Protein 7YTE (pdb70)

Organism: Homo sapiens (NCBI:txid9606)

GO terms:
  GO:0031901 early endosome membrane (C, IDA)
  GO:0032588 trans-Golgi network membrane (C, IDA)
  GO:0005765 lysosomal membrane (C, IDA)
  GO:0005886 plasma membrane (C, IDA)
  GO:0001790 polymeric immunoglobulin binding (F, IDA)
  GO:0002172 high-affinity IgM receptor activity (F, IDA)
  GO:0160006 Fc receptor-mediated immune complex endocytosis (P, IDA)
  GO:0005576 extracellular region (C, EXP)
  GO:0005886 plasma membrane (C, EXP)
  GO:0005515 protein binding (F, IPI)
  GO:0043066 negative regulation of apoptotic process (P, TAS)
  GO:0006968 cellular defense response (P, TAS)
  GO:0005794 Golgi apparatus (C, IDA)

Sequence (436 aa):
GVALHRPDVYLLPPAREQLNLRESATITCLVTGFSPADVFVQWMQRGQPLSPEKYVTSAPMPEPQAPGRYFAHSILTVSEEEWNTGETYTCVVAHEALPNRVTERTVDKSTGGVALHRPDVYLLPPAREQLNLRESATITCLVTGFSPADVFVQWMQRGQPLSPEKYVTSAPMPEPQAPGRYFAHSILTVSEEEWNTGETYTCVVAHEALPNRVTERTVDKSTGRILPEVKVEGELGGSVTIKCPLPEMHVRIYLCREMAGSGTCGTVVSTTNFIKAEYKGRVTLKQYPRKNLFLVEVTQLTESDSGVYACGAGMNTDRGKTQKVTLNVHSLPEVKVEGELGGSVTIKCPLPEMHVRIYLCREMAGSGTCGTVVSTTNFIKAEYKGRVTLKQYPRKNLFLVEVTQLTESDSGVYACGAGMNTDRGKTQKVTLNVHS

Structure (mmCIF, N/CA/C/O backbone):
data_7YTE
#
_entry.id   7YTE
#
_cell.length_a   85.718
_cell.length_b   85.718
_cell.length_c   60.676
_cell.angle_alpha   90.000
_cell.angle_beta   90.000
_cell.angle_gamma   120.000
#
_symmetry.space_group_name_H-M   'P 3'
#
loop_
_entity.id
_entity.type
_entity.pdbx_description
1 polymer 'Ig mu chain C region secreted form'
2 polymer 'Fa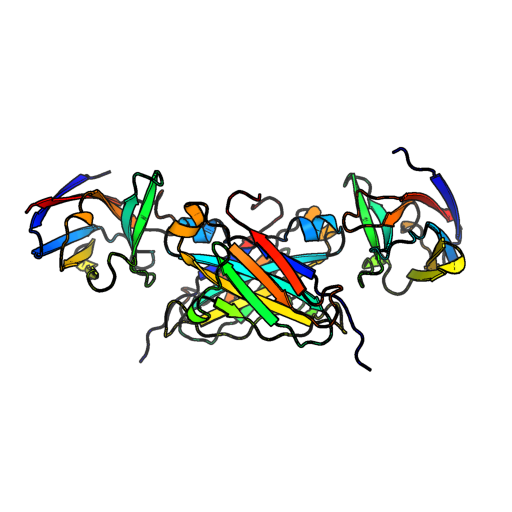s apoptotic inhibitory molecule 3'
#
loop_
_atom_site.group_PDB
_atom_site.id
_atom_site.type_symbol
_atom_site.label_atom_id
_atom_site.label_alt_id
_atom_site.label_comp_id
_atom_site.label_asym_id
_atom_site.label_entity_id
_atom_site.label_seq_id
_atom_site.pdbx_PDB_ins_code
_atom_site.Cartn_x
_atom_site.Cartn_y
_atom_site.Cartn_z
_atom_site.occupancy
_atom_site.B_iso_or_equiv
_atom_site.auth_seq_id
_atom_site.auth_comp_id
_atom_site.auth_asym_id
_atom_site.auth_atom_id
_atom_site.pdbx_PDB_model_num
ATOM 1 N N . GLY A 1 1 ? 41.479 -20.704 -2.080 1.00 52.84 446 GLY A N 1
ATOM 2 C CA . GLY A 1 1 ? 40.052 -20.523 -1.889 1.00 62.08 446 GLY A CA 1
ATOM 3 C C . GLY A 1 1 ? 39.450 -21.507 -0.907 1.00 66.09 446 GLY A C 1
ATOM 4 O O . GLY A 1 1 ? 39.855 -22.668 -0.844 1.00 62.27 446 GLY A O 1
ATOM 5 N N . VAL A 1 2 ? 38.481 -21.038 -0.132 1.00 71.52 447 VAL A N 1
ATOM 6 C CA . VAL A 1 2 ? 37.810 -21.887 0.843 1.00 63.72 447 VAL A CA 1
ATOM 7 C C . VAL A 1 2 ? 36.839 -22.807 0.115 1.00 59.32 447 VAL A C 1
ATOM 8 O O . VAL A 1 2 ? 36.015 -22.351 -0.687 1.00 60.18 447 VAL A O 1
ATOM 12 N N . ALA A 1 3 ? 36.940 -24.106 0.386 1.00 50.63 448 ALA A N 1
ATOM 13 C CA . ALA A 1 3 ? 36.070 -25.074 -0.264 1.00 45.23 448 ALA A CA 1
ATOM 14 C C . ALA A 1 3 ? 34.636 -24.914 0.227 1.00 46.58 448 ALA A C 1
ATOM 15 O O . ALA A 1 3 ? 34.388 -24.546 1.379 1.00 45.11 448 ALA A O 1
ATOM 17 N N . LEU A 1 4 ? 33.685 -25.197 -0.659 1.00 40.95 449 LEU A N 1
ATOM 18 C CA . LEU A 1 4 ? 32.267 -25.148 -0.324 1.00 36.81 449 LEU A CA 1
ATOM 19 C C . LEU A 1 4 ? 31.774 -26.549 0.018 1.00 42.70 449 LEU A C 1
ATOM 20 O O . LEU A 1 4 ? 31.834 -27.454 -0.822 1.00 46.54 449 LEU A O 1
ATOM 25 N N . HIS A 1 5 ? 31.294 -26.725 1.247 1.00 39.20 450 HIS A N 1
ATOM 26 C CA . HIS A 1 5 ? 30.775 -28.002 1.717 1.00 39.33 450 HIS A CA 1
ATOM 27 C C . HIS A 1 5 ? 29.397 -27.784 2.318 1.00 40.21 450 HIS A C 1
ATOM 28 O O . HIS A 1 5 ? 29.198 -26.847 3.098 1.00 36.90 450 HIS A O 1
ATOM 35 N N . ARG A 1 6 ? 28.452 -28.643 1.954 1.00 39.32 451 ARG A N 1
ATOM 36 C CA . ARG A 1 6 ? 27.075 -28.436 2.372 1.00 29.69 451 ARG A CA 1
ATOM 37 C C . ARG A 1 6 ? 26.914 -28.761 3.856 1.00 32.41 451 ARG A C 1
ATOM 38 O O . ARG A 1 6 ? 27.550 -29.690 4.364 1.00 34.99 451 ARG A O 1
ATOM 46 N N . PRO A 1 7 ? 26.082 -28.014 4.575 1.00 29.98 452 PRO A N 1
ATOM 47 C CA . PRO A 1 7 ? 25.765 -28.383 5.955 1.00 28.08 452 PRO A CA 1
ATOM 48 C C . PRO A 1 7 ? 24.796 -29.550 6.014 1.00 29.61 452 PRO A C 1
ATOM 49 O O . PRO A 1 7 ? 23.918 -29.710 5.163 1.00 31.68 452 PRO A O 1
ATOM 53 N N . ASP A 1 8 ? 24.968 -30.372 7.044 1.00 28.69 453 ASP A N 1
ATOM 54 C CA . ASP A 1 8 ? 23.994 -31.395 7.392 1.00 31.57 453 ASP A CA 1
ATOM 55 C C . ASP A 1 8 ? 23.218 -30.922 8.612 1.00 33.21 453 ASP A C 1
ATOM 56 O O . ASP A 1 8 ? 23.815 -30.568 9.634 1.00 33.56 453 ASP A O 1
ATOM 61 N N . VAL A 1 9 ? 21.894 -30.914 8.501 1.00 30.92 454 VAL A N 1
ATOM 62 C CA . VAL A 1 9 ? 21.025 -30.361 9.531 1.00 32.17 454 VAL A CA 1
ATOM 63 C C . VAL A 1 9 ? 20.243 -31.501 10.161 1.00 38.46 454 VAL A C 1
ATOM 64 O O . VAL A 1 9 ? 19.438 -32.160 9.491 1.00 43.80 454 VAL A O 1
ATOM 68 N N . TYR A 1 10 ? 20.478 -31.728 11.447 1.00 38.67 455 TYR A N 1
ATOM 69 C CA . TYR A 1 10 ? 19.725 -32.688 12.234 1.00 29.31 455 TYR A CA 1
ATOM 70 C C . TYR A 1 10 ? 18.994 -31.929 13.330 1.00 31.49 455 TYR A C 1
ATOM 71 O O . TYR A 1 10 ? 19.524 -30.962 13.885 1.00 36.72 455 TYR A O 1
ATOM 80 N N . LEU A 1 11 ? 17.778 -32.366 13.641 1.00 35.60 456 LEU A N 1
ATOM 81 C CA . LEU A 1 11 ? 16.899 -31.632 14.542 1.00 33.37 456 LEU A CA 1
ATOM 82 C C . LEU A 1 11 ? 16.440 -32.583 15.634 1.00 33.82 456 LEU A C 1
ATOM 83 O O . LEU A 1 11 ? 15.830 -33.618 15.345 1.00 33.73 456 LEU A O 1
ATOM 88 N N . LEU A 1 12 ? 16.734 -32.230 16.882 1.00 31.94 457 LEU A N 1
ATOM 89 C CA . LEU A 1 12 ? 16.533 -33.112 18.013 1.00 33.54 457 LEU A CA 1
ATOM 90 C C . LEU A 1 12 ? 15.466 -32.563 18.951 1.00 34.16 457 LEU A C 1
ATOM 91 O O . LEU A 1 12 ? 15.524 -31.383 19.327 1.00 33.95 457 LEU A O 1
ATOM 96 N N . PRO A 1 13 ? 14.491 -33.373 19.352 1.00 32.58 458 PRO A N 1
ATOM 97 C CA . PRO A 1 13 ? 13.456 -32.902 20.271 1.00 34.40 458 PRO A CA 1
ATOM 98 C C . PRO A 1 13 ? 14.005 -32.803 21.682 1.00 37.56 458 PRO A C 1
ATOM 99 O O . PRO A 1 13 ? 15.100 -33.313 21.961 1.00 38.38 458 PRO A O 1
ATOM 103 N N . PRO A 1 14 ? 13.291 -32.146 22.598 1.00 33.63 459 PRO A N 1
ATOM 104 C CA . PRO A 1 14 ? 13.779 -32.062 23.979 1.00 36.21 459 PRO A CA 1
ATOM 105 C C . PRO A 1 14 ? 13.915 -33.438 24.609 1.00 35.45 459 PRO A C 1
ATOM 106 O O . PRO A 1 14 ? 13.195 -34.379 24.270 1.00 33.87 459 PRO A O 1
ATOM 110 N N . ALA A 1 15 ? 14.861 -33.544 25.537 1.00 35.57 460 ALA A N 1
ATOM 111 C CA . ALA A 1 15 ? 15.083 -34.804 26.224 1.00 36.68 460 ALA A CA 1
ATOM 112 C C . ALA A 1 15 ? 13.895 -35.129 27.119 1.00 38.66 460 ALA A C 1
ATOM 113 O O . ALA A 1 15 ? 13.245 -34.241 27.678 1.00 43.64 460 ALA A O 1
ATOM 115 N N . ARG A 1 16 ? 13.610 -36.427 27.239 1.00 44.46 461 ARG A N 1
ATOM 116 C CA . ARG A 1 16 ? 12.467 -36.876 28.027 1.00 45.59 461 ARG A CA 1
ATOM 117 C C . ARG A 1 16 ? 12.594 -36.457 29.484 1.00 44.96 461 ARG A C 1
ATOM 118 O O . ARG A 1 16 ? 11.585 -36.160 30.135 1.00 54.24 461 ARG A O 1
ATOM 126 N N . GLU A 1 17 ? 13.818 -36.438 30.013 1.00 43.67 462 GLU A N 1
ATOM 127 C CA . GLU A 1 17 ? 14.030 -36.026 31.395 1.00 42.56 462 GLU A CA 1
ATOM 128 C C . GLU A 1 17 ? 13.729 -34.544 31.593 1.00 42.90 462 GLU A C 1
ATOM 129 O O . GLU A 1 17 ? 13.349 -34.134 32.696 1.00 44.36 462 GLU A O 1
ATOM 135 N N . GLN A 1 18 ? 13.889 -33.728 30.547 1.00 41.38 463 GLN A N 1
ATOM 136 C CA . GLN A 1 18 ? 13.521 -32.318 30.653 1.00 35.54 463 GLN A CA 1
ATOM 137 C C . GLN A 1 18 ? 12.008 -32.139 30.628 1.00 36.80 463 GLN A C 1
ATOM 138 O O . GLN A 1 18 ? 11.463 -31.306 31.362 1.00 39.82 463 GLN A O 1
ATOM 144 N N . LEU A 1 19 ? 11.313 -32.914 29.792 1.00 39.42 464 LEU A N 1
ATOM 145 C CA . LEU A 1 19 ? 9.861 -32.817 29.708 1.00 41.33 464 LEU A CA 1
ATOM 146 C C . LEU A 1 19 ? 9.179 -33.301 30.979 1.00 45.41 464 LEU A C 1
ATOM 147 O O . LEU A 1 19 ? 8.048 -32.888 31.257 1.00 48.15 464 LEU A O 1
ATOM 152 N N . ASN A 1 20 ? 9.837 -34.174 31.746 1.00 45.32 465 ASN A N 1
ATOM 153 C CA . ASN A 1 20 ? 9.271 -34.638 33.008 1.00 42.10 465 ASN A CA 1
ATOM 154 C C . ASN A 1 20 ? 9.063 -33.494 33.993 1.00 43.49 465 ASN A C 1
ATOM 155 O O . ASN A 1 20 ? 8.211 -33.591 34.884 1.00 48.97 465 ASN A O 1
ATOM 160 N N . LEU A 1 21 ? 9.828 -32.407 33.855 1.00 38.15 466 LEU A N 1
ATOM 161 C CA . LEU A 1 21 ? 9.650 -31.257 34.734 1.00 39.63 466 LEU A CA 1
ATOM 162 C C . LEU A 1 21 ? 8.358 -30.502 34.462 1.00 42.71 466 LEU A C 1
ATOM 163 O O . LEU A 1 21 ? 7.884 -29.781 35.346 1.00 45.46 466 LEU A O 1
ATOM 168 N N . ARG A 1 22 ? 7.775 -30.663 33.272 1.00 44.33 467 ARG A N 1
ATOM 169 C CA . ARG A 1 22 ? 6.573 -29.930 32.875 1.00 43.13 467 ARG A CA 1
ATOM 170 C C . ARG A 1 22 ? 6.754 -28.427 33.087 1.00 45.61 467 ARG A C 1
ATOM 171 O O . ARG A 1 22 ? 5.854 -27.726 33.554 1.00 45.08 467 ARG A O 1
ATOM 179 N N . GLU A 1 23 ? 7.941 -27.926 32.720 1.00 47.47 468 GLU A N 1
ATOM 180 C CA . GLU A 1 23 ? 8.264 -26.513 32.838 1.00 43.90 468 GLU A CA 1
ATOM 181 C C . GLU A 1 23 ? 8.418 -25.970 31.434 1.00 47.31 468 GLU A C 1
ATOM 182 O O . GLU A 1 23 ? 7.409 -25.622 30.791 1.00 52.47 468 GLU A O 1
ATOM 188 N N . SER A 1 24 ? 9.634 -25.848 30.905 1.00 46.29 469 SER A N 1
ATOM 189 C CA . SER A 1 24 ? 9.879 -25.389 29.548 1.00 43.66 469 SER A CA 1
ATOM 190 C C . SER A 1 24 ? 10.598 -26.484 28.771 1.00 43.28 469 SER A C 1
ATOM 191 O O . SER A 1 24 ? 11.228 -27.373 29.351 1.00 46.41 469 SER A O 1
ATOM 194 N N . ALA A 1 25 ? 10.508 -26.409 27.447 1.00 44.55 470 ALA A N 1
ATOM 195 C CA . ALA A 1 25 ? 11.068 -27.422 26.564 1.00 43.14 470 ALA A CA 1
ATOM 196 C C . ALA A 1 25 ? 12.092 -26.792 25.632 1.00 42.96 470 ALA A C 1
ATOM 197 O O . ALA A 1 25 ? 11.891 -25.681 25.130 1.00 48.27 470 ALA A O 1
ATOM 199 N N . THR A 1 26 ? 13.188 -27.514 25.404 1.00 40.35 471 THR A N 1
ATOM 200 C CA . THR A 1 26 ? 14.316 -27.043 24.610 1.00 41.51 471 THR A CA 1
ATOM 201 C C . THR A 1 26 ? 14.428 -27.866 23.332 1.00 39.21 471 THR A C 1
ATOM 202 O O . THR A 1 26 ? 14.621 -29.083 23.391 1.00 42.36 471 THR A O 1
ATOM 206 N N . ILE A 1 27 ? 14.337 -27.198 22.184 1.00 37.76 472 ILE A N 1
ATOM 207 C CA . ILE A 1 27 ? 14.496 -27.832 20.878 1.00 37.60 472 ILE A CA 1
ATOM 208 C C . ILE A 1 27 ? 15.831 -27.385 20.297 1.00 42.16 472 ILE A C 1
ATOM 209 O O . ILE A 1 27 ? 16.088 -26.181 20.170 1.00 43.14 472 ILE A O 1
ATOM 214 N N . THR A 1 28 ? 16.675 -28.349 19.943 1.00 39.58 473 THR A N 1
ATOM 215 C CA . THR A 1 28 ? 18.026 -28.084 19.465 1.00 39.55 473 THR A CA 1
ATOM 216 C C . THR A 1 28 ? 18.124 -28.396 17.978 1.00 36.89 473 THR A C 1
ATOM 217 O O . THR A 1 28 ? 17.736 -29.484 17.540 1.00 40.58 473 THR A O 1
ATOM 221 N N . CYS A 1 29 ? 18.645 -27.441 17.211 1.00 26.67 474 CYS A N 1
ATOM 222 C CA . CYS A 1 29 ? 18.910 -27.610 15.787 1.00 28.75 474 CYS A CA 1
ATOM 223 C C . CYS A 1 29 ? 20.418 -27.696 15.594 1.00 30.58 474 CYS A C 1
ATOM 224 O O . CYS A 1 29 ? 21.145 -26.763 15.951 1.00 34.94 474 CYS A O 1
ATOM 227 N N . LEU A 1 30 ? 20.884 -28.808 15.031 1.00 26.90 475 LEU A N 1
ATOM 228 C CA . LEU A 1 30 ? 22.308 -29.100 14.914 1.00 27.88 475 LEU A CA 1
ATOM 229 C C . LEU A 1 30 ? 22.744 -29.011 13.456 1.00 34.12 475 LEU A C 1
ATOM 230 O O . LEU A 1 30 ? 22.261 -29.775 12.612 1.00 36.58 475 LEU A O 1
ATOM 235 N N . VAL A 1 31 ? 23.652 -28.081 13.167 1.00 33.77 476 VAL A N 1
ATOM 236 C CA . VAL A 1 31 ? 24.197 -27.865 11.830 1.00 31.95 476 VAL A CA 1
ATOM 237 C C . VAL A 1 31 ? 25.671 -28.251 11.853 1.00 33.30 476 VAL A C 1
ATOM 238 O O . VAL A 1 31 ? 26.466 -27.627 12.566 1.00 33.62 476 VAL A O 1
ATOM 242 N N . THR A 1 32 ? 26.040 -29.275 11.080 1.00 29.39 477 THR A N 1
ATOM 243 C CA . THR A 1 32 ? 27.394 -29.816 11.101 1.00 31.20 477 THR A CA 1
ATOM 244 C C . THR A 1 32 ? 27.954 -29.954 9.691 1.00 34.55 477 THR A C 1
ATOM 245 O O . THR A 1 32 ? 27.210 -30.081 8.715 1.00 37.62 477 THR A O 1
ATOM 249 N N . GLY A 1 33 ? 29.285 -29.926 9.602 1.00 37.47 478 GLY A N 1
ATOM 250 C CA . GLY A 1 33 ? 29.984 -30.306 8.390 1.00 32.65 478 GLY A CA 1
ATOM 251 C C . GLY A 1 33 ? 29.971 -29.291 7.272 1.00 35.37 478 GLY A C 1
ATOM 252 O O . GLY A 1 33 ? 30.184 -29.664 6.114 1.00 41.41 478 GLY A O 1
ATOM 253 N N . PHE A 1 34 ? 29.734 -28.020 7.576 1.00 32.33 479 PHE A N 1
ATOM 254 C CA . PHE A 1 34 ? 29.657 -26.977 6.564 1.00 32.78 479 PHE A CA 1
ATOM 255 C C . PHE A 1 34 ? 30.911 -26.112 6.529 1.00 33.90 479 PHE A C 1
ATOM 256 O O . PHE A 1 34 ? 31.578 -25.900 7.544 1.00 39.02 479 PHE A O 1
ATOM 264 N N . SER A 1 35 ? 31.228 -25.628 5.327 1.00 35.93 480 SER A N 1
ATOM 265 C CA . SER A 1 35 ? 32.326 -24.722 5.043 1.00 36.95 480 SER A CA 1
ATOM 266 C C . SER A 1 35 ? 31.830 -23.834 3.912 1.00 36.83 480 SER A C 1
ATOM 267 O O . SER A 1 35 ? 31.254 -24.355 2.947 1.00 38.75 480 SER A O 1
ATOM 270 N N . PRO A 1 36 ? 32.029 -22.508 3.982 1.00 29.60 481 PRO A N 1
ATOM 271 C CA . PRO A 1 36 ? 32.660 -21.672 5.015 1.00 31.02 481 PRO A CA 1
ATOM 272 C C . PRO A 1 36 ? 31.900 -21.624 6.342 1.00 36.44 481 PRO A C 1
ATOM 273 O O . PRO A 1 36 ? 30.764 -22.089 6.434 1.00 37.05 481 PRO A O 1
ATOM 277 N N . ALA A 1 37 ? 32.544 -21.056 7.365 1.00 33.33 482 ALA A N 1
ATOM 278 C CA . ALA A 1 37 ? 31.976 -21.029 8.708 1.00 32.52 482 ALA A CA 1
ATOM 279 C C . ALA A 1 37 ? 30.725 -20.165 8.801 1.00 32.66 482 ALA A C 1
ATOM 280 O O . ALA A 1 37 ? 29.951 -20.317 9.752 1.00 38.66 482 ALA A O 1
ATOM 282 N N . ASP A 1 38 ? 30.516 -19.262 7.846 1.00 32.08 483 ASP A N 1
ATOM 283 C CA . ASP A 1 38 ? 29.358 -18.375 7.859 1.00 30.19 483 ASP A CA 1
ATOM 284 C C . ASP A 1 38 ? 28.075 -19.178 7.659 1.00 29.10 483 ASP A C 1
ATOM 285 O O . ASP A 1 38 ? 27.924 -19.878 6.652 1.00 30.45 483 ASP A O 1
ATOM 290 N N . VAL A 1 39 ? 27.149 -19.079 8.615 1.00 27.38 484 VAL A N 1
ATOM 291 C CA . VAL A 1 39 ? 25.890 -19.812 8.550 1.00 29.28 484 VAL A CA 1
ATOM 292 C C . VAL A 1 39 ? 24.790 -18.969 9.185 1.00 27.02 484 VAL A C 1
ATOM 293 O O . VAL A 1 39 ? 25.025 -18.226 10.143 1.00 30.61 484 VAL A O 1
ATOM 297 N N . PHE A 1 40 ? 23.584 -19.075 8.625 1.00 26.27 485 PHE A N 1
ATOM 298 C CA . PHE A 1 40 ? 22.397 -18.392 9.126 1.00 32.30 485 PHE A CA 1
ATOM 299 C C . PHE A 1 40 ? 21.353 -19.413 9.556 1.00 34.77 485 PHE A C 1
ATOM 300 O O . PHE A 1 40 ? 21.002 -20.310 8.781 1.00 37.73 485 PHE A O 1
ATOM 308 N N . VAL A 1 41 ? 20.863 -19.279 10.787 1.00 32.09 486 VAL A N 1
ATOM 309 C CA . VAL A 1 41 ? 19.831 -20.155 11.332 1.00 28.99 486 VAL A CA 1
ATOM 310 C C . VAL A 1 41 ? 18.667 -19.305 11.827 1.00 33.70 486 VAL A C 1
ATOM 311 O O . VAL A 1 41 ? 18.875 -18.332 12.561 1.00 39.64 486 VAL A O 1
ATOM 315 N N . GLN A 1 42 ? 17.449 -19.668 11.424 1.00 36.12 487 GLN A N 1
ATOM 316 C CA . GLN A 1 42 ? 16.242 -18.992 11.880 1.00 37.92 487 GLN A CA 1
ATOM 317 C C . GLN A 1 42 ? 15.185 -20.037 12.217 1.00 40.77 487 GLN A C 1
ATOM 318 O O . GLN A 1 42 ? 15.140 -21.111 11.611 1.00 38.40 487 GLN A O 1
ATOM 324 N N . TRP A 1 43 ? 14.331 -19.710 13.186 1.00 37.70 488 TRP A N 1
ATOM 325 C CA . TRP A 1 43 ? 13.266 -20.595 13.641 1.00 31.74 488 TRP A CA 1
ATOM 326 C C . TRP A 1 43 ? 11.913 -20.039 13.219 1.00 47.26 488 TRP A C 1
ATOM 327 O O . TRP A 1 43 ? 11.706 -18.822 13.209 1.00 51.93 488 TRP A O 1
ATOM 338 N N . MET A 1 44 ? 10.995 -20.938 12.870 1.00 52.77 489 MET A N 1
ATOM 339 C CA . MET A 1 44 ? 9.650 -20.555 12.469 1.00 55.98 489 MET A CA 1
ATOM 340 C C . MET A 1 44 ? 8.638 -21.510 13.084 1.00 54.58 489 MET A C 1
ATOM 341 O O . MET A 1 44 ? 8.903 -22.708 13.219 1.00 54.45 489 MET A O 1
ATOM 346 N N . GLN A 1 45 ? 7.479 -20.971 13.458 1.00 60.00 490 GLN A N 1
ATOM 347 C CA . GLN A 1 45 ? 6.386 -21.753 14.021 1.00 70.26 490 GLN A CA 1
ATOM 348 C C . GLN A 1 45 ? 5.093 -21.349 13.331 1.00 69.00 490 GLN A C 1
ATOM 349 O O . GLN A 1 45 ? 4.820 -20.154 13.172 1.00 64.40 490 GLN A O 1
ATOM 355 N N . ARG A 1 46 ? 4.301 -22.346 12.928 1.00 71.34 491 ARG A N 1
ATOM 356 C CA . ARG A 1 46 ? 3.047 -22.119 12.205 1.00 74.63 491 ARG A CA 1
ATOM 357 C C . ARG A 1 46 ? 3.278 -21.267 10.959 1.00 80.10 491 ARG A C 1
ATOM 358 O O . ARG A 1 46 ? 2.457 -20.424 10.592 1.00 78.30 491 ARG A O 1
ATOM 366 N N . GLY A 1 47 ? 4.413 -21.493 10.301 1.00 77.30 492 GLY A N 1
ATOM 367 C CA . GLY A 1 47 ? 4.756 -20.717 9.127 1.00 70.70 492 GLY A CA 1
ATOM 368 C C . GLY A 1 47 ? 5.108 -19.274 9.402 1.00 69.82 492 GLY A C 1
ATOM 369 O O . GLY A 1 47 ? 5.118 -18.463 8.473 1.00 65.59 492 GLY A O 1
ATOM 370 N N . GLN A 1 48 ? 5.396 -18.926 10.657 1.00 71.66 493 GLN A N 1
ATOM 371 C CA . GLN A 1 48 ? 5.725 -17.559 11.025 1.00 71.84 493 GLN A CA 1
ATOM 372 C C . GLN A 1 48 ? 7.027 -17.522 11.811 1.00 67.06 493 GLN A C 1
ATOM 373 O O . GLN A 1 48 ? 7.288 -18.411 12.631 1.00 72.43 493 GLN A O 1
ATOM 379 N N . PRO A 1 49 ? 7.860 -16.506 11.589 1.00 53.83 494 PRO A N 1
ATOM 380 C CA . PRO A 1 49 ? 9.130 -16.424 12.318 1.00 52.54 494 PRO A CA 1
ATOM 381 C C . PRO A 1 49 ? 8.915 -16.165 13.800 1.00 56.73 494 PRO A C 1
ATOM 382 O O . PRO A 1 49 ? 7.992 -15.451 14.200 1.00 63.68 494 PRO A O 1
ATOM 386 N N . LEU A 1 50 ? 9.778 -16.761 14.613 1.00 57.70 495 LEU A N 1
ATOM 387 C CA . LEU A 1 50 ? 9.752 -16.559 16.051 1.00 57.64 495 LEU A CA 1
ATOM 388 C C . LEU A 1 50 ? 10.641 -15.383 16.426 1.00 61.30 495 LEU A C 1
ATOM 389 O O . LEU A 1 50 ? 11.598 -15.053 15.720 1.00 61.20 495 LEU A O 1
ATOM 394 N N . SER A 1 51 ? 10.307 -14.742 17.538 1.00 67.57 496 SER A N 1
ATOM 395 C CA . SER A 1 51 ? 11.138 -13.659 18.036 1.00 74.24 496 SER A CA 1
ATOM 396 C C . SER A 1 51 ? 12.517 -14.207 18.388 1.00 74.58 496 SER A C 1
ATOM 397 O O . SER A 1 51 ? 12.614 -15.250 19.049 1.00 69.00 496 SER A O 1
ATOM 400 N N . PRO A 1 52 ? 13.601 -13.550 17.965 1.00 69.88 497 PRO A N 1
ATOM 401 C CA . PRO A 1 52 ? 14.946 -14.042 18.314 1.00 60.36 497 PRO A CA 1
ATOM 402 C C . PRO A 1 52 ? 15.216 -14.069 19.809 1.00 63.40 497 PRO A C 1
ATOM 403 O O . PRO A 1 52 ? 16.221 -14.657 20.226 1.00 69.47 497 PRO A O 1
ATOM 407 N N . GLU A 1 53 ? 14.357 -13.445 20.619 1.00 70.58 498 GLU A N 1
ATOM 408 C CA . GLU A 1 53 ? 14.461 -13.557 22.070 1.00 70.95 498 GLU A CA 1
ATOM 409 C C . GLU A 1 53 ? 14.362 -15.005 22.534 1.00 62.18 498 GLU A C 1
ATOM 410 O O . GLU A 1 53 ? 14.936 -15.364 23.569 1.00 65.98 498 GLU A O 1
ATOM 416 N N . LYS A 1 54 ? 13.643 -15.845 21.792 1.00 55.86 499 LYS A N 1
ATOM 417 C CA . LYS A 1 54 ? 13.304 -17.187 22.245 1.00 61.12 499 LYS A CA 1
ATOM 418 C C . LYS A 1 54 ? 14.369 -18.229 21.928 1.00 56.78 499 LYS A C 1
ATOM 419 O O . LYS A 1 54 ? 14.293 -19.342 22.460 1.00 57.68 499 LYS A O 1
ATOM 425 N N . TYR A 1 55 ? 15.356 -17.911 21.093 1.00 48.90 500 TYR A N 1
ATOM 426 C CA . TYR A 1 55 ? 16.360 -18.897 20.722 1.00 40.31 500 TYR A CA 1
ATOM 427 C C . TYR A 1 55 ? 17.736 -18.248 20.675 1.00 37.60 500 TYR A C 1
ATOM 428 O O . TYR A 1 55 ? 17.873 -17.032 20.523 1.00 43.21 500 TYR A O 1
ATOM 437 N N . VAL A 1 56 ? 18.757 -19.090 20.818 1.00 34.55 501 VAL A N 1
ATOM 438 C CA . VAL A 1 56 ? 20.153 -18.677 20.780 1.00 36.84 501 VAL A CA 1
ATOM 439 C C . VAL A 1 56 ? 20.880 -19.542 19.762 1.00 38.00 501 VAL A C 1
ATOM 440 O O . VAL A 1 56 ? 20.751 -20.771 19.781 1.00 38.02 501 VAL A O 1
ATOM 444 N N . THR A 1 57 ? 21.643 -18.904 18.881 1.00 34.37 502 THR A N 1
ATOM 445 C CA . THR A 1 57 ? 22.432 -19.597 17.872 1.00 34.12 502 THR A CA 1
ATOM 446 C C . THR A 1 57 ? 23.892 -19.535 18.295 1.00 35.82 502 THR A C 1
ATOM 447 O O . THR A 1 57 ? 24.432 -18.447 18.520 1.00 36.19 502 THR A O 1
ATOM 451 N N . SER A 1 58 ? 24.524 -20.699 18.400 1.00 36.21 503 SER A N 1
ATOM 452 C CA . SER A 1 58 ? 25.904 -20.751 18.847 1.00 36.86 503 SER A CA 1
ATOM 453 C C . SER A 1 58 ? 26.832 -20.228 17.758 1.00 33.65 503 SER A C 1
ATOM 454 O O . SER A 1 58 ? 26.467 -20.121 16.585 1.00 32.37 503 SER A O 1
ATOM 457 N N . ALA A 1 59 ? 28.074 -19.922 18.063 1.00 33.33 504 ALA A N 1
ATOM 458 C CA . ALA A 1 59 ? 28.962 -19.449 17.019 1.00 33.03 504 ALA A CA 1
ATOM 459 C C . ALA A 1 59 ? 29.562 -20.638 16.364 1.00 36.54 504 ALA A C 1
ATOM 460 O O . ALA A 1 59 ? 29.840 -21.590 17.006 1.00 41.79 504 ALA A O 1
ATOM 462 N N . PRO A 1 60 ? 29.806 -20.583 15.072 1.00 36.71 505 PRO A N 1
ATOM 463 C CA . PRO A 1 60 ? 30.337 -21.759 14.423 1.00 34.66 505 PRO A CA 1
ATOM 464 C C . PRO A 1 60 ? 31.702 -22.055 14.880 1.00 40.06 505 PRO A C 1
ATOM 465 O O . PRO A 1 60 ? 32.522 -21.190 14.786 1.00 41.20 505 PRO A O 1
ATOM 469 N N . MET A 1 61 ? 31.943 -23.277 15.326 1.00 46.55 506 MET A N 1
ATOM 470 C CA . MET A 1 61 ? 33.238 -23.704 15.793 1.00 44.19 506 MET A CA 1
ATOM 471 C C . MET A 1 61 ? 33.711 -24.850 14.949 1.00 40.18 506 MET A C 1
ATOM 472 O O . MET A 1 61 ? 32.929 -25.525 14.359 1.00 38.06 506 MET A O 1
ATOM 477 N N . PRO A 1 62 ? 35.013 -25.056 14.876 1.00 41.18 507 PRO A N 1
ATOM 478 C CA . PRO A 1 62 ? 35.601 -26.117 14.091 1.00 35.50 507 PRO A CA 1
ATOM 479 C C . PRO A 1 62 ? 35.328 -27.501 14.574 1.00 34.48 507 PRO A C 1
ATOM 480 O O . PRO A 1 62 ? 35.531 -27.769 15.711 1.00 34.75 507 PRO A O 1
ATOM 484 N N . GLU A 1 63 ? 34.887 -28.363 13.679 1.00 40.30 508 GLU A N 1
ATOM 485 C CA . GLU A 1 63 ? 34.597 -29.749 13.938 1.00 37.57 508 GLU A CA 1
ATOM 486 C C . GLU A 1 63 ? 35.933 -30.359 14.024 1.00 41.97 508 GLU A C 1
ATOM 487 O O . GLU A 1 63 ? 36.652 -30.362 13.078 1.00 47.73 508 GLU A O 1
ATOM 493 N N . PRO A 1 64 ? 36.259 -30.954 15.141 1.00 47.29 509 PRO A N 1
ATOM 494 C CA . PRO A 1 64 ? 37.629 -31.469 15.307 1.00 44.48 509 PRO A CA 1
ATOM 495 C C . PRO A 1 64 ? 37.947 -32.693 14.467 1.00 42.65 509 PRO A C 1
ATOM 496 O O . PRO A 1 64 ? 39.094 -32.841 14.027 1.00 42.95 509 PRO A O 1
ATOM 500 N N . GLN A 1 65 ? 36.979 -33.572 14.223 1.00 44.67 510 GLN A N 1
ATOM 501 C CA . GLN A 1 65 ? 37.222 -34.801 13.479 1.00 45.37 510 GLN A CA 1
ATOM 502 C C . GLN A 1 65 ? 37.074 -34.620 11.975 1.00 42.36 510 GLN A C 1
ATOM 503 O O . GLN A 1 65 ? 37.229 -35.590 11.225 1.00 41.03 510 GLN A O 1
ATOM 509 N N . ALA A 1 66 ? 36.781 -33.401 11.528 1.00 39.30 511 ALA A N 1
ATOM 510 C CA . ALA A 1 66 ? 36.712 -33.063 10.109 1.00 38.62 511 ALA A CA 1
ATOM 511 C C . ALA A 1 66 ? 37.300 -31.660 10.044 1.00 42.79 511 ALA A C 1
ATOM 512 O O . ALA A 1 66 ? 36.601 -30.671 10.320 1.00 49.36 511 ALA A O 1
ATOM 514 N N . PRO A 1 67 ? 38.576 -31.533 9.648 1.00 39.69 512 PRO A N 1
ATOM 515 C CA . PRO A 1 67 ? 39.284 -30.249 9.777 1.00 44.73 512 PRO A CA 1
ATOM 516 C C . PRO A 1 67 ? 38.655 -29.071 9.049 1.00 45.68 512 PRO A C 1
ATOM 517 O O . PRO A 1 67 ? 38.331 -28.060 9.677 1.00 56.21 512 PRO A O 1
ATOM 521 N N . GLY A 1 68 ? 38.488 -29.177 7.736 1.00 31.86 513 GLY A N 1
ATOM 522 C CA . GLY A 1 68 ? 37.972 -28.068 6.955 1.00 41.36 513 GLY A CA 1
ATOM 523 C C . GLY A 1 68 ? 36.515 -27.728 7.186 1.00 41.26 513 GLY A C 1
ATOM 524 O O . GLY A 1 68 ? 35.994 -26.840 6.505 1.00 33.33 513 GLY A O 1
ATOM 525 N N . ARG A 1 69 ? 35.846 -28.387 8.129 1.00 42.42 514 ARG A N 1
ATOM 526 C CA . ARG A 1 69 ? 34.416 -28.217 8.331 1.00 37.50 514 ARG A CA 1
ATOM 527 C C . ARG A 1 69 ? 34.107 -27.728 9.742 1.00 36.55 514 ARG A C 1
ATOM 528 O O . ARG A 1 69 ? 34.894 -27.903 10.675 1.00 39.45 514 ARG A O 1
ATOM 536 N N . TYR A 1 70 ? 32.936 -27.106 9.878 1.00 32.50 515 TYR A N 1
ATOM 537 C CA . TYR A 1 70 ? 32.503 -26.457 11.108 1.00 33.97 515 TYR A CA 1
ATOM 538 C C . TYR A 1 70 ? 31.135 -26.985 11.519 1.00 35.34 515 TYR A C 1
ATOM 539 O O . TYR A 1 70 ? 30.449 -27.667 10.753 1.00 38.42 515 TYR A O 1
ATOM 548 N N . PHE A 1 71 ? 30.740 -26.661 12.749 1.00 35.38 516 PHE A N 1
ATOM 549 C CA . PHE A 1 71 ? 29.411 -26.993 13.241 1.00 32.70 516 PHE A CA 1
ATOM 550 C C . PHE A 1 71 ? 28.883 -25.827 14.066 1.00 37.54 516 PHE A C 1
ATOM 551 O O . PHE A 1 71 ? 29.636 -24.947 14.489 1.00 34.33 516 PHE A O 1
ATOM 559 N N . ALA A 1 72 ? 27.571 -25.833 14.293 1.00 36.54 517 ALA A N 1
ATOM 560 C CA . ALA A 1 72 ? 26.929 -24.786 15.075 1.00 31.64 517 ALA A CA 1
ATOM 561 C C . ALA A 1 72 ? 25.596 -25.293 15.604 1.00 34.25 517 ALA A C 1
ATOM 562 O O . ALA A 1 72 ? 24.953 -26.147 14.988 1.00 32.51 517 ALA A O 1
ATOM 564 N N . HIS A 1 73 ? 25.193 -24.756 16.752 1.00 36.82 518 HIS A N 1
ATOM 565 C CA . HIS A 1 73 ? 23.914 -25.072 17.369 1.00 32.21 518 HIS A CA 1
ATOM 566 C C . HIS A 1 73 ? 22.980 -23.872 17.335 1.00 34.11 518 HIS A C 1
ATOM 567 O O . HIS A 1 73 ? 23.416 -22.719 17.309 1.00 41.47 518 HIS A O 1
ATOM 574 N N . SER A 1 74 ? 21.685 -24.169 17.327 1.00 29.33 519 SER A N 1
ATOM 575 C CA . SER A 1 74 ? 20.646 -23.174 17.552 1.00 32.21 519 SER A CA 1
ATOM 576 C C . SER A 1 74 ? 19.649 -23.805 18.505 1.00 33.97 519 SER A C 1
ATOM 577 O O . SER A 1 74 ? 18.981 -24.780 18.150 1.00 34.30 519 SER A O 1
ATOM 580 N N . ILE A 1 75 ? 19.551 -23.249 19.705 1.00 37.25 520 ILE A N 1
ATOM 581 C CA . ILE A 1 75 ? 18.714 -23.795 20.764 1.00 36.75 520 ILE A CA 1
ATOM 582 C C . ILE A 1 75 ? 17.485 -22.913 20.909 1.00 38.08 520 ILE A C 1
ATOM 583 O O . ILE A 1 75 ? 17.599 -21.724 21.232 1.00 38.06 520 ILE A O 1
ATOM 588 N N . LEU A 1 76 ? 16.311 -23.498 20.689 1.00 38.98 521 LEU A N 1
ATOM 589 C CA . LEU A 1 76 ? 15.035 -22.836 20.920 1.00 43.56 521 LEU A CA 1
ATOM 590 C C . LEU A 1 76 ? 14.376 -23.407 22.167 1.00 44.13 521 LEU A C 1
ATOM 591 O O . LEU A 1 76 ? 14.218 -24.627 22.287 1.00 44.80 521 LEU A O 1
ATOM 596 N N . THR A 1 77 ? 13.991 -22.527 23.087 1.00 41.77 522 THR A N 1
ATOM 597 C CA . THR A 1 77 ? 13.291 -22.916 24.305 1.00 39.40 522 THR A CA 1
ATOM 598 C C . THR A 1 77 ? 11.890 -22.321 24.279 1.00 39.56 522 THR A C 1
ATOM 599 O O . THR A 1 77 ? 11.731 -21.101 24.156 1.00 47.94 522 THR A O 1
ATOM 603 N N . VAL A 1 78 ? 10.902 -23.200 24.289 1.00 35.60 523 VAL A N 1
ATOM 604 C CA . VAL A 1 78 ? 9.526 -22.796 24.278 1.00 41.40 523 VAL A CA 1
ATOM 605 C C . VAL A 1 78 ? 8.999 -23.442 25.545 1.00 52.64 523 VAL A C 1
ATOM 606 O O . VAL A 1 78 ? 9.755 -23.639 26.466 1.00 54.36 523 VAL A O 1
ATOM 610 N N . SER A 1 79 ? 7.726 -23.780 25.619 1.00 52.93 524 SER A N 1
ATOM 611 C CA . SER A 1 79 ? 7.183 -24.334 26.836 1.00 49.39 524 SER A CA 1
ATOM 612 C C . SER A 1 79 ? 6.785 -25.752 26.599 1.00 48.29 524 SER A C 1
ATOM 613 O O . SER A 1 79 ? 6.515 -26.130 25.479 1.00 48.82 524 SER A O 1
ATOM 616 N N . GLU A 1 80 ? 6.734 -26.551 27.651 1.00 49.25 525 GLU A N 1
ATOM 617 C CA . GLU A 1 80 ? 6.385 -27.949 27.523 1.00 49.93 525 GLU A CA 1
ATOM 618 C C . GLU A 1 80 ? 4.990 -28.048 27.021 1.00 53.37 525 GLU A C 1
ATOM 619 O O . GLU A 1 80 ? 4.666 -28.937 26.262 1.00 52.56 525 GLU A O 1
ATOM 625 N N . GLU A 1 81 ? 4.153 -27.121 27.433 1.00 55.22 526 GLU A N 1
ATOM 626 C CA . GLU A 1 81 ? 2.789 -27.121 27.006 1.00 55.31 526 GLU A CA 1
ATOM 627 C C . GLU A 1 81 ? 2.700 -27.081 25.527 1.00 55.73 526 GLU A C 1
ATOM 628 O O . GLU A 1 81 ? 2.089 -27.942 24.930 1.00 50.93 526 GLU A O 1
ATOM 634 N N . GLU A 1 82 ? 3.311 -26.086 24.918 1.00 52.29 527 GLU A N 1
ATOM 635 C CA . GLU A 1 82 ? 3.212 -25.951 23.494 1.00 49.12 527 GLU A CA 1
ATOM 636 C C . GLU A 1 82 ? 3.803 -27.132 22.795 1.00 54.11 527 GLU A C 1
ATOM 637 O O . GLU A 1 82 ? 3.292 -27.568 21.795 1.00 60.56 527 GLU A O 1
ATOM 643 N N . TRP A 1 83 ? 4.893 -27.665 23.312 1.00 52.19 528 TRP A N 1
ATOM 644 C CA . TRP A 1 83 ? 5.531 -28.774 22.667 1.00 49.04 528 TRP A CA 1
ATOM 645 C C . TRP A 1 83 ? 4.556 -29.884 22.647 1.00 53.68 528 TRP A C 1
ATOM 646 O O . TRP A 1 83 ? 4.345 -30.514 21.625 1.00 54.50 528 TRP A O 1
ATOM 657 N N . ASN A 1 84 ? 3.921 -30.117 23.780 1.00 56.18 529 ASN A N 1
ATOM 658 C CA . ASN A 1 84 ? 3.001 -31.223 23.885 1.00 56.40 529 ASN A CA 1
ATOM 659 C C . ASN A 1 84 ? 1.597 -30.951 23.378 1.00 59.92 529 ASN A C 1
ATOM 660 O O . ASN A 1 84 ? 0.752 -31.825 23.441 1.00 65.12 529 ASN A O 1
ATOM 665 N N . THR A 1 85 ? 1.330 -29.761 22.856 1.00 56.29 530 THR A N 1
ATOM 666 C CA . THR A 1 85 ? 0.037 -29.546 22.230 1.00 61.75 530 THR A CA 1
ATOM 667 C C . THR A 1 85 ? 0.137 -30.253 20.904 1.00 60.06 530 THR A C 1
ATOM 668 O O . THR A 1 85 ? -0.754 -30.987 20.509 1.00 63.04 530 THR A O 1
ATOM 672 N N . GLY A 1 86 ? 1.235 -30.044 20.212 1.00 59.97 531 GLY A N 1
ATOM 673 C CA . GLY A 1 86 ? 1.443 -30.713 18.957 1.00 60.24 531 GLY A CA 1
ATOM 674 C C . GLY A 1 86 ? 2.005 -29.702 18.017 1.00 63.79 531 GLY A C 1
ATOM 675 O O . GLY A 1 86 ? 1.980 -29.898 16.810 1.00 64.79 531 GLY A O 1
ATOM 676 N N . GLU A 1 87 ? 2.535 -28.622 18.561 1.00 63.74 532 GLU A N 1
ATOM 677 C CA . GLU A 1 87 ? 3.002 -27.540 17.705 1.00 61.19 532 GLU A CA 1
ATOM 678 C C . GLU A 1 87 ? 4.196 -27.991 16.873 1.00 59.87 532 GLU A C 1
ATOM 679 O O . GLU A 1 87 ? 5.051 -28.749 17.339 1.00 56.82 532 GLU A O 1
ATOM 685 N N . THR A 1 88 ? 4.250 -27.517 15.632 1.00 58.99 533 THR A N 1
ATOM 686 C CA . THR A 1 88 ? 5.290 -27.902 14.688 1.00 51.47 533 THR A CA 1
ATOM 687 C C . THR A 1 88 ? 6.285 -26.756 14.562 1.00 54.88 533 THR A C 1
ATOM 688 O O . THR A 1 88 ? 5.904 -25.632 14.217 1.00 61.48 533 THR A O 1
ATOM 692 N N . TYR A 1 89 ? 7.550 -27.041 14.847 1.00 55.65 534 TYR A N 1
ATOM 693 C CA . TYR A 1 89 ? 8.610 -26.046 14.821 1.00 51.21 534 TYR A CA 1
ATOM 694 C C . TYR A 1 89 ? 9.550 -26.347 13.664 1.00 51.98 534 TYR A C 1
ATOM 695 O O . TYR A 1 89 ? 9.820 -27.513 13.359 1.00 52.94 534 TYR A O 1
ATOM 704 N N . THR A 1 90 ? 10.045 -25.293 13.022 1.00 51.53 535 THR A N 1
ATOM 705 C CA . THR A 1 90 ? 10.862 -25.433 11.826 1.00 49.17 535 THR A CA 1
ATOM 706 C C . THR A 1 90 ? 12.172 -24.688 12.017 1.00 47.80 535 THR A C 1
ATOM 707 O O . THR A 1 90 ? 12.174 -23.508 12.381 1.00 46.85 535 THR A O 1
ATOM 711 N N . CYS A 1 91 ? 13.280 -25.380 11.767 1.00 41.02 536 CYS A N 1
ATOM 712 C CA . CYS A 1 91 ? 14.607 -24.781 11.778 1.00 34.44 536 CYS A CA 1
ATOM 713 C C . CYS A 1 91 ? 15.023 -24.512 10.338 1.00 39.16 536 CYS A C 1
ATOM 714 O O . CYS A 1 91 ? 15.110 -25.442 9.531 1.00 39.33 536 CYS A O 1
ATOM 717 N N . VAL A 1 92 ? 15.279 -23.247 10.021 1.00 37.37 537 VAL A N 1
ATOM 718 C CA . VAL A 1 92 ? 15.670 -22.836 8.678 1.00 35.40 537 VAL A CA 1
ATOM 7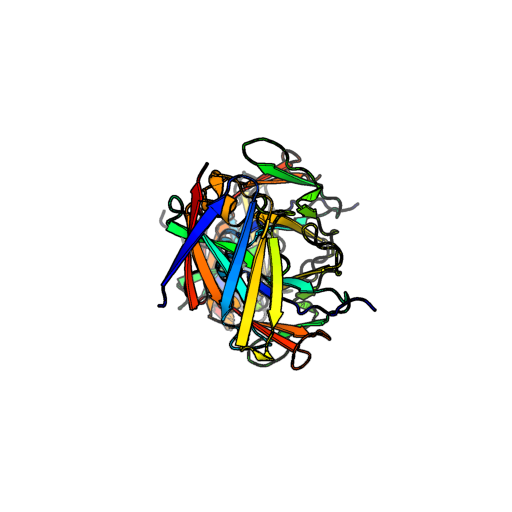19 C C . VAL A 1 92 ? 17.153 -22.504 8.712 1.00 37.31 537 VAL A C 1
ATOM 720 O O . VAL A 1 92 ? 17.584 -21.630 9.474 1.00 36.38 537 VAL A O 1
ATOM 724 N N . VAL A 1 93 ? 17.933 -23.199 7.889 1.00 37.41 538 VAL A N 1
ATOM 725 C CA . VAL A 1 93 ? 19.379 -23.029 7.842 1.00 31.58 538 VAL A CA 1
ATOM 726 C C . VAL A 1 93 ? 19.745 -22.543 6.449 1.00 37.96 538 VAL A C 1
ATOM 727 O O . VAL A 1 93 ? 19.406 -23.188 5.449 1.00 44.75 538 VAL A O 1
ATOM 731 N N . ALA A 1 94 ? 20.436 -21.410 6.386 1.00 36.08 539 ALA A N 1
ATOM 732 C CA . ALA A 1 94 ? 20.895 -20.827 5.134 1.00 32.73 539 ALA A CA 1
ATOM 733 C C . ALA A 1 94 ? 22.413 -20.903 5.084 1.00 35.25 539 ALA A C 1
ATOM 734 O O . ALA A 1 94 ? 23.087 -20.589 6.071 1.00 39.05 539 ALA A O 1
ATOM 736 N N . HIS A 1 95 ? 22.947 -21.316 3.939 1.00 38.78 540 HIS A N 1
ATOM 737 C CA . HIS A 1 95 ? 24.386 -21.465 3.805 1.00 36.37 540 HIS A CA 1
ATOM 738 C C . HIS A 1 95 ? 24.761 -21.333 2.338 1.00 39.12 540 HIS A C 1
ATOM 739 O O . HIS A 1 95 ? 23.974 -21.666 1.447 1.00 40.86 540 HIS A O 1
ATOM 746 N N . GLU A 1 96 ? 25.977 -20.837 2.106 1.00 37.21 541 GLU A N 1
ATOM 747 C CA . GLU A 1 96 ? 26.438 -20.559 0.749 1.00 35.02 541 GLU A CA 1
ATOM 748 C C . GLU A 1 96 ? 26.489 -21.824 -0.100 1.00 36.51 541 GLU A C 1
ATOM 749 O O . GLU A 1 96 ? 26.187 -21.789 -1.299 1.00 36.12 541 GLU A O 1
ATOM 755 N N . ALA A 1 97 ? 26.870 -22.951 0.500 1.00 35.61 542 ALA A N 1
ATOM 756 C CA . ALA A 1 97 ? 27.142 -24.178 -0.240 1.00 32.90 542 ALA A CA 1
ATOM 757 C C . ALA A 1 97 ? 25.899 -25.011 -0.539 1.00 32.08 542 ALA A C 1
ATOM 758 O O . ALA A 1 97 ? 26.024 -26.049 -1.197 1.00 36.92 542 ALA A O 1
ATOM 760 N N . LEU A 1 98 ? 24.713 -24.594 -0.095 1.00 33.52 543 LEU A N 1
ATOM 761 C CA . LEU A 1 98 ? 23.550 -25.429 -0.353 1.00 38.79 543 LEU A CA 1
ATOM 762 C C . LEU A 1 98 ? 23.055 -25.254 -1.788 1.00 40.32 543 LEU A C 1
ATOM 763 O O . LEU A 1 98 ? 23.218 -24.186 -2.383 1.00 38.11 543 LEU A O 1
ATOM 768 N N . PRO A 1 99 ? 22.462 -26.307 -2.366 1.00 41.24 544 PRO A N 1
ATOM 769 C CA . PRO A 1 99 ? 21.994 -26.210 -3.764 1.00 47.01 544 PRO A CA 1
ATOM 770 C C . PRO A 1 99 ? 21.040 -25.054 -4.010 1.00 54.95 544 PRO A C 1
ATOM 771 O O . PRO A 1 99 ? 21.215 -24.303 -4.978 1.00 60.34 544 PRO A O 1
ATOM 775 N N . ASN A 1 100 ? 20.028 -24.893 -3.159 1.00 49.88 545 ASN A N 1
ATOM 776 C CA . ASN A 1 100 ? 19.089 -23.786 -3.265 1.00 46.48 545 ASN A CA 1
ATOM 777 C C . ASN A 1 100 ? 19.415 -22.665 -2.285 1.00 43.73 545 ASN A C 1
ATOM 778 O O . ASN A 1 100 ? 18.548 -21.837 -1.982 1.00 39.35 545 ASN A O 1
ATOM 783 N N . ARG A 1 101 ? 20.646 -22.637 -1.775 1.00 45.10 546 ARG A N 1
ATOM 784 C CA . ARG A 1 101 ? 21.147 -21.663 -0.810 1.00 47.07 546 ARG A CA 1
ATOM 785 C C . ARG A 1 101 ? 20.377 -21.671 0.506 1.00 45.45 546 ARG A C 1
ATOM 786 O O . ARG A 1 101 ? 20.569 -20.772 1.333 1.00 45.05 546 ARG A O 1
ATOM 794 N N . VAL A 1 102 ? 19.518 -22.666 0.730 1.00 43.72 547 VAL A N 1
ATOM 795 C CA . VAL A 1 102 ? 18.718 -22.732 1.947 1.00 39.11 547 VAL A CA 1
ATOM 796 C C . VAL A 1 102 ? 18.147 -24.137 2.068 1.00 39.05 547 VAL A C 1
ATOM 797 O O . VAL A 1 102 ? 17.857 -24.794 1.065 1.00 37.72 547 VAL A O 1
ATOM 801 N N . THR A 1 103 ? 17.998 -24.601 3.307 1.00 39.09 548 THR A N 1
ATOM 802 C CA . THR A 1 103 ? 17.331 -25.861 3.595 1.00 34.01 548 THR A CA 1
ATOM 803 C C . THR A 1 103 ? 16.611 -25.717 4.927 1.00 36.78 548 THR A C 1
ATOM 804 O O . THR A 1 103 ? 16.880 -24.794 5.700 1.00 39.89 548 THR A O 1
ATOM 808 N N . GLU A 1 104 ? 15.678 -26.630 5.184 1.00 36.10 549 GLU A N 1
ATOM 809 C CA . GLU A 1 104 ? 14.882 -26.549 6.399 1.00 37.87 549 GLU A CA 1
ATOM 810 C C . GLU A 1 104 ? 14.570 -27.947 6.910 1.00 39.82 549 GLU A C 1
ATOM 811 O O . GLU A 1 104 ? 14.507 -28.909 6.140 1.00 39.18 549 GLU A O 1
ATOM 817 N N . ARG A 1 105 ? 14.376 -28.042 8.224 1.00 36.18 550 ARG A N 1
ATOM 818 C CA . ARG A 1 105 ? 13.929 -29.261 8.882 1.00 36.06 550 ARG A CA 1
ATOM 819 C C . ARG A 1 105 ? 12.795 -28.918 9.837 1.00 42.32 550 ARG A C 1
ATOM 820 O O . ARG A 1 105 ? 12.666 -27.781 10.299 1.00 45.34 550 ARG A O 1
ATOM 828 N N . THR A 1 106 ? 11.966 -29.919 10.131 1.00 43.43 551 THR A N 1
ATOM 829 C CA . THR A 1 106 ? 10.757 -29.725 10.918 1.00 44.79 551 THR A CA 1
ATOM 830 C C . THR A 1 106 ? 10.642 -30.852 11.931 1.00 46.94 551 THR A C 1
ATOM 831 O O . THR A 1 106 ? 10.894 -32.015 11.605 1.00 49.86 551 THR A O 1
ATOM 835 N N . VAL A 1 107 ? 10.203 -30.528 13.137 1.00 51.47 552 VAL A N 1
ATOM 836 C CA . VAL A 1 107 ? 10.019 -31.524 14.179 1.00 50.08 552 VAL A CA 1
ATOM 837 C C . VAL A 1 107 ? 8.863 -31.191 15.081 1.00 51.74 552 VAL A C 1
ATOM 838 O O . VAL A 1 107 ? 8.422 -30.088 15.145 1.00 51.63 552 VAL A O 1
ATOM 842 N N . ASP A 1 108 ? 8.346 -32.216 15.712 1.00 57.22 553 ASP A N 1
ATOM 843 C CA . ASP A 1 108 ? 7.319 -32.139 16.720 1.00 55.37 553 ASP A CA 1
ATOM 844 C C . ASP A 1 108 ? 7.371 -33.426 17.516 1.00 57.05 553 ASP A C 1
ATOM 845 O O . ASP A 1 108 ? 8.238 -34.260 17.337 1.00 57.51 553 ASP A O 1
ATOM 850 N N . LYS A 1 109 ? 6.394 -33.637 18.369 1.00 57.27 554 LYS A N 1
ATOM 851 C CA . LYS A 1 109 ? 6.385 -34.828 19.208 1.00 59.03 554 LYS A CA 1
ATOM 852 C C . LYS A 1 109 ? 6.116 -36.112 18.489 1.00 63.03 554 LYS A C 1
ATOM 853 O O . LYS A 1 109 ? 6.495 -37.166 18.946 1.00 61.89 554 LYS A O 1
ATOM 859 N N . SER A 1 110 ? 5.455 -36.011 17.356 1.00 64.58 555 SER A N 1
ATOM 860 C CA . SER A 1 110 ? 5.049 -37.143 16.575 1.00 68.51 555 SER A CA 1
ATOM 861 C C . SER A 1 110 ? 6.099 -37.795 15.685 1.00 79.55 555 SER A C 1
ATOM 862 O O . SER A 1 110 ? 5.829 -38.815 15.076 1.00 84.30 555 SER A O 1
ATOM 865 N N . THR A 1 111 ? 7.291 -37.228 15.594 1.00 81.60 556 THR A N 1
ATOM 866 C CA . THR A 1 111 ? 8.326 -37.779 14.727 1.00 83.23 556 THR A CA 1
ATOM 867 C C . THR A 1 111 ? 8.796 -39.182 15.035 1.00 84.21 556 THR A C 1
ATOM 868 O O . THR A 1 111 ? 8.662 -40.068 14.212 1.00 82.96 556 THR A O 1
ATOM 872 N N . GLY A 1 112 ? 9.397 -39.352 16.210 1.00 83.86 557 GLY A N 1
ATOM 873 C CA . GLY A 1 112 ? 9.942 -40.617 16.677 1.00 84.69 557 GLY A CA 1
ATOM 874 C C . GLY A 1 112 ? 9.147 -41.857 16.362 1.00 86.05 557 GLY A C 1
ATOM 875 O O . GLY A 1 112 ? 9.678 -42.806 15.797 1.00 93.26 557 GLY A O 1
ATOM 876 N N . GLY B 1 1 ? 27.744 -11.853 45.656 1.00 55.17 446 GLY B N 1
ATOM 877 C CA . GLY B 1 1 ? 26.502 -11.363 46.188 1.00 56.56 446 GLY B CA 1
ATOM 878 C C . GLY B 1 1 ? 25.385 -12.081 45.513 1.00 76.20 446 GLY B C 1
ATOM 879 O O . GLY B 1 1 ? 24.358 -12.308 46.102 1.00 82.38 446 GLY B O 1
ATOM 880 N N . VAL B 1 2 ? 25.589 -12.443 44.260 1.00 84.52 447 VAL B N 1
ATOM 881 C CA . VAL B 1 2 ? 24.562 -13.134 43.505 1.00 93.71 447 VAL B CA 1
ATOM 882 C C . VAL B 1 2 ? 24.535 -14.585 43.949 1.00 91.08 447 VAL B C 1
ATOM 883 O O . VAL B 1 2 ? 25.534 -15.120 44.409 1.00 88.74 447 VAL B O 1
ATOM 887 N N . ALA B 1 3 ? 23.382 -15.210 43.790 1.00 83.17 448 ALA B N 1
ATOM 888 C CA . ALA B 1 3 ? 23.165 -16.584 44.162 1.00 81.46 448 ALA B CA 1
ATOM 889 C C . ALA B 1 3 ? 23.916 -17.550 43.289 1.00 81.69 448 ALA B C 1
ATOM 890 O O . ALA B 1 3 ? 24.253 -17.241 42.163 1.00 77.59 448 ALA B O 1
ATOM 892 N N . LEU B 1 4 ? 24.170 -18.735 43.828 1.00 76.93 449 LEU B N 1
ATOM 893 C CA . LEU B 1 4 ? 24.843 -19.777 43.097 1.00 71.65 449 LEU B CA 1
ATOM 894 C C . LEU B 1 4 ? 23.757 -20.750 42.747 1.00 73.02 449 LEU B C 1
ATOM 895 O O . LEU B 1 4 ? 23.014 -21.138 43.621 1.00 71.22 449 LEU B O 1
ATOM 900 N N . HIS B 1 5 ? 23.664 -21.147 41.478 1.00 73.41 450 HIS B N 1
ATOM 901 C CA . HIS B 1 5 ? 22.623 -22.064 41.028 1.00 71.75 450 HIS B CA 1
ATOM 902 C C . HIS B 1 5 ? 23.094 -23.310 40.339 1.00 62.78 450 HIS B C 1
ATOM 903 O O . HIS B 1 5 ? 23.860 -23.259 39.418 1.00 54.85 450 HIS B O 1
ATOM 910 N N . ARG B 1 6 ? 22.505 -24.421 40.725 1.00 59.27 451 ARG B N 1
ATOM 911 C CA . ARG B 1 6 ? 23.006 -25.702 40.253 1.00 56.05 451 ARG B CA 1
ATOM 912 C C . ARG B 1 6 ? 22.673 -25.924 38.777 1.00 61.04 451 ARG B C 1
ATOM 913 O O . ARG B 1 6 ? 21.619 -25.500 38.296 1.00 58.95 451 ARG B O 1
ATOM 921 N N . PRO B 1 7 ? 23.562 -26.581 38.038 1.00 57.46 452 PRO B N 1
ATOM 922 C CA . PRO B 1 7 ? 23.248 -26.957 36.658 1.00 47.01 452 PRO B CA 1
ATOM 923 C C . PRO B 1 7 ? 22.308 -28.151 36.581 1.00 53.07 452 PRO B C 1
ATOM 924 O O . PRO B 1 7 ? 22.338 -29.058 37.417 1.00 55.11 452 PRO B O 1
ATOM 928 N N . ASP B 1 8 ? 21.456 -28.131 35.561 1.00 54.88 453 ASP B N 1
ATOM 929 C CA . ASP B 1 8 ? 20.661 -29.286 35.165 1.00 50.34 453 ASP B CA 1
ATOM 930 C C . ASP B 1 8 ? 21.260 -29.859 33.887 1.00 48.66 453 ASP B C 1
ATOM 931 O O . ASP B 1 8 ? 21.477 -29.125 32.917 1.00 48.19 453 ASP B O 1
ATOM 936 N N . VAL B 1 9 ? 21.531 -31.161 33.887 1.00 42.44 454 VAL B N 1
ATOM 937 C CA . VAL B 1 9 ? 22.253 -31.813 32.800 1.00 37.86 454 VAL B CA 1
ATOM 938 C C . VAL B 1 9 ? 21.287 -32.723 32.052 1.00 40.23 454 VAL B C 1
ATOM 939 O O . VAL B 1 9 ? 20.755 -33.683 32.623 1.00 41.67 454 VAL B O 1
ATOM 943 N N . TYR B 1 10 ? 21.060 -32.417 30.775 1.00 40.83 455 TYR B N 1
ATOM 944 C CA . TYR B 1 10 ? 20.247 -33.233 29.884 1.00 35.96 455 TYR B CA 1
ATOM 945 C C . TYR B 1 10 ? 21.116 -33.760 28.752 1.00 40.84 455 TYR B C 1
ATOM 946 O O . TYR B 1 10 ? 22.024 -33.071 28.281 1.00 41.99 455 TYR B O 1
ATOM 955 N N . LEU B 1 11 ? 20.834 -34.988 28.322 1.00 36.35 456 LEU B N 1
ATOM 956 C CA . LEU B 1 11 ? 21.688 -35.718 27.391 1.00 31.36 456 LEU B CA 1
ATOM 957 C C . LEU B 1 11 ? 20.839 -36.224 26.233 1.00 33.86 456 LEU B C 1
ATOM 958 O O . LEU B 1 11 ? 19.849 -36.929 26.453 1.00 34.24 456 LEU B O 1
ATOM 963 N N . LEU B 1 12 ? 21.224 -35.868 25.001 1.00 36.11 457 LEU B N 1
ATOM 964 C CA . LEU B 1 12 ? 20.404 -36.147 23.824 1.00 36.25 457 LEU B CA 1
ATOM 965 C C . LEU B 1 12 ? 21.066 -37.190 22.936 1.00 35.13 457 LEU B C 1
ATOM 966 O O . LEU B 1 12 ? 22.256 -37.065 22.620 1.00 34.94 457 LEU B O 1
ATOM 971 N N . PRO B 1 13 ? 20.334 -38.221 22.518 1.00 31.13 458 PRO B N 1
ATOM 972 C CA . PRO B 1 13 ? 20.925 -39.280 21.686 1.00 29.87 458 PRO B CA 1
ATOM 973 C C . PRO B 1 13 ? 21.099 -38.835 20.245 1.00 35.95 458 PRO B C 1
ATOM 974 O O . PRO B 1 13 ? 20.527 -37.819 19.824 1.00 40.49 458 PRO B O 1
ATOM 978 N N . PRO B 1 14 ? 21.891 -39.568 19.461 1.00 32.63 459 PRO B N 1
ATOM 979 C CA . PRO B 1 14 ? 22.066 -39.220 18.046 1.00 27.71 459 PRO B CA 1
ATOM 980 C C . PRO B 1 14 ? 20.767 -39.304 17.257 1.00 31.04 459 PRO B C 1
ATOM 981 O O . PRO B 1 14 ? 19.873 -40.096 17.563 1.00 36.38 459 PRO B O 1
ATOM 985 N N . ALA B 1 15 ? 20.672 -38.462 16.231 1.00 30.84 460 ALA B N 1
ATOM 986 C CA . ALA B 1 15 ? 19.518 -38.463 15.344 1.00 28.44 460 ALA B CA 1
ATOM 987 C C . ALA B 1 15 ? 19.518 -39.706 14.458 1.00 35.59 460 ALA B C 1
ATOM 988 O O . ALA B 1 15 ? 20.571 -40.228 14.080 1.00 40.26 460 ALA B O 1
ATOM 990 N N . ARG B 1 16 ? 18.312 -40.189 14.139 1.00 43.19 461 ARG B N 1
ATOM 991 C CA . ARG B 1 16 ? 18.185 -41.392 13.318 1.00 35.58 461 ARG B CA 1
ATOM 992 C C . ARG B 1 16 ? 18.772 -41.186 11.927 1.00 39.18 461 ARG B C 1
ATOM 993 O O . ARG B 1 16 ? 19.360 -42.109 11.351 1.00 45.95 461 ARG B O 1
ATOM 1001 N N . GLU B 1 17 ? 18.618 -39.984 11.368 1.00 38.75 462 GLU B N 1
ATOM 1002 C CA . GLU B 1 17 ? 19.156 -39.715 10.040 1.00 38.99 462 GLU B CA 1
ATOM 1003 C C . GLU B 1 17 ? 20.678 -39.739 10.038 1.00 38.14 462 GLU B C 1
ATOM 1004 O O . GLU B 1 17 ? 21.291 -40.041 9.008 1.00 39.43 462 GLU B O 1
ATOM 1010 N N . GLN B 1 18 ? 21.305 -39.427 11.175 1.00 39.15 463 GLN B N 1
ATOM 1011 C CA . GLN B 1 18 ? 22.758 -39.526 11.257 1.00 35.87 463 GLN B CA 1
ATOM 1012 C C . GLN B 1 18 ? 23.206 -40.980 11.334 1.00 38.19 463 GLN B C 1
ATOM 1013 O O . GLN B 1 18 ? 24.192 -41.365 10.695 1.00 36.43 463 GLN B O 1
ATOM 1019 N N . LEU B 1 19 ? 22.499 -41.802 12.117 1.00 38.58 464 LEU B N 1
ATOM 1020 C CA . LEU B 1 19 ? 22.858 -43.214 12.218 1.00 35.58 464 LEU B CA 1
ATOM 1021 C C . LEU B 1 19 ? 22.518 -43.978 10.945 1.00 34.96 464 LEU B C 1
ATOM 1022 O O . LEU B 1 19 ? 23.189 -44.965 10.621 1.00 42.01 464 LEU B O 1
ATOM 1027 N N . ASN B 1 20 ? 21.486 -43.546 10.215 1.00 39.73 465 ASN B N 1
ATOM 1028 C CA . ASN B 1 20 ? 21.184 -44.163 8.929 1.00 40.65 465 ASN B CA 1
ATOM 1029 C C . ASN B 1 20 ? 22.319 -43.963 7.941 1.00 39.77 465 ASN B C 1
ATOM 1030 O O . ASN B 1 20 ? 22.469 -44.759 7.007 1.00 41.48 465 ASN B O 1
ATOM 1035 N N . LEU B 1 21 ? 23.119 -42.913 8.134 1.00 38.79 466 LEU B N 1
ATOM 1036 C CA . LEU B 1 21 ? 24.287 -42.684 7.300 1.00 37.50 466 LEU B CA 1
ATOM 1037 C C . LEU B 1 21 ? 25.367 -43.721 7.567 1.00 36.73 466 LEU B C 1
ATOM 1038 O O . LEU B 1 21 ? 26.264 -43.893 6.734 1.00 37.88 466 LEU B O 1
ATOM 1043 N N . ARG B 1 22 ? 25.285 -44.410 8.708 1.00 34.42 467 ARG B N 1
ATOM 1044 C CA . ARG B 1 22 ? 26.249 -45.434 9.113 1.00 34.67 467 ARG B CA 1
ATOM 1045 C C . ARG B 1 22 ? 27.680 -44.907 9.064 1.00 34.95 467 ARG B C 1
ATOM 1046 O O . ARG B 1 22 ? 28.612 -45.594 8.642 1.00 34.39 467 ARG B O 1
ATOM 1054 N N . GLU B 1 23 ? 27.852 -43.663 9.522 1.00 38.84 468 GLU B N 1
ATOM 1055 C CA . GLU B 1 23 ? 29.159 -43.031 9.572 1.00 35.50 468 GLU B CA 1
ATOM 1056 C C . GLU B 1 23 ? 29.503 -42.760 11.021 1.00 36.56 468 GLU B C 1
ATOM 1057 O O . GLU B 1 23 ? 29.981 -43.659 11.730 1.00 39.98 468 GLU B O 1
ATOM 1063 N N . SER B 1 24 ? 29.289 -41.540 11.511 1.00 40.78 469 SER B N 1
ATOM 1064 C CA . SER B 1 24 ? 29.573 -41.170 12.887 1.00 36.38 469 SER B CA 1
ATOM 1065 C C . SER B 1 24 ? 28.297 -40.727 13.591 1.00 41.31 469 SER B C 1
ATOM 1066 O O . SER B 1 24 ? 27.306 -40.351 12.958 1.00 49.34 469 SER B O 1
ATOM 1069 N N . ALA B 1 25 ? 28.333 -40.782 14.920 1.00 40.93 470 ALA B N 1
ATOM 1070 C CA . ALA B 1 25 ? 27.191 -40.455 15.761 1.00 36.62 470 ALA B CA 1
ATOM 1071 C C . ALA B 1 25 ? 27.555 -39.327 16.717 1.00 37.49 470 ALA B C 1
ATOM 1072 O O . ALA B 1 25 ? 28.661 -39.299 17.266 1.00 44.03 470 ALA B O 1
ATOM 1074 N N . THR B 1 26 ? 26.619 -38.402 16.913 1.00 32.67 471 THR B N 1
ATOM 1075 C CA . THR B 1 26 ? 26.822 -37.221 17.745 1.00 28.84 471 THR B CA 1
ATOM 1076 C C . THR B 1 26 ? 25.919 -37.301 18.970 1.00 30.07 471 THR B C 1
ATOM 1077 O O . THR B 1 26 ? 24.692 -37.366 18.836 1.00 38.78 471 THR B O 1
ATOM 1081 N N . ILE B 1 27 ? 26.526 -37.290 20.155 1.00 25.68 472 ILE B N 1
ATOM 1082 C CA . ILE B 1 27 ? 25.810 -37.267 21.426 1.00 28.43 472 ILE B CA 1
ATOM 1083 C C . ILE B 1 27 ? 25.985 -35.885 22.039 1.00 32.38 472 ILE B C 1
ATOM 1084 O O . ILE B 1 27 ? 27.116 -35.413 22.206 1.00 36.02 472 ILE B O 1
ATOM 1089 N N . THR B 1 28 ? 24.871 -35.241 22.376 1.00 30.08 473 THR B N 1
ATOM 1090 C CA . THR B 1 28 ? 24.868 -33.865 22.855 1.00 29.40 473 THR B CA 1
ATOM 1091 C C . THR B 1 28 ? 24.560 -33.830 24.345 1.00 34.29 473 THR B C 1
ATOM 1092 O O . THR B 1 28 ? 23.573 -34.424 24.793 1.00 37.82 473 THR B O 1
ATOM 1096 N N . CYS B 1 29 ? 25.402 -33.133 25.104 1.00 38.46 474 CYS B N 1
ATOM 1097 C CA . CYS B 1 29 ? 25.186 -32.901 26.526 1.00 36.84 474 CYS B CA 1
ATOM 1098 C C . CYS B 1 29 ? 24.808 -31.441 26.720 1.00 37.73 474 CYS B C 1
ATOM 1099 O O . CYS B 1 29 ? 25.578 -30.544 26.361 1.00 38.66 474 CYS B O 1
ATOM 1102 N N . LEU B 1 30 ? 23.625 -31.209 27.277 1.00 33.76 475 LEU B N 1
ATOM 1103 C CA . LEU B 1 30 ? 23.080 -29.870 27.441 1.00 34.85 475 LEU B CA 1
ATOM 1104 C C . LEU B 1 30 ? 23.079 -29.529 28.924 1.00 40.44 475 LEU B C 1
ATOM 1105 O O . LEU B 1 30 ? 22.423 -30.209 29.721 1.00 46.09 475 LEU B O 1
ATOM 1110 N N . VAL B 1 31 ? 23.818 -28.486 29.289 1.00 36.94 476 VAL B N 1
ATOM 1111 C CA . VAL B 1 31 ? 23.921 -28.020 30.666 1.00 37.41 476 VAL B CA 1
ATOM 1112 C C . VAL B 1 31 ? 23.201 -26.683 30.745 1.00 43.30 476 VAL B C 1
ATOM 1113 O O . VAL B 1 31 ? 23.612 -25.711 30.099 1.00 43.60 476 VAL B O 1
ATOM 1117 N N . THR B 1 32 ? 22.126 -26.634 31.527 1.00 44.44 477 THR B N 1
ATOM 1118 C CA . THR B 1 32 ? 21.257 -25.469 31.586 1.00 46.34 477 THR B CA 1
ATOM 1119 C C . THR B 1 32 ? 21.025 -25.051 33.031 1.00 50.92 477 THR B C 1
ATOM 1120 O O . THR B 1 32 ? 21.146 -25.850 33.962 1.00 51.94 477 THR B O 1
ATOM 1124 N N . GLY B 1 33 ? 20.684 -23.776 33.197 1.00 51.18 478 GLY B N 1
ATOM 1125 C CA . GLY B 1 33 ? 20.172 -23.280 34.457 1.00 57.27 478 GLY B CA 1
ATOM 1126 C C . GLY B 1 33 ? 21.180 -23.003 35.547 1.00 57.38 478 GLY B C 1
ATOM 1127 O O . GLY B 1 33 ? 20.797 -22.951 36.720 1.00 60.97 478 GLY B O 1
ATOM 1128 N N . PHE B 1 34 ? 22.451 -22.812 35.214 1.00 55.85 479 PHE B N 1
ATOM 1129 C CA . PHE B 1 34 ? 23.448 -22.481 36.220 1.00 57.02 479 PHE B CA 1
ATOM 1130 C C . PHE B 1 34 ? 23.743 -20.988 36.150 1.00 63.08 479 PHE B C 1
ATOM 1131 O O . PHE B 1 34 ? 23.705 -20.381 35.077 1.00 62.95 479 PHE B O 1
ATOM 1139 N N . SER B 1 35 ? 24.055 -20.401 37.304 1.00 64.05 480 SER B N 1
ATOM 1140 C CA . SER B 1 35 ? 24.251 -18.956 37.350 1.00 69.62 480 SER B CA 1
ATOM 1141 C C . SER B 1 35 ? 25.729 -18.570 37.361 1.00 74.30 480 SER B C 1
ATOM 1142 O O . SER B 1 35 ? 26.116 -17.663 36.613 1.00 84.17 480 SER B O 1
ATOM 1145 N N . PRO B 1 36 ? 26.588 -19.196 38.170 1.00 67.55 481 PRO B N 1
ATOM 1146 C CA . PRO B 1 36 ? 28.031 -19.001 37.957 1.00 66.24 481 PRO B CA 1
ATOM 1147 C C . PRO B 1 36 ? 28.429 -19.602 36.618 1.00 62.30 481 PRO B C 1
ATOM 1148 O O . PRO B 1 36 ? 28.282 -20.806 36.396 1.00 61.12 481 PRO B O 1
ATOM 1152 N N . ALA B 1 37 ? 28.940 -18.753 35.725 1.00 66.46 482 ALA B N 1
ATOM 1153 C CA . ALA B 1 37 ? 29.218 -19.186 34.362 1.00 63.81 482 ALA B CA 1
ATOM 1154 C C . ALA B 1 37 ? 30.349 -20.202 34.283 1.00 65.09 482 ALA B C 1
ATOM 1155 O O . ALA B 1 37 ? 30.419 -20.950 33.301 1.00 67.64 482 ALA B O 1
ATOM 1157 N N . ASP B 1 38 ? 31.228 -20.253 35.281 1.00 63.40 483 ASP B N 1
ATOM 1158 C CA . ASP B 1 38 ? 32.327 -21.210 35.254 1.00 58.09 483 ASP B CA 1
ATOM 1159 C C . ASP B 1 38 ? 31.787 -22.625 35.409 1.00 56.83 483 ASP B C 1
ATOM 1160 O O . ASP B 1 38 ? 31.165 -22.956 36.425 1.00 60.20 483 ASP B O 1
ATOM 1165 N N . VAL B 1 39 ? 32.024 -23.457 34.401 1.00 53.39 484 VAL B N 1
ATOM 1166 C CA . VAL B 1 39 ? 31.592 -24.848 34.418 1.00 47.79 484 VAL B CA 1
ATOM 1167 C C . VAL B 1 39 ? 32.601 -25.658 33.617 1.00 51.52 484 VAL B C 1
ATOM 1168 O O . VAL B 1 39 ? 33.140 -25.185 32.613 1.00 51.18 484 VAL B O 1
ATOM 1172 N N . PHE B 1 40 ? 32.862 -26.878 34.071 1.00 54.05 485 PHE B N 1
ATOM 1173 C CA . PHE B 1 40 ? 33.737 -27.802 33.367 1.00 51.06 485 PHE B CA 1
ATOM 1174 C C . PHE B 1 40 ? 32.915 -29.013 32.963 1.00 53.40 485 PHE B C 1
ATOM 1175 O O . PHE B 1 40 ? 32.259 -29.632 33.807 1.00 57.46 485 PHE B O 1
ATOM 1183 N N . VAL B 1 41 ? 32.953 -29.349 31.677 1.00 46.59 486 VAL B N 1
ATOM 1184 C CA . VAL B 1 41 ? 32.230 -30.494 31.142 1.00 42.45 486 VAL B CA 1
ATOM 1185 C C . VAL B 1 41 ? 33.240 -31.414 30.478 1.00 45.91 486 VAL B C 1
ATOM 1186 O O . VAL B 1 41 ? 34.013 -30.982 29.615 1.00 49.89 486 VAL B O 1
ATOM 1190 N N . GLN B 1 42 ? 33.226 -32.681 30.883 1.00 43.94 487 GLN B N 1
ATOM 1191 C CA . GLN B 1 42 ? 34.104 -33.702 30.338 1.00 41.89 487 GLN B CA 1
ATOM 1192 C C . GLN B 1 42 ? 33.304 -34.981 30.145 1.00 41.41 487 GLN B C 1
ATOM 1193 O O . GLN B 1 42 ? 32.316 -35.224 30.843 1.00 42.50 487 GLN B 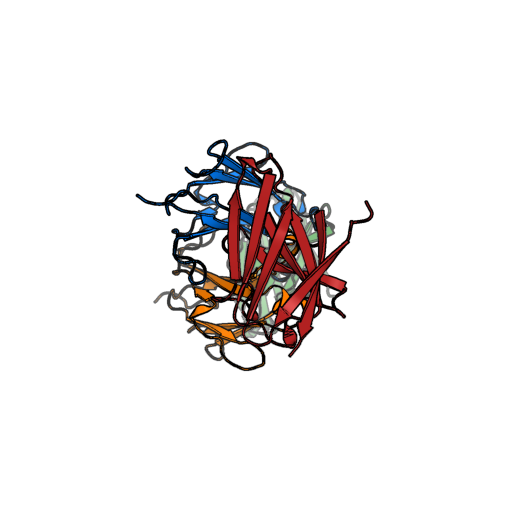O 1
ATOM 1199 N N . TRP B 1 43 ? 33.738 -35.796 29.190 1.00 41.65 488 TRP B N 1
ATOM 1200 C CA . TRP B 1 43 ? 33.054 -37.032 28.845 1.00 40.02 488 TRP B CA 1
ATOM 1201 C C . TRP B 1 43 ? 33.863 -38.235 29.305 1.00 46.04 488 TRP B C 1
ATOM 1202 O O . TRP B 1 43 ? 35.097 -38.213 29.280 1.00 48.64 488 TRP B O 1
ATOM 1213 N N . MET B 1 44 ? 33.159 -39.284 29.727 1.00 48.48 489 MET B N 1
ATOM 1214 C CA . MET B 1 44 ? 33.796 -40.524 30.141 1.00 54.09 489 MET B CA 1
ATOM 1215 C C . MET B 1 44 ? 33.024 -41.702 29.569 1.00 57.72 489 MET B C 1
ATOM 1216 O O . MET B 1 44 ? 31.790 -41.692 29.535 1.00 55.33 489 MET B O 1
ATOM 1221 N N . GLN B 1 45 ? 33.762 -42.717 29.126 1.00 60.70 490 GLN B N 1
ATOM 1222 C CA . GLN B 1 45 ? 33.189 -43.941 28.589 1.00 60.64 490 GLN B CA 1
ATOM 1223 C C . GLN B 1 45 ? 33.955 -45.125 29.158 1.00 62.32 490 GLN B C 1
ATOM 1224 O O . GLN B 1 45 ? 35.185 -45.083 29.254 1.00 66.07 490 GLN B O 1
ATOM 1230 N N . ARG B 1 46 ? 33.221 -46.173 29.542 1.00 70.36 491 ARG B N 1
ATOM 1231 C CA . ARG B 1 46 ? 33.807 -47.367 30.155 1.00 77.99 491 ARG B CA 1
ATOM 1232 C C . ARG B 1 46 ? 34.585 -47.019 31.422 1.00 72.07 491 ARG B C 1
ATOM 1233 O O . ARG B 1 46 ? 35.626 -47.611 31.716 1.00 73.01 491 ARG B O 1
ATOM 1241 N N . GLY B 1 47 ? 34.076 -46.049 32.178 1.00 61.50 492 GLY B N 1
ATOM 1242 C CA . GLY B 1 47 ? 34.732 -45.627 33.399 1.00 57.87 492 GLY B CA 1
ATOM 1243 C C . GLY B 1 47 ? 36.051 -44.920 33.199 1.00 59.51 492 GLY B C 1
ATOM 1244 O O . GLY B 1 47 ? 36.817 -44.775 34.154 1.00 55.64 492 GLY B O 1
ATOM 1245 N N . GLN B 1 48 ? 36.338 -44.467 31.980 1.00 63.35 493 GLN B N 1
ATOM 1246 C CA . GLN B 1 48 ? 37.589 -43.805 31.658 1.00 64.51 493 GLN B CA 1
ATOM 1247 C C . GLN B 1 48 ? 37.308 -42.481 30.961 1.00 59.84 493 GLN B C 1
ATOM 1248 O O . GLN B 1 48 ? 36.375 -42.391 30.156 1.00 60.47 493 GLN B O 1
ATOM 1254 N N . PRO B 1 49 ? 38.091 -41.442 31.243 1.00 56.53 494 PRO B N 1
ATOM 1255 C CA . PRO B 1 49 ? 37.874 -40.162 30.565 1.00 59.56 494 PRO B CA 1
ATOM 1256 C C . PRO B 1 49 ? 38.205 -40.269 29.086 1.00 63.70 494 PRO B C 1
ATOM 1257 O O . PRO B 1 49 ? 39.129 -40.980 28.680 1.00 68.08 494 PRO B O 1
ATOM 1261 N N . LEU B 1 50 ? 37.436 -39.549 28.275 1.00 56.28 495 LEU B N 1
ATOM 1262 C CA . LEU B 1 50 ? 37.637 -39.552 26.835 1.00 50.23 495 LEU B CA 1
ATOM 1263 C C . LEU B 1 50 ? 38.620 -38.469 26.410 1.00 53.17 495 LEU B C 1
ATOM 1264 O O . LEU B 1 50 ? 38.767 -37.436 27.068 1.00 52.45 495 LEU B O 1
ATOM 1269 N N . SER B 1 51 ? 39.296 -38.728 25.296 1.00 52.88 496 SER B N 1
ATOM 1270 C CA . SER B 1 51 ? 40.227 -37.764 24.730 1.00 53.20 496 SER B CA 1
ATOM 1271 C C . SER B 1 51 ? 39.488 -36.497 24.307 1.00 58.19 496 SER B C 1
ATOM 1272 O O . SER B 1 51 ? 38.420 -36.587 23.686 1.00 59.25 496 SER B O 1
ATOM 1275 N N . PRO B 1 52 ? 40.008 -35.308 24.627 1.00 59.05 497 PRO B N 1
ATOM 1276 C CA . PRO B 1 52 ? 39.345 -34.069 24.186 1.00 57.51 497 PRO B CA 1
ATOM 1277 C C . PRO B 1 52 ? 39.260 -33.929 22.674 1.00 55.94 497 PRO B C 1
ATOM 1278 O O . PRO B 1 52 ? 38.544 -33.042 22.193 1.00 54.01 497 PRO B O 1
ATOM 1282 N N . GLU B 1 53 ? 39.973 -34.768 21.918 1.00 62.69 498 GLU B N 1
ATOM 1283 C CA . GLU B 1 53 ? 39.809 -34.800 20.469 1.00 65.12 498 GLU B CA 1
ATOM 1284 C C . GLU B 1 53 ? 38.371 -35.106 20.073 1.00 64.23 498 GLU B C 1
ATOM 1285 O O . GLU B 1 53 ? 37.888 -34.611 19.047 1.00 64.22 498 GLU B O 1
ATOM 1291 N N . LYS B 1 54 ? 37.670 -35.902 20.878 1.00 57.05 499 LYS B N 1
ATOM 1292 C CA . LYS B 1 54 ? 36.377 -36.449 20.495 1.00 54.67 499 LYS B CA 1
ATOM 1293 C C . LYS B 1 54 ? 35.199 -35.553 20.853 1.00 46.56 499 LYS B C 1
ATOM 1294 O O . LYS B 1 54 ? 34.085 -35.821 20.391 1.00 47.34 499 LYS B O 1
ATOM 1300 N N . TYR B 1 55 ? 35.398 -34.506 21.653 1.00 44.98 500 TYR B N 1
ATOM 1301 C CA . TYR B 1 55 ? 34.273 -33.677 22.059 1.00 42.83 500 TYR B CA 1
ATOM 1302 C C . TYR B 1 55 ? 34.656 -32.203 22.066 1.00 35.79 500 TYR B C 1
ATOM 1303 O O . TYR B 1 55 ? 35.826 -31.838 22.200 1.00 40.09 500 TYR B O 1
ATOM 1312 N N . VAL B 1 56 ? 33.632 -31.361 21.912 1.00 28.90 501 VAL B N 1
ATOM 1313 C CA . VAL B 1 56 ? 33.754 -29.907 21.947 1.00 34.69 501 VAL B CA 1
ATOM 1314 C C . VAL B 1 56 ? 32.718 -29.371 22.926 1.00 37.87 501 VAL B C 1
ATOM 1315 O O . VAL B 1 56 ? 31.538 -29.730 22.842 1.00 37.82 501 VAL B O 1
ATOM 1319 N N . THR B 1 57 ? 33.152 -28.509 23.840 1.00 35.61 502 THR B N 1
ATOM 1320 C CA . THR B 1 57 ? 32.277 -27.898 24.833 1.00 33.69 502 THR B CA 1
ATOM 1321 C C . THR B 1 57 ? 32.058 -26.429 24.496 1.00 37.13 502 THR B C 1
ATOM 1322 O O . THR B 1 57 ? 33.023 -25.678 24.321 1.00 38.80 502 THR B O 1
ATOM 1326 N N . SER B 1 58 ? 30.794 -26.026 24.406 1.00 41.55 503 SER B N 1
ATOM 1327 C CA . SER B 1 58 ? 30.463 -24.660 24.028 1.00 41.80 503 SER B CA 1
ATOM 1328 C C . SER B 1 58 ? 30.766 -23.679 25.159 1.00 44.71 503 SER B C 1
ATOM 1329 O O . SER B 1 58 ? 30.909 -24.053 26.327 1.00 45.72 503 SER B O 1
ATOM 1332 N N . ALA B 1 59 ? 30.858 -22.399 24.789 1.00 50.93 504 ALA B N 1
ATOM 1333 C CA . ALA B 1 59 ? 31.046 -21.314 25.746 1.00 46.80 504 ALA B CA 1
ATOM 1334 C C . ALA B 1 59 ? 29.740 -21.024 26.489 1.00 52.66 504 ALA B C 1
ATOM 1335 O O . ALA B 1 59 ? 28.658 -21.128 25.905 1.00 56.45 504 ALA B O 1
ATOM 1337 N N . PRO B 1 60 ? 29.812 -20.663 27.772 1.00 49.91 505 PRO B N 1
ATOM 1338 C CA . PRO B 1 60 ? 28.593 -20.317 28.523 1.00 53.43 505 PRO B CA 1
ATOM 1339 C C . PRO B 1 60 ? 27.947 -19.050 27.980 1.00 59.61 505 PRO B C 1
ATOM 1340 O O . PRO B 1 60 ? 28.527 -17.964 28.048 1.00 64.24 505 PRO B O 1
ATOM 1344 N N . MET B 1 61 ? 26.737 -19.197 27.435 1.00 63.50 506 MET B N 1
ATOM 1345 C CA . MET B 1 61 ? 25.937 -18.113 26.888 1.00 62.13 506 MET B CA 1
ATOM 1346 C C . MET B 1 61 ? 24.739 -17.822 27.786 1.00 62.14 506 MET B C 1
ATOM 1347 O O . MET B 1 61 ? 24.228 -18.724 28.458 1.00 51.11 506 MET B O 1
ATOM 1352 N N . PRO B 1 62 ? 24.273 -16.574 27.831 1.00 63.33 507 PRO B N 1
ATOM 1353 C CA . PRO B 1 62 ? 23.123 -16.252 28.684 1.00 59.59 507 PRO B CA 1
ATOM 1354 C C . PRO B 1 62 ? 21.879 -17.009 28.242 1.00 55.08 507 PRO B C 1
ATOM 1355 O O . PRO B 1 62 ? 21.564 -17.090 27.053 1.00 57.79 507 PRO B O 1
ATOM 1359 N N . GLU B 1 63 ? 21.172 -17.561 29.221 1.00 51.15 508 GLU B N 1
ATOM 1360 C CA . GLU B 1 63 ? 19.975 -18.346 28.951 1.00 54.74 508 GLU B CA 1
ATOM 1361 C C . GLU B 1 63 ? 18.796 -17.420 28.681 1.00 52.16 508 GLU B C 1
ATOM 1362 O O . GLU B 1 63 ? 18.485 -16.569 29.524 1.00 55.06 508 GLU B O 1
ATOM 1368 N N . PRO B 1 64 ? 18.125 -17.541 27.532 1.00 58.03 509 PRO B N 1
ATOM 1369 C CA . PRO B 1 64 ? 17.143 -16.516 27.147 1.00 63.46 509 PRO B CA 1
ATOM 1370 C C . PRO B 1 64 ? 15.939 -16.446 28.070 1.00 60.25 509 PRO B C 1
ATOM 1371 O O . PRO B 1 64 ? 15.357 -15.364 28.220 1.00 55.33 509 PRO B O 1
ATOM 1375 N N . GLN B 1 65 ? 15.543 -17.557 28.689 1.00 63.21 510 GLN B N 1
A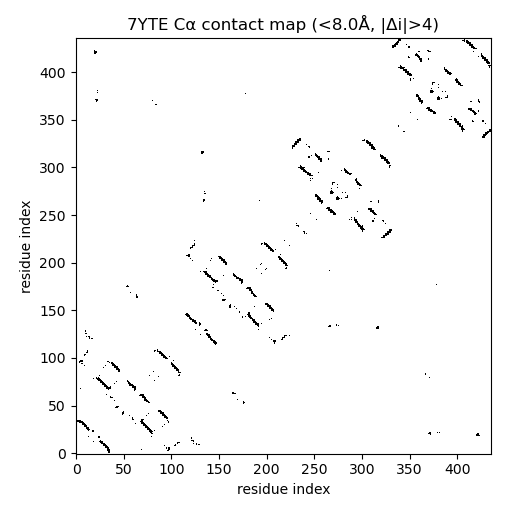TOM 1376 C CA . GLN B 1 65 ? 14.355 -17.577 29.528 1.00 65.32 510 GLN B CA 1
ATOM 1377 C C . GLN B 1 65 ? 14.617 -17.180 30.976 1.00 57.89 510 GLN B C 1
ATOM 1378 O O . GLN B 1 65 ? 13.655 -17.056 31.743 1.00 61.29 510 GLN B O 1
ATOM 1384 N N . ALA B 1 66 ? 15.874 -16.970 31.376 1.00 48.58 511 ALA B N 1
ATOM 1385 C CA . ALA B 1 66 ? 16.186 -16.575 32.750 1.00 53.56 511 ALA B CA 1
ATOM 1386 C C . ALA B 1 66 ? 17.450 -15.727 32.813 1.00 53.30 511 ALA B C 1
ATOM 1387 O O . ALA B 1 66 ? 18.568 -16.257 32.719 1.00 58.16 511 ALA B O 1
ATOM 1389 N N . PRO B 1 67 ? 17.273 -14.400 33.008 1.00 56.78 512 PRO B N 1
ATOM 1390 C CA . PRO B 1 67 ? 18.536 -13.699 33.148 1.00 64.13 512 PRO B CA 1
ATOM 1391 C C . PRO B 1 67 ? 19.229 -14.089 34.425 1.00 62.92 512 PRO B C 1
ATOM 1392 O O . PRO B 1 67 ? 18.593 -14.392 35.423 1.00 59.31 512 PRO B O 1
ATOM 1396 N N . GLY B 1 68 ? 20.547 -14.089 34.389 1.00 60.78 513 GLY B N 1
ATOM 1397 C CA . GLY B 1 68 ? 21.300 -14.438 35.558 1.00 60.67 513 GLY B CA 1
ATOM 1398 C C . GLY B 1 68 ? 21.513 -15.908 35.549 1.00 64.51 513 GLY B C 1
ATOM 1399 O O . GLY B 1 68 ? 21.725 -16.504 36.584 1.00 66.97 513 GLY B O 1
ATOM 1400 N N . ARG B 1 69 ? 21.447 -16.495 34.373 1.00 60.63 514 ARG B N 1
ATOM 1401 C CA . ARG B 1 69 ? 21.616 -17.913 34.259 1.00 59.46 514 ARG B CA 1
ATOM 1402 C C . ARG B 1 69 ? 22.230 -18.190 32.939 1.00 56.46 514 ARG B C 1
ATOM 1403 O O . ARG B 1 69 ? 22.026 -17.438 32.003 1.00 57.07 514 ARG B O 1
ATOM 1411 N N . TYR B 1 70 ? 22.987 -19.268 32.849 1.00 57.10 515 TYR B N 1
ATOM 1412 C CA . TYR B 1 70 ? 23.701 -19.571 31.634 1.00 57.67 515 TYR B CA 1
ATOM 1413 C C . TYR B 1 70 ? 23.476 -20.977 31.171 1.00 58.02 515 TYR B C 1
ATOM 1414 O O . TYR B 1 70 ? 22.892 -21.774 31.886 1.00 58.25 515 TYR B O 1
ATOM 1423 N N . PHE B 1 71 ? 23.932 -21.279 29.962 1.00 58.99 516 PHE B N 1
ATOM 1424 C CA . PHE B 1 71 ? 23.822 -22.621 29.425 1.00 47.17 516 PHE B CA 1
ATOM 1425 C C . PHE B 1 71 ? 25.001 -22.944 28.572 1.00 45.51 516 PHE B C 1
ATOM 1426 O O . PHE B 1 71 ? 25.684 -22.055 28.106 1.00 51.03 516 PHE B O 1
ATOM 1434 N N . ALA B 1 72 ? 25.235 -24.222 28.357 1.00 44.27 517 ALA B N 1
ATOM 1435 C CA . ALA B 1 72 ? 26.303 -24.641 27.461 1.00 43.02 517 ALA B CA 1
ATOM 1436 C C . ALA B 1 72 ? 25.999 -26.046 26.963 1.00 43.45 517 ALA B C 1
ATOM 1437 O O . ALA B 1 72 ? 25.408 -26.857 27.681 1.00 42.50 517 ALA B O 1
ATOM 1439 N N . HIS B 1 73 ? 26.417 -26.324 25.732 1.00 44.57 518 HIS B N 1
ATOM 1440 C CA . HIS B 1 73 ? 26.278 -27.644 25.137 1.00 39.54 518 HIS B CA 1
ATOM 1441 C C . HIS B 1 73 ? 27.651 -28.264 24.916 1.00 39.32 518 HIS B C 1
ATOM 1442 O O . HIS B 1 73 ? 28.650 -27.561 24.737 1.00 40.32 518 HIS B O 1
ATOM 1449 N N . SER B 1 74 ? 27.692 -29.594 24.933 1.00 36.13 519 SER B N 1
ATOM 1450 C CA . SER B 1 74 ? 28.916 -30.339 24.663 1.00 34.16 519 SER B CA 1
ATOM 1451 C C . SER B 1 74 ? 28.604 -31.502 23.735 1.00 35.73 519 SER B C 1
ATOM 1452 O O . SER B 1 74 ? 27.782 -32.361 24.070 1.00 42.67 519 SER B O 1
ATOM 1455 N N . ILE B 1 75 ? 29.259 -31.529 22.577 1.00 35.42 520 ILE B N 1
ATOM 1456 C CA . ILE B 1 75 ? 29.035 -32.551 21.560 1.00 33.40 520 ILE B CA 1
ATOM 1457 C C . ILE B 1 75 ? 30.153 -33.577 21.638 1.00 33.09 520 ILE B C 1
ATOM 1458 O O . ILE B 1 75 ? 31.333 -33.231 21.523 1.00 35.46 520 ILE B O 1
ATOM 1463 N N . LEU B 1 76 ? 29.782 -34.835 21.840 1.00 34.69 521 LEU B N 1
ATOM 1464 C CA . LEU B 1 76 ? 30.697 -35.956 21.706 1.00 37.80 521 LEU B CA 1
ATOM 1465 C C . LEU B 1 76 ? 30.367 -36.666 20.402 1.00 34.91 521 LEU B C 1
ATOM 1466 O O . LEU B 1 76 ? 29.212 -37.040 20.172 1.00 37.49 521 LEU B O 1
ATOM 1471 N N . THR B 1 77 ? 31.372 -36.848 19.552 1.00 31.43 522 THR B N 1
ATOM 1472 C CA . THR B 1 77 ? 31.204 -37.534 18.277 1.00 31.67 522 THR B CA 1
ATOM 1473 C C . THR B 1 77 ? 32.003 -38.827 18.307 1.00 37.77 522 THR B C 1
ATOM 1474 O O . THR B 1 77 ? 33.221 -38.805 18.515 1.00 40.06 522 THR B O 1
ATOM 1478 N N . VAL B 1 78 ? 31.315 -39.949 18.099 1.00 35.52 523 VAL B N 1
ATOM 1479 C CA . VAL B 1 78 ? 31.941 -41.259 18.037 1.00 33.88 523 VAL B CA 1
ATOM 1480 C C . VAL B 1 78 ? 31.499 -41.943 16.750 1.00 36.51 523 VAL B C 1
ATOM 1481 O O . VAL B 1 78 ? 30.624 -41.463 16.029 1.00 37.53 523 VAL B O 1
ATOM 1485 N N . SER B 1 79 ? 32.126 -43.081 16.472 1.00 38.92 524 SER B N 1
ATOM 1486 C CA . SER B 1 79 ? 31.710 -43.913 15.355 1.00 35.00 524 SER B CA 1
ATOM 1487 C C . SER B 1 79 ? 30.324 -44.486 15.621 1.00 40.10 524 SER B C 1
ATOM 1488 O O . SER B 1 79 ? 29.921 -44.689 16.770 1.00 43.86 524 SER B O 1
ATOM 1491 N N . GLU B 1 80 ? 29.576 -44.722 14.541 1.00 39.76 525 GLU B N 1
ATOM 1492 C CA . GLU B 1 80 ? 28.290 -45.388 14.700 1.00 38.00 525 GLU B CA 1
ATOM 1493 C C . GLU B 1 80 ? 28.457 -46.775 15.306 1.00 45.90 525 GLU B C 1
ATOM 1494 O O . GLU B 1 80 ? 27.601 -47.224 16.079 1.00 49.31 525 GLU B O 1
ATOM 1500 N N . GLU B 1 81 ? 29.563 -47.454 14.988 1.00 41.35 526 GLU B N 1
ATOM 1501 C CA . GLU B 1 81 ? 29.767 -48.813 15.481 1.00 45.27 526 GLU B CA 1
ATOM 1502 C C . GLU B 1 81 ? 29.786 -48.851 17.003 1.00 49.59 526 GLU B C 1
ATOM 1503 O O . GLU B 1 81 ? 29.080 -49.656 17.619 1.00 55.94 526 GLU B O 1
ATOM 1509 N N . GLU B 1 82 ? 30.581 -47.978 17.628 1.00 41.10 527 GLU B N 1
ATOM 1510 C CA . GLU B 1 82 ? 30.613 -47.915 19.086 1.00 44.01 527 GLU B CA 1
ATOM 1511 C C . GLU B 1 82 ? 29.215 -47.704 19.655 1.00 48.20 527 GLU B C 1
ATOM 1512 O O . GLU B 1 82 ? 28.818 -48.359 20.626 1.00 56.30 527 GLU B O 1
ATOM 1518 N N . TRP B 1 83 ? 28.457 -46.779 19.060 1.00 40.43 528 TRP B N 1
ATOM 1519 C CA . TRP B 1 83 ? 27.104 -46.508 19.535 1.00 41.29 528 TRP B CA 1
ATOM 1520 C C . TRP B 1 83 ? 26.211 -47.735 19.397 1.00 47.15 528 TRP B C 1
ATOM 1521 O O . TRP B 1 83 ? 25.454 -48.066 20.316 1.00 52.74 528 TRP B O 1
ATOM 1532 N N . ASN B 1 84 ? 26.287 -48.425 18.256 1.00 49.18 529 ASN B N 1
ATOM 1533 C CA . ASN B 1 84 ? 25.407 -49.561 18.010 1.00 50.33 529 ASN B CA 1
ATOM 1534 C C . ASN B 1 84 ? 25.904 -50.865 18.626 1.00 56.04 529 ASN B C 1
ATOM 1535 O O . ASN B 1 84 ? 25.150 -51.844 18.639 1.00 57.35 529 ASN B O 1
ATOM 1540 N N . THR B 1 85 ? 27.136 -50.912 19.135 1.00 56.19 530 THR B N 1
ATOM 1541 C CA . THR B 1 85 ? 27.550 -52.045 19.953 1.00 51.66 530 THR B CA 1
ATOM 1542 C C . THR B 1 85 ? 26.959 -51.994 21.354 1.00 55.86 530 THR B C 1
ATOM 1543 O O . THR B 1 85 ? 27.039 -52.989 22.083 1.00 66.77 530 THR B O 1
ATOM 1547 N N . GLY B 1 86 ? 26.369 -50.868 21.741 1.00 56.58 531 GLY B N 1
ATOM 1548 C CA . GLY B 1 86 ? 25.805 -50.710 23.060 1.00 55.62 531 GLY B CA 1
ATOM 1549 C C . GLY B 1 86 ? 26.687 -49.996 24.056 1.00 59.33 531 GLY B C 1
ATOM 1550 O O . GLY B 1 86 ? 26.407 -50.065 25.259 1.00 54.53 531 GLY B O 1
ATOM 1551 N N . GLU B 1 87 ? 27.743 -49.321 23.601 1.00 59.70 532 GLU B N 1
ATOM 1552 C CA . GLU B 1 87 ? 28.627 -48.608 24.514 1.00 52.65 532 GLU B CA 1
ATOM 1553 C C . GLU B 1 87 ? 27.856 -47.546 25.287 1.00 49.49 532 GLU B C 1
ATOM 1554 O O . GLU B 1 87 ? 26.961 -46.887 24.751 1.00 45.46 532 GLU B O 1
ATOM 1560 N N . THR B 1 88 ? 28.217 -47.382 26.555 1.00 52.52 533 THR B N 1
ATOM 1561 C CA . THR B 1 88 ? 27.540 -46.478 27.475 1.00 49.20 533 THR B CA 1
ATOM 1562 C C . THR B 1 88 ? 28.411 -45.247 27.698 1.00 50.46 533 THR B C 1
ATOM 1563 O O . THR B 1 88 ? 29.560 -45.368 28.133 1.00 49.94 533 THR B O 1
ATOM 1567 N N . TYR B 1 89 ? 27.864 -44.068 27.407 1.00 54.89 534 TYR B N 1
ATOM 1568 C CA . TYR B 1 89 ? 28.593 -42.809 27.503 1.00 48.94 534 TYR B CA 1
ATOM 1569 C C . TYR B 1 89 ? 28.039 -41.938 28.624 1.00 48.68 534 TYR B C 1
ATOM 1570 O O . TYR B 1 89 ? 26.828 -41.911 28.865 1.00 47.06 534 TYR B O 1
ATOM 1579 N N . THR B 1 90 ? 28.937 -41.225 29.306 1.00 43.85 535 THR B N 1
ATOM 1580 C CA . THR B 1 90 ? 28.599 -40.423 30.477 1.00 45.91 535 THR B CA 1
ATOM 1581 C C . THR B 1 90 ? 29.116 -39.001 30.308 1.00 49.48 535 THR B C 1
ATOM 1582 O O . THR B 1 90 ? 30.279 -38.799 29.946 1.00 53.39 535 THR B O 1
ATOM 1586 N N . CYS B 1 91 ? 28.249 -38.022 30.563 1.00 43.03 536 CYS B N 1
ATOM 1587 C CA . CYS B 1 91 ? 28.624 -36.613 30.563 1.00 34.61 536 CYS B CA 1
ATOM 1588 C C . CYS B 1 91 ? 28.840 -36.159 32.003 1.00 36.47 536 CYS B C 1
ATOM 1589 O O . CYS B 1 91 ? 27.926 -36.247 32.830 1.00 44.97 536 CYS B O 1
ATOM 1592 N N . VAL B 1 92 ? 30.046 -35.676 32.297 1.00 39.04 537 VAL B N 1
ATOM 1593 C CA . VAL B 1 92 ? 30.437 -35.245 33.636 1.00 44.14 537 VAL B CA 1
ATOM 1594 C C . VAL B 1 92 ? 30.507 -33.722 33.656 1.00 43.96 537 VAL B C 1
ATOM 1595 O O . VAL B 1 92 ? 31.256 -33.117 32.878 1.00 47.71 537 VAL B O 1
ATOM 1599 N N . VAL B 1 93 ? 29.733 -33.107 34.549 1.00 41.98 538 VAL B N 1
ATOM 1600 C CA . VAL B 1 93 ? 29.636 -31.655 34.677 1.00 45.31 538 VAL B CA 1
ATOM 1601 C C . VAL B 1 93 ? 30.092 -31.253 36.074 1.00 54.10 538 VAL B C 1
ATOM 1602 O O . VAL B 1 93 ? 29.582 -31.774 37.072 1.00 54.80 538 VAL B O 1
ATOM 1606 N N . ALA B 1 94 ? 31.046 -30.327 36.144 1.00 55.97 539 ALA B N 1
ATOM 1607 C CA . ALA B 1 94 ? 31.558 -29.810 37.407 1.00 55.54 539 ALA B CA 1
ATOM 1608 C C . ALA B 1 94 ? 31.147 -28.352 37.570 1.00 61.45 539 ALA B C 1
ATOM 1609 O O . ALA B 1 94 ? 31.284 -27.557 36.635 1.00 55.89 539 ALA B O 1
ATOM 1611 N N . HIS B 1 95 ? 30.646 -28.006 38.755 1.00 62.26 540 HIS B N 1
ATOM 1612 C CA . HIS B 1 95 ? 30.179 -26.652 39.025 1.00 56.98 540 HIS B CA 1
ATOM 1613 C C . HIS B 1 95 ? 30.192 -26.401 40.526 1.00 62.59 540 HIS B C 1
ATOM 1614 O O . HIS B 1 95 ? 30.076 -27.334 41.324 1.00 65.43 540 HIS B O 1
ATOM 1621 N N . GLU B 1 96 ? 30.349 -25.125 40.895 1.00 64.30 541 GLU B N 1
ATOM 1622 C CA . GLU B 1 96 ? 30.457 -24.757 42.304 1.00 64.61 541 GLU B CA 1
ATOM 1623 C C . GLU B 1 96 ? 29.207 -25.138 43.088 1.00 64.28 541 GLU B C 1
ATOM 1624 O O . GLU B 1 96 ? 29.296 -25.562 44.246 1.00 66.30 541 GLU B O 1
ATOM 1630 N N . ALA B 1 97 ? 28.032 -24.999 42.476 1.00 61.71 542 ALA B N 1
ATOM 1631 C CA . ALA B 1 97 ? 26.774 -25.133 43.200 1.00 62.11 542 ALA B CA 1
ATOM 1632 C C . ALA B 1 97 ? 26.329 -26.577 43.377 1.00 61.90 542 ALA B C 1
ATOM 1633 O O . ALA B 1 97 ? 25.291 -26.813 44.005 1.00 63.10 542 ALA B O 1
ATOM 1635 N N . LEU B 1 98 ? 27.073 -27.539 42.850 1.00 63.06 543 LEU B N 1
ATOM 1636 C CA . LEU B 1 98 ? 26.685 -28.931 42.983 1.00 67.04 543 LEU B CA 1
ATOM 1637 C C . LEU B 1 98 ? 27.080 -29.459 44.362 1.00 69.86 543 LEU B C 1
ATOM 1638 O O . LEU B 1 98 ? 28.044 -28.977 44.963 1.00 66.27 543 LEU B O 1
ATOM 1643 N N . PRO B 1 99 ? 26.330 -30.432 44.894 1.00 76.55 544 PRO B N 1
ATOM 1644 C CA . PRO B 1 99 ? 26.644 -30.942 46.243 1.00 77.71 544 PRO B CA 1
ATOM 1645 C C . PRO B 1 99 ? 28.078 -31.422 46.398 1.00 78.63 544 PRO B C 1
ATOM 1646 O O . PRO B 1 99 ? 28.759 -31.042 47.359 1.00 83.56 544 PRO B O 1
ATOM 1650 N N . ASN B 1 100 ? 28.555 -32.255 45.475 1.00 71.92 545 ASN B N 1
ATOM 1651 C CA . ASN B 1 100 ? 29.934 -32.721 45.466 1.00 67.66 545 ASN B CA 1
ATOM 1652 C C . ASN B 1 100 ? 30.781 -31.992 44.432 1.00 68.54 545 ASN B C 1
ATOM 1653 O O . ASN B 1 100 ? 31.825 -32.511 44.020 1.00 69.08 545 ASN B O 1
ATOM 1658 N N . ARG B 1 101 ? 30.346 -30.809 43.999 1.00 74.90 546 ARG B N 1
ATOM 1659 C CA . ARG B 1 101 ? 30.983 -30.016 42.951 1.00 74.70 546 ARG B CA 1
ATOM 1660 C C . ARG B 1 101 ? 30.987 -30.720 41.599 1.00 70.99 546 ARG B C 1
ATOM 1661 O O . ARG B 1 101 ? 31.709 -30.293 40.689 1.00 68.78 546 ARG B O 1
ATOM 1669 N N . VAL B 1 102 ? 30.197 -31.781 41.434 1.00 71.70 547 VAL B N 1
ATOM 1670 C CA . VAL B 1 102 ? 30.189 -32.543 40.190 1.00 62.85 547 VAL B CA 1
ATOM 1671 C C . VAL B 1 102 ? 28.913 -33.373 40.137 1.00 59.05 547 VAL B C 1
ATOM 1672 O O . VAL B 1 102 ? 28.384 -33.793 41.170 1.00 62.40 547 VAL B O 1
ATOM 1676 N N . THR B 1 103 ? 28.404 -33.584 38.923 1.00 55.71 548 THR B N 1
ATOM 1677 C CA . THR B 1 103 ? 27.254 -34.446 38.684 1.00 51.09 548 THR B CA 1
ATOM 1678 C C . THR B 1 103 ? 27.441 -35.120 37.332 1.00 49.37 548 THR B C 1
ATOM 1679 O O . THR B 1 103 ? 28.277 -34.710 36.523 1.00 50.67 548 THR B O 1
ATOM 1683 N N . GLU B 1 104 ? 26.652 -36.167 37.086 1.00 47.42 549 GLU B N 1
ATOM 1684 C CA . GLU B 1 104 ? 26.807 -36.958 35.873 1.00 45.20 549 GLU B CA 1
ATOM 1685 C C . GLU B 1 104 ? 25.453 -37.385 35.326 1.00 43.84 549 GLU B C 1
ATOM 1686 O O . GLU B 1 104 ? 24.485 -37.561 36.071 1.00 45.10 549 GLU B O 1
ATOM 1692 N N . ARG B 1 105 ? 25.405 -37.548 34.004 1.00 42.30 550 ARG B N 1
ATOM 1693 C CA . ARG B 1 105 ? 24.280 -38.142 33.296 1.00 44.14 550 ARG B CA 1
ATOM 1694 C C . ARG B 1 105 ? 24.831 -39.144 32.292 1.00 50.71 550 ARG B C 1
ATOM 1695 O O . ARG B 1 105 ? 25.974 -39.025 31.841 1.00 51.67 550 ARG B O 1
ATOM 1703 N N . THR B 1 106 ? 24.011 -40.131 31.940 1.00 49.79 551 THR B N 1
ATOM 1704 C CA . THR B 1 106 ? 24.473 -41.255 31.139 1.00 45.27 551 THR B CA 1
ATOM 1705 C C . THR B 1 106 ? 23.435 -41.648 30.096 1.00 47.82 551 THR B C 1
ATOM 1706 O O . THR B 1 106 ? 22.235 -41.676 30.383 1.00 53.56 551 THR B O 1
ATOM 1710 N N . VAL B 1 107 ? 23.905 -41.957 28.883 1.00 48.62 552 VAL B N 1
ATOM 1711 C CA . VAL B 1 107 ? 23.050 -42.455 27.813 1.00 52.82 552 VAL B CA 1
ATOM 1712 C C . VAL B 1 107 ? 23.729 -43.641 27.148 1.00 51.89 552 VAL B C 1
ATOM 1713 O O . VAL B 1 107 ? 24.958 -43.762 27.138 1.00 46.71 552 VAL B O 1
ATOM 1717 N N . ASP B 1 108 ? 22.907 -44.521 26.587 1.00 49.15 553 ASP B N 1
ATOM 1718 C CA . ASP B 1 108 ? 23.348 -45.592 25.708 1.00 46.11 553 ASP B CA 1
ATOM 1719 C C . ASP B 1 108 ? 22.286 -45.766 24.633 1.00 54.61 553 ASP B C 1
ATOM 1720 O O . ASP B 1 108 ? 21.313 -45.008 24.570 1.00 53.30 553 ASP B O 1
ATOM 1725 N N . LYS B 1 109 ? 22.477 -46.763 23.768 1.00 51.37 554 LYS B N 1
ATOM 1726 C CA . LYS B 1 109 ? 21.481 -47.024 22.735 1.00 49.89 554 LYS B CA 1
ATOM 1727 C C . LYS B 1 109 ? 20.132 -47.394 23.342 1.00 53.85 554 LYS B C 1
ATOM 1728 O O . LYS B 1 109 ? 19.084 -47.087 22.761 1.00 49.51 554 LYS B O 1
ATOM 1734 N N . SER B 1 110 ? 20.134 -48.034 24.513 1.00 55.87 555 SER B N 1
ATOM 1735 C CA . SER B 1 110 ? 18.894 -48.505 25.117 1.00 57.95 555 SER B CA 1
ATOM 1736 C C . SER B 1 110 ? 18.177 -47.442 25.939 1.00 59.79 555 SER B C 1
ATOM 1737 O O . SER B 1 110 ? 17.034 -47.674 26.349 1.00 62.91 555 SER B O 1
ATOM 1740 N N . THR B 1 111 ? 18.811 -46.294 26.195 1.00 60.16 556 THR B N 1
ATOM 1741 C CA . THR B 1 111 ? 18.210 -45.301 27.082 1.00 61.87 556 THR B CA 1
ATOM 1742 C C . THR B 1 111 ? 16.925 -44.741 26.484 1.00 69.81 556 THR B C 1
ATOM 1743 O O . THR B 1 111 ? 15.866 -44.764 27.121 1.00 73.81 556 THR B O 1
ATOM 1747 N N . GLY B 1 112 ? 17.000 -44.234 25.257 1.00 67.24 557 GLY B N 1
ATOM 1748 C CA . GLY B 1 112 ? 15.849 -43.632 24.614 1.00 68.52 557 GLY B CA 1
ATOM 1749 C C . GLY B 1 112 ? 15.044 -44.635 23.814 1.00 70.98 557 GLY B C 1
ATOM 1750 O O . GLY B 1 112 ? 13.886 -44.907 24.133 1.00 73.57 557 GLY B O 1
ATOM 1751 N N . ARG C 2 1 ? 14.943 -55.863 -5.368 1.00 47.86 18 ARG D N 1
ATOM 1752 C CA . ARG C 2 1 ? 16.317 -55.459 -5.640 1.00 49.20 18 ARG D CA 1
ATOM 1753 C C . ARG C 2 1 ? 17.314 -56.448 -5.044 1.00 57.45 18 ARG D C 1
ATOM 1754 O O . ARG C 2 1 ? 17.710 -56.322 -3.886 1.00 59.69 18 ARG D O 1
ATOM 1762 N N . ILE C 2 2 ? 17.711 -57.439 -5.836 1.00 54.28 19 ILE D N 1
ATOM 1763 C CA . ILE C 2 2 ? 18.760 -58.377 -5.457 1.00 49.23 19 ILE D CA 1
ATOM 1764 C C . ILE C 2 2 ? 20.051 -57.918 -6.119 1.00 45.05 19 ILE D C 1
ATOM 1765 O O . ILE C 2 2 ? 20.105 -57.743 -7.342 1.00 41.79 19 ILE D O 1
ATOM 1770 N N . LEU C 2 3 ? 21.088 -57.728 -5.316 1.00 44.43 20 LEU D N 1
ATOM 1771 C CA . LEU C 2 3 ? 22.269 -57.022 -5.786 1.00 42.05 20 LEU D CA 1
ATOM 1772 C C . LEU C 2 3 ? 23.233 -57.970 -6.499 1.00 43.45 20 LEU D C 1
ATOM 1773 O O . LEU C 2 3 ? 23.465 -59.089 -6.034 1.00 46.78 20 LEU D O 1
ATOM 1778 N N . PRO C 2 4 ? 23.794 -57.547 -7.631 1.00 41.77 21 PRO D N 1
ATOM 1779 C CA . PRO C 2 4 ? 24.857 -58.324 -8.276 1.00 35.72 21 PRO D CA 1
ATOM 1780 C C . PRO C 2 4 ? 26.085 -58.391 -7.381 1.00 35.56 21 PRO D C 1
ATOM 1781 O O . PRO C 2 4 ? 26.288 -57.558 -6.493 1.00 36.06 21 PRO D O 1
ATOM 1785 N N . GLU C 2 5 ? 26.922 -59.394 -7.631 1.00 38.65 22 GLU D N 1
ATOM 1786 C CA . GLU C 2 5 ? 28.100 -59.640 -6.812 1.00 37.73 22 GLU D CA 1
ATOM 1787 C C . GLU C 2 5 ? 29.341 -59.793 -7.680 1.00 36.13 22 GLU D C 1
ATOM 1788 O O . GLU C 2 5 ? 29.288 -60.385 -8.763 1.00 43.04 22 GLU D O 1
ATOM 1794 N N . VAL C 2 6 ? 30.455 -59.240 -7.197 1.00 33.59 23 VAL D N 1
ATOM 1795 C CA . VAL C 2 6 ? 31.766 -59.410 -7.809 1.00 36.38 23 VAL D CA 1
ATOM 1796 C C . VAL C 2 6 ? 32.734 -59.881 -6.732 1.00 43.41 23 VAL D C 1
ATOM 1797 O O . VAL C 2 6 ? 32.462 -59.786 -5.533 1.00 41.47 23 VAL D O 1
ATOM 1801 N N . LYS C 2 7 ? 33.878 -60.397 -7.175 1.00 47.08 24 LYS D N 1
ATOM 1802 C CA . LYS C 2 7 ? 34.886 -60.939 -6.275 1.00 42.84 24 LYS D CA 1
ATOM 1803 C C . LYS C 2 7 ? 36.247 -60.367 -6.641 1.00 50.71 24 LYS D C 1
ATOM 1804 O O . LYS C 2 7 ? 36.611 -60.331 -7.821 1.00 54.74 24 LYS D O 1
ATOM 1810 N N . VAL C 2 8 ? 36.992 -59.922 -5.630 1.00 46.75 25 VAL D N 1
ATOM 1811 C CA . VAL C 2 8 ? 38.307 -59.321 -5.814 1.00 45.50 25 VAL D CA 1
ATOM 1812 C C . VAL C 2 8 ? 39.309 -60.059 -4.936 1.00 46.97 25 VAL D C 1
ATOM 1813 O O . VAL C 2 8 ? 38.947 -60.656 -3.917 1.00 47.82 25 VAL D O 1
ATOM 1817 N N . GLU C 2 9 ? 40.580 -60.016 -5.336 1.00 43.49 26 GLU D N 1
ATOM 1818 C CA . GLU C 2 9 ? 41.649 -60.638 -4.561 1.00 51.83 26 GLU D CA 1
ATOM 1819 C C . GLU C 2 9 ? 42.855 -59.721 -4.438 1.00 51.00 26 GLU D C 1
ATOM 1820 O O . GLU C 2 9 ? 43.320 -59.158 -5.434 1.00 48.70 26 GLU D O 1
ATOM 1826 N N . GLY C 2 10 ? 43.351 -59.573 -3.205 1.00 52.58 27 GLY D N 1
ATOM 1827 C CA . GLY C 2 10 ? 44.548 -58.807 -2.946 1.00 49.41 27 GLY D CA 1
ATOM 1828 C C . GLY C 2 10 ? 45.549 -59.632 -2.153 1.00 47.28 27 GLY D C 1
ATOM 1829 O O . GLY C 2 10 ? 45.221 -60.688 -1.607 1.00 50.43 27 GLY D O 1
ATOM 1830 N N . GLU C 2 11 ? 46.781 -59.133 -2.107 1.00 42.78 28 GLU D N 1
ATOM 1831 C CA . GLU C 2 11 ? 47.870 -59.788 -1.395 1.00 47.38 28 GLU D CA 1
ATOM 1832 C C . GLU C 2 11 ? 48.107 -59.118 -0.046 1.00 48.01 28 GLU D C 1
ATOM 1833 O O . GLU C 2 11 ? 47.835 -57.927 0.131 1.00 45.03 28 GLU D O 1
ATOM 1839 N N . LEU C 2 12 ? 48.604 -59.901 0.914 1.00 47.02 29 LEU D N 1
ATOM 1840 C CA . LEU C 2 12 ? 48.964 -59.340 2.212 1.00 48.00 29 LEU D CA 1
ATOM 1841 C C . LEU C 2 12 ? 50.031 -58.270 2.037 1.00 49.26 29 LEU D C 1
ATOM 1842 O O . LEU C 2 12 ? 51.063 -58.499 1.398 1.00 52.49 29 LEU D O 1
ATOM 1847 N N . GLY C 2 13 ? 49.775 -57.094 2.605 1.00 45.54 30 GLY D N 1
ATOM 1848 C CA . GLY C 2 13 ? 50.622 -55.945 2.387 1.00 44.60 30 GLY D CA 1
ATOM 1849 C C . GLY C 2 13 ? 50.449 -55.296 1.035 1.00 44.16 30 GLY D C 1
ATOM 1850 O O . GLY C 2 13 ? 51.036 -54.233 0.797 1.00 37.26 30 GLY D O 1
ATOM 1851 N N . GLY C 2 14 ? 49.668 -55.896 0.145 1.00 40.97 31 GLY D N 1
ATOM 1852 C CA . GLY C 2 14 ? 49.402 -55.351 -1.171 1.00 43.17 31 GLY D CA 1
ATOM 1853 C C . GLY C 2 14 ? 48.195 -54.440 -1.185 1.00 47.07 31 GLY D C 1
ATOM 1854 O O . GLY C 2 14 ? 47.817 -53.851 -0.167 1.00 39.31 31 GLY D O 1
ATOM 1855 N N . SER C 2 15 ? 47.574 -54.330 -2.357 1.00 47.45 32 SER D N 1
ATOM 1856 C CA . SER C 2 15 ? 46.442 -53.437 -2.546 1.00 33.98 32 SER D CA 1
ATOM 1857 C C . SER C 2 15 ? 45.419 -54.079 -3.472 1.00 37.15 32 SER D C 1
ATOM 1858 O O . SER C 2 15 ? 45.719 -55.021 -4.210 1.00 47.00 32 SER D O 1
ATOM 1861 N N . VAL C 2 16 ? 44.195 -53.554 -3.419 1.00 31.94 33 VAL D N 1
ATOM 1862 C CA . VAL C 2 16 ? 43.119 -53.971 -4.309 1.00 30.30 33 VAL D CA 1
ATOM 1863 C C . VAL C 2 16 ? 42.329 -52.730 -4.710 1.00 30.24 33 VAL D C 1
ATOM 1864 O O . VAL C 2 16 ? 42.255 -51.750 -3.962 1.00 34.29 33 VAL D O 1
ATOM 1868 N N . THR C 2 17 ? 41.746 -52.773 -5.906 1.00 30.73 34 THR D N 1
ATOM 1869 C CA . THR C 2 17 ? 40.976 -51.664 -6.457 1.00 29.76 34 THR D CA 1
ATOM 1870 C C . THR C 2 17 ? 39.572 -52.159 -6.772 1.00 30.03 34 THR D C 1
ATOM 1871 O O . THR C 2 17 ? 39.402 -53.112 -7.540 1.00 37.42 34 THR D O 1
ATOM 1875 N N . ILE C 2 18 ? 38.572 -51.509 -6.180 1.00 24.67 35 ILE D N 1
ATOM 1876 C CA . ILE C 2 18 ? 37.172 -51.900 -6.305 1.00 23.06 35 ILE D CA 1
ATOM 1877 C C . ILE C 2 18 ? 36.454 -50.907 -7.208 1.00 27.57 35 ILE D C 1
ATOM 1878 O O . ILE C 2 18 ? 36.476 -49.696 -6.957 1.00 31.22 35 ILE D O 1
ATOM 1883 N N . LYS C 2 19 ? 35.821 -51.426 -8.256 1.00 27.57 36 LYS D N 1
ATOM 1884 C CA . LYS C 2 19 ? 35.065 -50.631 -9.210 1.00 28.63 36 LYS D CA 1
ATOM 1885 C C . LYS C 2 19 ? 33.604 -50.579 -8.785 1.00 34.29 36 LYS D C 1
ATOM 1886 O O . LYS C 2 19 ? 33.026 -51.593 -8.384 1.00 41.04 36 LYS D O 1
ATOM 1892 N N . CYS C 2 20 ? 33.006 -49.395 -8.876 1.00 31.79 37 CYS D N 1
ATOM 1893 C CA . CYS C 2 20 ? 31.654 -49.195 -8.378 1.00 32.82 37 CYS D CA 1
ATOM 1894 C C . CYS C 2 20 ? 30.855 -48.319 -9.330 1.00 41.26 37 CYS D C 1
ATOM 1895 O O . CYS C 2 20 ? 31.421 -47.453 -10.007 1.00 38.55 37 CYS D O 1
ATOM 1898 N N . PRO C 2 21 ? 29.539 -48.520 -9.399 1.00 42.44 38 PRO D N 1
ATOM 1899 C CA . PRO C 2 21 ? 28.710 -47.668 -10.259 1.00 38.78 38 PRO D CA 1
ATOM 1900 C C . PRO C 2 21 ? 28.656 -46.248 -9.719 1.00 42.29 38 PRO D C 1
ATOM 1901 O O . PRO C 2 21 ? 28.590 -46.028 -8.508 1.00 39.25 38 PRO D O 1
ATOM 1905 N N . LEU C 2 22 ? 28.668 -45.284 -10.633 1.00 45.15 39 LEU D N 1
ATOM 1906 C CA . LEU C 2 22 ? 28.650 -43.869 -10.276 1.00 44.61 39 LEU D CA 1
ATOM 1907 C C . LEU C 2 22 ? 27.352 -43.244 -10.761 1.00 49.03 39 LEU D C 1
ATOM 1908 O O . LEU C 2 22 ? 27.217 -42.951 -11.959 1.00 55.92 39 LEU D O 1
ATOM 1913 N N . PRO C 2 23 ? 26.369 -43.029 -9.887 1.00 50.70 40 PRO D N 1
ATOM 1914 C CA . PRO C 2 23 ? 25.085 -42.482 -10.343 1.00 58.42 40 PRO D CA 1
ATOM 1915 C C . PRO C 2 23 ? 25.249 -41.078 -10.904 1.00 61.14 40 PRO D C 1
ATOM 1916 O O . PRO C 2 23 ? 25.927 -40.235 -10.317 1.00 68.15 40 PRO D O 1
ATOM 1920 N N . GLU C 2 24 ? 24.625 -40.840 -12.061 1.00 67.55 41 GLU D N 1
ATOM 1921 C CA . GLU C 2 24 ? 24.758 -39.550 -12.726 1.00 75.98 41 GLU D CA 1
ATOM 1922 C C . GLU C 2 24 ? 24.236 -38.415 -11.860 1.00 72.53 41 GLU D C 1
ATOM 1923 O O . GLU C 2 24 ? 24.638 -37.262 -12.053 1.00 67.24 41 GLU D O 1
ATOM 1929 N N . MET C 2 25 ? 23.347 -38.710 -10.920 1.00 71.72 42 MET D N 1
ATOM 1930 C CA . MET C 2 25 ? 22.838 -37.686 -10.027 1.00 70.23 42 MET D CA 1
ATOM 1931 C C . MET C 2 25 ? 23.894 -37.439 -8.958 1.00 77.48 42 MET D C 1
ATOM 1932 O O . MET C 2 25 ? 24.487 -38.389 -8.439 1.00 89.07 42 MET D O 1
ATOM 1937 N N . HIS C 2 26 ? 24.138 -36.174 -8.634 1.00 69.88 43 HIS D N 1
ATOM 1938 C CA . HIS C 2 26 ? 25.144 -35.845 -7.628 1.00 68.09 43 HIS D CA 1
ATOM 1939 C C . HIS C 2 26 ? 24.619 -36.298 -6.274 1.00 74.86 43 HIS D C 1
ATOM 1940 O O . HIS C 2 26 ? 23.847 -35.595 -5.616 1.00 75.09 43 HIS D O 1
ATOM 1947 N N . VAL C 2 27 ? 25.041 -37.492 -5.861 1.00 68.66 44 VAL D N 1
ATOM 1948 C CA . VAL C 2 27 ? 24.586 -38.110 -4.628 1.00 63.42 44 VAL D CA 1
ATOM 1949 C C . VAL C 2 27 ? 25.795 -38.384 -3.750 1.00 66.14 44 VAL D C 1
ATOM 1950 O O . VAL C 2 27 ? 26.943 -38.186 -4.148 1.00 69.14 44 VAL D O 1
ATOM 1954 N N . ARG C 2 28 ? 25.516 -38.839 -2.534 1.00 57.78 45 ARG D N 1
ATOM 1955 C CA . ARG C 2 28 ? 26.568 -39.295 -1.641 1.00 47.61 45 ARG D CA 1
ATOM 1956 C C . ARG C 2 28 ? 27.024 -40.676 -2.087 1.00 45.90 45 ARG D C 1
ATOM 1957 O O . ARG C 2 28 ? 26.202 -41.564 -2.330 1.00 47.62 45 ARG D O 1
ATOM 1965 N N . ILE C 2 29 ? 28.334 -40.850 -2.192 1.00 45.66 46 ILE D N 1
ATOM 1966 C CA . ILE C 2 29 ? 28.944 -42.044 -2.756 1.00 37.80 46 ILE D CA 1
ATOM 1967 C C . ILE C 2 29 ? 29.799 -42.717 -1.693 1.00 35.37 46 ILE D C 1
ATOM 1968 O O . ILE C 2 29 ? 30.620 -42.058 -1.045 1.00 42.58 46 ILE D O 1
ATOM 1973 N N . TYR C 2 30 ? 29.609 -44.026 -1.516 1.00 36.14 47 TYR D N 1
ATOM 1974 C CA . TYR C 2 30 ? 30.275 -44.724 -0.427 1.00 37.30 47 TYR D CA 1
ATOM 1975 C C . TYR C 2 30 ? 30.568 -46.168 -0.809 1.00 32.00 47 TYR D C 1
ATOM 1976 O O . TYR C 2 30 ? 29.949 -46.740 -1.711 1.00 31.40 47 TYR D O 1
ATOM 1985 N N . LEU C 2 31 ? 31.533 -46.743 -0.096 1.00 29.10 48 LEU D N 1
ATOM 1986 C CA . LEU C 2 31 ? 31.748 -48.179 -0.022 1.00 30.44 48 LEU D CA 1
ATOM 1987 C C . LEU C 2 31 ? 31.637 -48.580 1.441 1.00 35.85 48 LEU D C 1
ATOM 1988 O O . LEU C 2 31 ? 32.174 -47.895 2.317 1.00 41.23 48 LEU D O 1
ATOM 1993 N N . CYS C 2 32 ? 30.917 -49.663 1.713 1.00 31.56 49 CYS D N 1
ATOM 1994 C CA . CYS C 2 32 ? 30.705 -50.106 3.082 1.00 33.83 49 CYS D CA 1
ATOM 1995 C C . CYS C 2 32 ? 31.077 -51.576 3.220 1.00 39.36 49 CYS D C 1
ATOM 1996 O O . CYS C 2 32 ? 31.128 -52.322 2.240 1.00 43.24 49 CYS D O 1
ATOM 1999 N N . ARG C 2 33 ? 31.337 -51.980 4.462 1.00 35.72 50 ARG D N 1
ATOM 2000 C CA . ARG C 2 33 ? 31.681 -53.354 4.801 1.00 37.12 50 ARG D CA 1
ATOM 2001 C C . ARG C 2 33 ? 30.600 -53.923 5.707 1.00 48.57 50 ARG D C 1
ATOM 2002 O O . ARG C 2 33 ? 30.281 -53.332 6.744 1.00 53.55 50 ARG D O 1
ATOM 2010 N N . GLU C 2 34 ? 30.042 -55.064 5.315 1.00 51.31 51 GLU D N 1
ATOM 2011 C CA . GLU C 2 34 ? 28.979 -55.709 6.081 1.00 46.74 51 GLU D CA 1
ATOM 2012 C C . GLU C 2 34 ? 29.603 -56.398 7.288 1.00 53.75 51 GLU D C 1
ATOM 2013 O O . GLU C 2 34 ? 30.200 -57.470 7.170 1.00 54.40 51 GLU D O 1
ATOM 2019 N N . MET C 2 35 ? 29.463 -55.780 8.458 1.00 66.86 52 MET D N 1
ATOM 2020 C CA . MET C 2 35 ? 29.989 -56.340 9.697 1.00 69.46 52 MET D CA 1
ATOM 2021 C C . MET C 2 35 ? 29.060 -57.450 10.174 1.00 72.58 52 MET D C 1
ATOM 2022 O O . MET C 2 35 ? 27.935 -57.181 10.608 1.00 69.94 52 MET D O 1
ATOM 2027 N N . ALA C 2 36 ? 29.522 -58.696 10.079 1.00 78.71 53 ALA D N 1
ATOM 2028 C CA . ALA C 2 36 ? 28.701 -59.834 10.468 1.00 85.59 53 ALA D CA 1
ATOM 2029 C C . ALA C 2 36 ? 28.337 -59.746 11.945 1.00 88.80 53 ALA D C 1
ATOM 2030 O O . ALA C 2 36 ? 29.088 -59.209 12.764 1.00 80.36 53 ALA D O 1
ATOM 2032 N N . GLY C 2 37 ? 27.170 -60.280 12.283 1.00 87.53 54 GLY D N 1
ATOM 2033 C CA . GLY C 2 37 ? 26.648 -60.216 13.636 1.00 89.51 54 GLY D CA 1
ATOM 2034 C C . GLY C 2 37 ? 25.821 -58.969 13.865 1.00 91.07 54 GLY D C 1
ATOM 2035 O O . GLY C 2 37 ? 24.784 -59.021 14.529 1.00 96.49 54 GLY D O 1
ATOM 2036 N N . SER C 2 38 ? 26.268 -57.837 13.318 1.00 91.50 55 SER D N 1
ATOM 2037 C CA . SER C 2 38 ? 25.493 -56.608 13.400 1.00 91.71 55 SER D CA 1
ATOM 2038 C C . SER C 2 38 ? 24.397 -56.548 12.346 1.00 89.84 55 SER D C 1
ATOM 2039 O O . SER C 2 38 ? 23.428 -55.801 12.520 1.00 89.72 55 SER D O 1
ATOM 2042 N N . GLY C 2 39 ? 24.532 -57.309 11.262 1.00 85.71 56 GLY D N 1
ATOM 2043 C CA . GLY C 2 39 ? 23.526 -57.326 10.221 1.00 74.65 56 GLY D CA 1
ATOM 2044 C C . GLY C 2 39 ? 23.418 -56.060 9.406 1.00 74.21 56 GLY D C 1
ATOM 2045 O O . GLY C 2 39 ? 22.380 -55.828 8.781 1.00 74.25 56 GLY D O 1
ATOM 2046 N N . THR C 2 40 ? 24.459 -55.231 9.383 1.00 70.76 57 THR D N 1
ATOM 2047 C CA . THR C 2 40 ? 24.399 -53.953 8.689 1.00 64.82 57 THR D CA 1
ATOM 2048 C C . THR C 2 40 ? 25.729 -53.685 7.997 1.00 56.66 57 THR D C 1
ATOM 2049 O O . THR C 2 40 ? 26.745 -54.329 8.273 1.00 54.23 57 THR D O 1
ATOM 2053 N N . CYS C 2 41 ? 25.710 -52.715 7.086 1.00 56.16 58 CYS D N 1
ATOM 2054 C CA . CYS C 2 41 ? 26.871 -52.347 6.284 1.00 47.97 58 CYS D CA 1
ATOM 2055 C C . CYS C 2 41 ? 27.420 -51.021 6.800 1.00 43.84 58 CYS D C 1
ATOM 2056 O O . CYS C 2 41 ? 26.789 -49.973 6.624 1.00 47.91 58 CYS D O 1
ATOM 2059 N N . GLY C 2 42 ? 28.588 -51.066 7.438 1.00 40.33 59 GLY D N 1
ATOM 2060 C CA . GLY C 2 42 ? 29.205 -49.864 7.976 1.00 39.55 59 GLY D CA 1
ATOM 2061 C C . GLY C 2 42 ? 30.130 -49.207 6.963 1.00 35.51 59 GLY D C 1
ATOM 2062 O O . GLY C 2 42 ? 30.888 -49.878 6.267 1.00 42.93 59 GLY D O 1
ATOM 2063 N N . THR C 2 43 ? 30.061 -47.877 6.905 1.00 31.61 60 THR D N 1
ATOM 2064 C CA . THR C 2 43 ? 30.812 -47.113 5.916 1.00 31.03 60 THR D CA 1
ATOM 2065 C C . THR C 2 43 ? 32.310 -47.222 6.180 1.00 35.25 60 THR D C 1
ATOM 2066 O O . THR C 2 43 ? 32.762 -47.063 7.318 1.00 43.42 60 THR D O 1
ATOM 2070 N N . VAL C 2 44 ? 33.081 -47.491 5.125 1.00 33.34 61 VAL D N 1
ATOM 2071 C CA . VAL C 2 44 ? 34.537 -47.519 5.227 1.00 38.72 61 VAL D CA 1
ATOM 2072 C C . VAL C 2 44 ? 35.110 -46.238 4.628 1.00 34.50 61 VAL D C 1
ATOM 2073 O O . VAL C 2 44 ? 36.125 -45.719 5.106 1.00 38.54 61 VAL D O 1
ATOM 2077 N N . VAL C 2 45 ? 34.464 -45.717 3.585 1.00 30.39 62 VAL D N 1
ATOM 2078 C CA . VAL C 2 45 ? 34.874 -44.463 2.961 1.00 33.07 62 VAL D CA 1
ATOM 2079 C C . VAL C 2 45 ? 33.654 -43.871 2.272 1.00 36.05 62 VAL D C 1
ATOM 2080 O O . VAL C 2 45 ? 32.750 -44.597 1.850 1.00 36.97 62 VAL D O 1
ATOM 2084 N N . SER C 2 46 ? 33.623 -42.545 2.167 1.00 36.67 63 SER D N 1
ATOM 2085 C CA . SER C 2 46 ? 32.480 -41.861 1.580 1.00 33.83 63 SER D CA 1
ATOM 2086 C C . SER C 2 46 ? 32.929 -40.509 1.050 1.00 33.77 63 SER D C 1
ATOM 2087 O O . SER C 2 46 ? 33.995 -40.001 1.409 1.00 37.05 63 SER D O 1
ATOM 2090 N N . THR C 2 47 ? 32.096 -39.935 0.188 1.00 32.72 64 THR D N 1
ATOM 2091 C CA . THR C 2 47 ? 32.292 -38.571 -0.281 1.00 35.98 64 THR D CA 1
ATOM 2092 C C . THR C 2 47 ? 31.779 -37.539 0.713 1.00 47.63 64 THR D C 1
ATOM 2093 O O . THR C 2 47 ? 31.761 -36.345 0.395 1.00 42.52 64 THR D O 1
ATOM 2097 N N . THR C 2 48 ? 31.364 -37.981 1.901 1.00 51.61 65 THR D N 1
ATOM 2098 C CA . THR C 2 48 ? 30.932 -37.084 2.966 1.00 44.84 65 THR D CA 1
ATOM 2099 C C . THR C 2 48 ? 32.002 -37.067 4.057 1.00 45.26 65 THR D C 1
ATOM 2100 O O . THR C 2 48 ? 31.699 -37.168 5.250 1.00 51.58 65 THR D O 1
ATOM 2104 N N . ASN C 2 49 ? 33.260 -36.954 3.635 1.00 43.07 66 ASN D N 1
ATOM 2105 C CA . ASN C 2 49 ? 34.426 -36.865 4.517 1.00 46.25 66 ASN D CA 1
ATOM 2106 C C . ASN C 2 49 ? 34.337 -37.809 5.716 1.00 48.45 66 ASN D C 1
ATOM 2107 O O . ASN C 2 49 ? 34.474 -37.405 6.873 1.00 59.10 66 ASN D O 1
ATOM 2112 N N . PHE C 2 50 ? 34.103 -39.091 5.438 1.00 42.16 67 PHE D N 1
ATOM 2113 C CA . PHE C 2 50 ? 34.147 -40.115 6.477 1.00 34.64 67 PHE D CA 1
ATOM 2114 C C . PHE C 2 50 ? 34.982 -41.293 6.005 1.00 34.21 67 PHE D C 1
ATOM 2115 O O . PHE C 2 50 ? 34.714 -41.861 4.941 1.00 39.17 67 PHE D O 1
ATOM 2123 N N . ILE C 2 51 ? 35.989 -41.653 6.793 1.00 32.16 68 ILE D N 1
ATOM 2124 C CA . ILE C 2 51 ? 36.754 -42.878 6.607 1.00 26.59 68 ILE D CA 1
ATOM 2125 C C . ILE C 2 51 ? 36.693 -43.680 7.899 1.00 31.18 68 ILE D C 1
ATOM 2126 O O . ILE C 2 51 ? 36.971 -43.145 8.978 1.00 36.34 68 ILE D O 1
ATOM 2131 N N . LYS C 2 52 ? 36.305 -44.951 7.791 1.00 31.99 69 LYS D N 1
ATOM 2132 C CA . LYS C 2 52 ? 36.320 -45.831 8.952 1.00 31.53 69 LYS D CA 1
ATOM 2133 C C . LYS C 2 52 ? 37.727 -45.882 9.536 1.00 37.11 69 LYS D C 1
ATOM 2134 O O . LYS C 2 52 ? 38.720 -45.873 8.804 1.00 36.96 69 LYS D O 1
ATOM 2140 N N . ALA C 2 53 ? 37.802 -45.925 10.870 1.00 40.28 70 ALA D N 1
ATOM 2141 C CA . ALA C 2 53 ? 39.080 -45.759 11.560 1.00 33.53 70 ALA D CA 1
ATOM 2142 C C . ALA C 2 53 ? 40.097 -46.815 11.145 1.00 36.09 70 ALA D C 1
ATOM 2143 O O . ALA C 2 53 ? 41.282 -46.506 10.964 1.00 40.02 70 ALA D O 1
ATOM 2145 N N . GLU C 2 54 ? 39.659 -48.067 10.995 1.00 34.49 71 GLU D N 1
ATOM 2146 C CA . GLU C 2 54 ? 40.580 -49.124 10.593 1.00 34.64 71 GLU D CA 1
ATOM 2147 C C . GLU C 2 54 ? 41.142 -48.910 9.194 1.00 35.69 71 GLU D C 1
ATOM 2148 O O . GLU C 2 54 ? 42.190 -49.477 8.868 1.00 35.98 71 GLU D O 1
ATOM 2154 N N . TYR C 2 55 ? 40.476 -48.112 8.364 1.00 30.85 72 TYR D N 1
ATOM 2155 C CA . TYR C 2 55 ? 40.920 -47.882 6.999 1.00 30.20 72 TYR D CA 1
ATOM 2156 C C . TYR C 2 55 ? 41.475 -46.485 6.771 1.00 26.28 72 TYR D C 1
ATOM 2157 O O . TYR C 2 55 ? 41.774 -46.136 5.625 1.00 26.98 72 TYR D O 1
ATOM 2166 N N . LYS C 2 56 ? 41.611 -45.678 7.819 1.00 28.13 73 LYS D N 1
ATOM 2167 C CA . LYS C 2 56 ? 42.098 -44.315 7.651 1.00 29.19 73 LYS D CA 1
ATOM 2168 C C . LYS C 2 56 ? 43.550 -44.323 7.185 1.00 29.38 73 LYS D C 1
ATOM 2169 O O . LYS C 2 56 ? 44.407 -44.967 7.797 1.00 34.25 73 LYS D O 1
ATOM 2175 N N . GLY C 2 57 ? 43.824 -43.596 6.103 1.00 30.76 74 GLY D N 1
ATOM 2176 C CA . GLY C 2 57 ? 45.149 -43.505 5.525 1.00 32.15 74 GLY D CA 1
ATOM 2177 C C . GLY C 2 57 ? 45.524 -44.607 4.557 1.00 33.99 74 GLY D C 1
ATOM 2178 O O . GLY C 2 57 ? 46.626 -44.560 3.994 1.00 37.53 74 GLY D O 1
ATOM 2179 N N . ARG C 2 58 ? 44.653 -45.598 4.340 1.00 28.28 75 ARG D N 1
ATOM 2180 C CA . ARG C 2 58 ? 44.944 -46.693 3.420 1.00 23.49 75 ARG D CA 1
ATOM 2181 C C . ARG C 2 58 ? 43.848 -46.902 2.379 1.00 29.01 75 ARG D C 1
ATOM 2182 O O . ARG C 2 58 ? 43.875 -47.912 1.665 1.00 33.74 75 ARG D O 1
ATOM 2190 N N . VAL C 2 59 ? 42.890 -45.983 2.269 1.00 31.34 76 VAL D N 1
ATOM 2191 C CA . VAL C 2 59 ? 41.760 -46.115 1.357 1.00 25.14 76 VAL D CA 1
ATOM 2192 C C . VAL C 2 59 ? 41.608 -44.813 0.579 1.00 30.73 76 VAL D C 1
ATOM 2193 O O . VAL C 2 59 ? 41.805 -43.722 1.127 1.00 25.98 76 VAL D O 1
ATOM 2197 N N . THR C 2 60 ? 41.300 -44.930 -0.713 1.00 35.89 77 THR D N 1
ATOM 2198 C CA . THR C 2 60 ? 41.166 -43.774 -1.591 1.00 31.56 77 THR D CA 1
ATOM 2199 C C . THR C 2 60 ? 39.934 -43.935 -2.469 1.00 35.23 77 THR D C 1
ATOM 2200 O O . THR C 2 60 ? 39.718 -45.005 -3.044 1.00 42.56 77 THR D O 1
ATOM 2204 N N . LEU C 2 61 ? 39.131 -42.876 -2.567 1.00 31.15 78 LEU D N 1
ATOM 2205 C CA . LEU C 2 61 ? 37.934 -42.860 -3.401 1.00 31.42 78 LEU D CA 1
ATOM 2206 C C . LEU C 2 61 ? 38.125 -41.807 -4.484 1.00 35.89 78 LEU D C 1
ATOM 2207 O O . LEU C 2 61 ? 38.257 -40.616 -4.180 1.00 41.02 78 LEU D O 1
ATOM 2212 N N . LYS C 2 62 ? 38.136 -42.248 -5.741 1.00 38.68 79 LYS D N 1
ATOM 2213 C CA . LYS C 2 62 ? 38.349 -41.385 -6.895 1.00 38.09 79 LYS D CA 1
ATOM 2214 C C . LYS C 2 62 ? 37.212 -41.556 -7.889 1.00 31.68 79 LYS D C 1
ATOM 2215 O O . LYS C 2 62 ? 36.726 -42.670 -8.100 1.00 35.64 79 LYS D O 1
ATOM 2221 N N . GLN C 2 63 ? 36.801 -40.451 -8.508 1.00 28.89 80 GLN D N 1
ATOM 2222 C CA . GLN C 2 63 ? 35.648 -40.424 -9.395 1.00 33.92 80 GLN D CA 1
ATOM 2223 C C . GLN C 2 63 ? 36.067 -40.196 -10.842 1.00 36.89 80 GLN D C 1
ATOM 2224 O O . GLN C 2 63 ? 37.027 -39.474 -11.129 1.00 41.15 80 GLN D O 1
ATOM 2230 N N . TYR C 2 64 ? 35.324 -40.827 -11.751 1.00 34.37 81 TYR D N 1
ATOM 2231 C CA . TYR C 2 64 ? 35.526 -40.681 -13.193 1.00 33.17 81 TYR D CA 1
ATOM 2232 C C . TYR C 2 64 ? 34.147 -40.585 -13.830 1.00 42.38 81 TYR D C 1
ATOM 2233 O O . TYR C 2 64 ? 33.614 -41.570 -14.356 1.00 44.89 81 TYR D O 1
ATOM 2242 N N . PRO C 2 65 ? 33.531 -39.398 -13.793 1.00 46.55 82 PRO D N 1
ATOM 2243 C CA . PRO C 2 65 ? 32.128 -39.283 -14.234 1.00 49.22 82 PRO D CA 1
ATOM 2244 C C . PRO C 2 65 ? 31.902 -39.611 -15.696 1.00 56.45 82 PRO D C 1
ATOM 2245 O O . PRO C 2 65 ? 30.808 -40.067 -16.054 1.00 55.23 82 PRO D O 1
ATOM 2249 N N . ARG C 2 66 ? 32.896 -39.394 -16.555 1.00 57.10 83 ARG D N 1
ATOM 2250 C CA . ARG C 2 66 ? 32.741 -39.744 -17.960 1.00 51.92 83 ARG D CA 1
ATOM 2251 C C . ARG C 2 66 ? 32.632 -41.247 -18.173 1.00 48.36 83 ARG D C 1
ATOM 2252 O O . ARG C 2 66 ? 32.164 -41.679 -19.232 1.00 54.24 83 ARG D O 1
ATOM 2260 N N . LYS C 2 67 ? 33.051 -42.050 -17.197 1.00 47.07 84 LYS D N 1
ATOM 2261 C CA . LYS C 2 67 ? 32.938 -43.499 -17.275 1.00 47.50 84 LYS D CA 1
ATOM 2262 C C . LYS C 2 67 ? 31.846 -44.052 -16.369 1.00 44.99 84 LYS D C 1
ATOM 2263 O O . LYS C 2 67 ? 31.697 -45.276 -16.278 1.00 45.01 84 LYS D O 1
ATOM 2269 N N . ASN C 2 68 ? 31.074 -43.184 -15.706 1.00 45.57 85 ASN D N 1
ATOM 2270 C CA . ASN C 2 68 ? 30.027 -43.612 -14.777 1.00 45.75 85 ASN D CA 1
ATOM 2271 C C . ASN C 2 68 ? 30.592 -44.584 -13.746 1.00 47.19 85 ASN D C 1
ATOM 2272 O O . ASN C 2 68 ? 29.974 -45.594 -13.401 1.00 50.55 85 ASN D O 1
ATOM 2277 N N . LEU C 2 69 ? 31.782 -44.268 -13.241 1.00 42.74 86 LEU D N 1
ATOM 2278 C CA . LEU C 2 69 ? 32.507 -45.173 -12.364 1.00 40.39 86 LEU D CA 1
ATOM 2279 C C . LEU C 2 69 ? 33.296 -44.376 -11.337 1.00 44.62 86 LEU D C 1
ATOM 2280 O O . LEU C 2 69 ? 33.836 -43.311 -11.649 1.00 47.83 86 LEU D O 1
ATOM 2285 N N . PHE C 2 70 ? 33.350 -44.893 -10.109 1.00 42.55 87 PHE D N 1
ATOM 2286 C CA . PHE C 2 70 ? 34.301 -44.429 -9.112 1.00 35.27 87 PHE D CA 1
ATOM 2287 C C . PHE C 2 70 ? 35.057 -45.626 -8.554 1.00 35.69 87 PHE D C 1
ATOM 2288 O O . PHE C 2 70 ? 34.541 -46.747 -8.522 1.00 34.99 87 PHE D O 1
ATOM 2296 N N . LEU C 2 71 ? 36.287 -45.378 -8.114 1.00 37.62 88 LEU D N 1
ATOM 2297 C CA . LEU C 2 71 ? 37.213 -46.431 -7.719 1.00 32.69 88 LEU D CA 1
ATOM 2298 C C . LEU C 2 71 ? 37.579 -46.265 -6.254 1.00 33.43 88 LEU D C 1
ATOM 2299 O O . LEU C 2 71 ? 37.884 -45.154 -5.808 1.00 36.57 88 LEU D O 1
ATOM 2304 N N . VAL C 2 72 ? 37.545 -47.366 -5.510 1.00 29.83 89 VAL D N 1
ATOM 2305 C CA . VAL C 2 72 ? 37.961 -47.387 -4.114 1.00 30.45 89 VAL D CA 1
ATOM 2306 C C . VAL C 2 72 ? 39.177 -48.297 -4.019 1.00 30.55 89 VAL D C 1
ATOM 2307 O O . VAL C 2 72 ? 39.057 -49.522 -4.153 1.00 31.59 89 VAL D O 1
ATOM 2311 N N . GLU C 2 73 ? 40.344 -47.702 -3.791 1.00 27.23 90 GLU D N 1
ATOM 2312 C CA . GLU C 2 73 ? 41.594 -48.438 -3.663 1.00 27.48 90 GLU D CA 1
ATOM 2313 C C . GLU C 2 73 ? 41.950 -48.607 -2.193 1.00 35.16 90 GLU D C 1
ATOM 2314 O O . GLU C 2 73 ? 42.006 -47.626 -1.446 1.00 44.67 90 GLU D O 1
ATOM 2320 N N . VAL C 2 74 ? 42.189 -49.850 -1.787 1.00 29.43 91 VAL D N 1
ATOM 2321 C CA . VAL C 2 74 ? 42.582 -50.187 -0.424 1.00 32.43 91 VAL D CA 1
ATOM 2322 C C . VAL C 2 74 ? 44.020 -50.682 -0.473 1.00 32.67 91 VAL D C 1
ATOM 2323 O O . VAL C 2 74 ? 44.329 -51.629 -1.206 1.00 35.71 91 VAL D O 1
ATOM 2327 N N . THR C 2 75 ? 44.897 -50.053 0.304 1.00 30.61 92 THR D N 1
ATOM 2328 C CA . THR C 2 75 ? 46.309 -50.405 0.342 1.00 34.59 92 THR D CA 1
ATOM 2329 C C . THR C 2 75 ? 46.666 -51.009 1.695 1.00 41.33 92 THR D C 1
ATOM 2330 O O . THR C 2 75 ? 45.904 -50.922 2.662 1.00 47.75 92 THR D O 1
ATOM 2334 N N . GLN C 2 76 ? 47.850 -51.619 1.750 1.00 39.91 93 GLN D N 1
ATOM 2335 C CA . GLN C 2 76 ? 48.360 -52.273 2.955 1.00 39.00 93 GLN D CA 1
ATOM 2336 C C . GLN C 2 76 ? 47.333 -53.279 3.482 1.00 36.79 93 GLN D C 1
ATOM 2337 O O . GLN C 2 76 ? 46.834 -53.188 4.606 1.00 40.04 93 GLN D O 1
ATOM 2343 N N . LEU C 2 77 ? 46.996 -54.235 2.620 1.00 35.56 94 LEU D N 1
ATOM 2344 C CA . LEU C 2 77 ? 45.941 -55.185 2.933 1.00 39.36 94 LEU D CA 1
ATOM 2345 C C . LEU C 2 77 ? 46.357 -56.103 4.077 1.00 41.52 94 LEU D C 1
ATOM 2346 O O . LEU C 2 77 ? 47.538 -56.407 4.268 1.00 42.88 94 LEU D O 1
ATOM 2351 N N . THR C 2 78 ? 45.360 -56.546 4.838 1.00 43.49 95 THR D N 1
ATOM 2352 C CA . THR C 2 78 ? 45.559 -57.469 5.943 1.00 40.45 95 THR D CA 1
ATOM 2353 C C . THR C 2 78 ? 44.431 -58.490 5.933 1.00 49.79 95 THR D C 1
ATOM 2354 O O . THR C 2 78 ? 43.440 -58.346 5.211 1.00 55.76 95 THR D O 1
ATOM 2358 N N . GLU C 2 79 ? 44.599 -59.545 6.736 1.00 54.26 96 GLU D N 1
ATOM 2359 C CA . GLU C 2 79 ? 43.606 -60.613 6.771 1.00 52.81 96 GLU D CA 1
ATOM 2360 C C . GLU C 2 79 ? 42.266 -60.114 7.292 1.00 52.91 96 GLU D C 1
ATOM 2361 O O . GLU C 2 79 ? 41.217 -60.663 6.933 1.00 58.14 96 GLU D O 1
ATOM 2367 N N . SER C 2 80 ? 42.278 -59.082 8.139 1.00 51.09 97 SER D N 1
ATOM 2368 C CA . SER C 2 80 ? 41.032 -58.520 8.644 1.00 51.74 97 SER D CA 1
ATOM 2369 C C . SER C 2 80 ? 40.220 -57.831 7.555 1.00 54.57 97 SER D C 1
ATOM 2370 O O . SER C 2 80 ? 39.030 -57.566 7.763 1.00 52.00 97 SER D O 1
ATOM 2373 N N . ASP C 2 81 ? 40.829 -57.534 6.404 1.00 48.02 98 ASP D N 1
ATOM 2374 C CA . ASP C 2 81 ? 40.107 -56.901 5.307 1.00 43.45 98 ASP D CA 1
ATOM 2375 C C . ASP C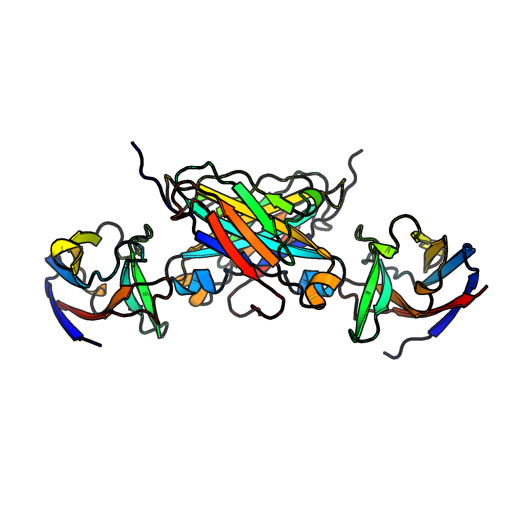 2 81 ? 39.263 -57.883 4.506 1.00 46.91 98 ASP D C 1
ATOM 2376 O O . ASP C 2 81 ? 38.370 -57.450 3.768 1.00 45.68 98 ASP D O 1
ATOM 2381 N N . SER C 2 82 ? 39.525 -59.182 4.626 1.00 48.09 99 SER D N 1
ATOM 2382 C CA . SER C 2 82 ? 38.743 -60.174 3.902 1.00 39.76 99 SER D CA 1
ATOM 2383 C C . SER C 2 82 ? 37.310 -60.181 4.419 1.00 39.73 99 SER D C 1
ATOM 2384 O O . SER C 2 82 ? 37.076 -60.220 5.631 1.00 41.08 99 SER D O 1
ATOM 2387 N N . GLY C 2 83 ? 36.355 -60.141 3.503 1.00 37.76 100 GLY D N 1
ATOM 2388 C CA . GLY C 2 83 ? 34.959 -60.099 3.878 1.00 40.04 100 GLY D CA 1
ATOM 2389 C C . GLY C 2 83 ? 34.116 -59.597 2.723 1.00 35.14 100 GLY D C 1
ATOM 2390 O O . GLY C 2 83 ? 34.582 -59.482 1.590 1.00 38.56 100 GLY D O 1
ATOM 2391 N N . VAL C 2 84 ? 32.861 -59.298 3.043 1.00 28.31 101 VAL D N 1
ATOM 2392 C CA . VAL C 2 84 ? 31.889 -58.837 2.061 1.00 31.50 101 VAL D CA 1
ATOM 2393 C C . VAL C 2 84 ? 31.736 -57.329 2.190 1.00 30.66 101 VAL D C 1
ATOM 2394 O O . VAL C 2 84 ? 31.480 -56.811 3.284 1.00 30.77 101 VAL D O 1
ATOM 2398 N N . TYR C 2 85 ? 31.894 -56.627 1.075 1.00 32.42 102 TYR D N 1
ATOM 2399 C CA . TYR C 2 85 ? 31.727 -55.186 1.003 1.00 29.45 102 TYR D CA 1
ATOM 2400 C C . TYR C 2 85 ? 30.525 -54.874 0.118 1.00 31.64 102 TYR D C 1
ATOM 2401 O O . TYR C 2 85 ? 29.791 -55.774 -0.307 1.00 32.90 102 TYR D O 1
ATOM 2410 N N . ALA C 2 86 ? 30.324 -53.589 -0.164 1.00 30.20 103 ALA D N 1
ATOM 2411 C CA . ALA C 2 86 ? 29.214 -53.181 -1.013 1.00 30.53 103 ALA D CA 1
ATOM 2412 C C . ALA C 2 86 ? 29.417 -51.744 -1.462 1.00 29.63 103 ALA D C 1
ATOM 2413 O O . ALA C 2 86 ? 29.670 -50.863 -0.636 1.00 32.91 103 ALA D O 1
ATOM 2415 N N . CYS C 2 87 ? 29.294 -51.516 -2.766 1.00 29.60 104 CYS D N 1
ATOM 2416 C CA . CYS C 2 87 ? 29.205 -50.165 -3.287 1.00 26.52 104 CYS D CA 1
ATOM 2417 C C . CYS C 2 87 ? 27.799 -49.630 -3.020 1.00 28.95 104 CYS D C 1
ATOM 2418 O O . CYS C 2 87 ? 26.848 -50.392 -2.828 1.00 35.91 104 CYS D O 1
ATOM 2421 N N . GLY C 2 88 ? 27.665 -48.310 -2.997 1.00 34.37 105 GLY D N 1
ATOM 2422 C CA . GLY C 2 88 ? 26.352 -47.760 -2.715 1.00 37.80 105 GLY D CA 1
ATOM 2423 C C . GLY C 2 88 ? 26.291 -46.270 -2.949 1.00 36.88 105 GLY D C 1
ATOM 2424 O O . GLY C 2 88 ? 27.304 -45.606 -3.185 1.00 36.65 105 GLY D O 1
ATOM 2425 N N . ALA C 2 89 ? 25.065 -45.755 -2.877 1.00 35.88 106 ALA D N 1
ATOM 2426 C CA . ALA C 2 89 ? 24.799 -44.332 -3.009 1.00 39.10 106 ALA D CA 1
ATOM 2427 C C . ALA C 2 89 ? 23.601 -43.973 -2.144 1.00 39.25 106 ALA D C 1
ATOM 2428 O O . ALA C 2 89 ? 22.749 -44.817 -1.857 1.00 47.71 106 ALA D O 1
ATOM 2430 N N . GLY C 2 90 ? 23.544 -42.714 -1.736 1.00 36.98 107 GLY D N 1
ATOM 2431 C CA . GLY C 2 90 ? 22.444 -42.197 -0.950 1.00 41.00 107 GLY D CA 1
ATOM 2432 C C . GLY C 2 90 ? 22.850 -41.916 0.487 1.00 44.42 107 GLY D C 1
ATOM 2433 O O . GLY C 2 90 ? 23.965 -42.202 0.926 1.00 45.65 107 GLY D O 1
ATOM 2434 N N . MET C 2 91 ? 21.903 -41.338 1.224 1.00 42.34 108 MET D N 1
ATOM 2435 C CA . MET C 2 91 ? 22.115 -41.018 2.628 1.00 42.61 108 MET D CA 1
ATOM 2436 C C . MET C 2 91 ? 21.817 -42.181 3.563 1.00 41.31 108 MET D C 1
ATOM 2437 O O . MET C 2 91 ? 22.047 -42.056 4.771 1.00 42.91 108 MET D O 1
ATOM 2442 N N . ASN C 2 92 ? 21.252 -43.255 3.051 1.00 34.11 109 ASN D N 1
ATOM 2443 C CA . ASN C 2 92 ? 21.065 -44.437 3.851 1.00 37.73 109 ASN D CA 1
ATOM 2444 C C . ASN C 2 92 ? 22.116 -45.339 3.305 1.00 40.30 109 ASN D C 1
ATOM 2445 O O . ASN C 2 92 ? 22.172 -45.543 2.139 1.00 41.96 109 ASN D O 1
ATOM 2450 N N . THR C 2 93 ? 22.972 -45.853 4.155 1.00 42.08 110 THR D N 1
ATOM 2451 C CA . THR C 2 93 ? 24.067 -46.698 3.752 1.00 41.76 110 THR D CA 1
ATOM 2452 C C . THR C 2 93 ? 23.729 -48.159 3.785 1.00 40.55 110 THR D C 1
ATOM 2453 O O . THR C 2 93 ? 24.280 -48.921 3.075 1.00 47.98 110 THR D O 1
ATOM 2457 N N . ASP C 2 94 ? 22.822 -48.546 4.643 1.00 42.44 111 ASP D N 1
ATOM 2458 C CA . ASP C 2 94 ? 22.407 -49.904 4.753 1.00 44.75 111 ASP D CA 1
ATOM 2459 C C . ASP C 2 94 ? 21.561 -50.170 3.549 1.00 45.48 111 ASP D C 1
ATOM 2460 O O . ASP C 2 94 ? 21.705 -51.140 2.875 1.00 50.16 111 ASP D O 1
ATOM 2465 N N . ARG C 2 95 ? 20.686 -49.255 3.216 1.00 45.34 112 ARG D N 1
ATOM 2466 C CA . ARG C 2 95 ? 19.886 -49.396 2.020 1.00 41.88 112 ARG D CA 1
ATOM 2467 C C . ARG C 2 95 ? 20.568 -48.712 0.875 1.00 39.96 112 ARG D C 1
ATOM 2468 O O . ARG C 2 95 ? 21.673 -48.285 0.994 1.00 48.95 112 ARG D O 1
ATOM 2476 N N . GLY C 2 96 ? 19.924 -48.573 -0.251 1.00 31.84 113 GLY D N 1
ATOM 2477 C CA . GLY C 2 96 ? 20.586 -47.911 -1.355 1.00 36.92 113 GLY D CA 1
ATOM 2478 C C . GLY C 2 96 ? 21.911 -48.516 -1.780 1.00 41.74 113 GLY D C 1
ATOM 2479 O O . GLY C 2 96 ? 22.713 -47.904 -2.437 1.00 42.03 113 GLY D O 1
ATOM 2480 N N . LYS C 2 97 ? 22.182 -49.721 -1.326 1.00 40.66 114 LYS D N 1
ATOM 2481 C CA . LYS C 2 97 ? 23.379 -50.381 -1.825 1.00 36.27 114 LYS D CA 1
ATOM 2482 C C . LYS C 2 97 ? 23.192 -50.694 -3.305 1.00 41.30 114 LYS D C 1
ATOM 2483 O O . LYS C 2 97 ? 22.089 -51.031 -3.746 1.00 47.25 114 LYS D O 1
ATOM 2489 N N . THR C 2 98 ? 24.269 -50.576 -4.080 1.00 37.92 115 THR D N 1
ATOM 2490 C CA . THR C 2 98 ? 24.174 -50.725 -5.529 1.00 34.73 115 THR D CA 1
ATOM 2491 C C . THR C 2 98 ? 24.840 -51.987 -6.062 1.00 34.38 115 THR D C 1
ATOM 2492 O O . THR C 2 98 ? 24.336 -52.575 -7.020 1.00 33.43 115 THR D O 1
ATOM 2496 N N . GLN C 2 99 ? 25.952 -52.431 -5.478 1.00 33.89 116 GLN D N 1
ATOM 2497 C CA . GLN C 2 99 ? 26.542 -53.707 -5.860 1.00 37.23 116 GLN D CA 1
ATOM 2498 C C . GLN C 2 99 ? 27.291 -54.261 -4.658 1.00 34.52 116 GLN D C 1
ATOM 2499 O O . GLN C 2 99 ? 27.611 -53.534 -3.714 1.00 35.30 116 GLN D O 1
ATOM 2505 N N . LYS C 2 100 ? 27.569 -55.560 -4.702 1.00 31.83 117 LYS D N 1
ATOM 2506 C CA . LYS C 2 100 ? 28.220 -56.271 -3.608 1.00 32.53 117 LYS D CA 1
ATOM 2507 C C . LYS C 2 100 ? 29.600 -56.746 -4.044 1.00 33.75 117 LYS D C 1
ATOM 2508 O O . LYS C 2 100 ? 29.750 -57.327 -5.124 1.00 38.36 117 LYS D O 1
ATOM 2514 N N . VAL C 2 101 ? 30.602 -56.491 -3.204 1.00 31.46 118 VAL D N 1
ATOM 2515 C CA . VAL C 2 101 ? 31.993 -56.829 -3.485 1.00 32.50 118 VAL D CA 1
ATOM 2516 C C . VAL C 2 101 ? 32.511 -57.713 -2.358 1.00 36.34 118 VAL D C 1
ATOM 2517 O O . VAL C 2 101 ? 32.408 -57.351 -1.180 1.00 40.90 118 VAL D O 1
ATOM 2521 N N . THR C 2 102 ? 33.063 -58.869 -2.719 1.00 36.29 119 THR D N 1
ATOM 2522 C CA . THR C 2 102 ? 33.636 -59.814 -1.766 1.00 32.86 119 THR D CA 1
ATOM 2523 C C . THR C 2 102 ? 35.144 -59.870 -1.980 1.00 40.46 119 THR D C 1
ATOM 2524 O O . THR C 2 102 ? 35.607 -60.214 -3.072 1.00 43.76 119 THR D O 1
ATOM 2528 N N . LEU C 2 103 ? 35.902 -59.533 -0.938 1.00 38.80 120 LEU D N 1
ATOM 2529 C CA . LEU C 2 103 ? 37.356 -59.460 -0.995 1.00 34.42 120 LEU D CA 1
ATOM 2530 C C . LEU C 2 103 ? 37.986 -60.588 -0.188 1.00 39.38 120 LEU D C 1
ATOM 2531 O O . LEU C 2 103 ? 37.557 -60.879 0.933 1.00 39.07 120 LEU D O 1
ATOM 2536 N N . ASN C 2 104 ? 39.001 -61.226 -0.771 1.00 42.98 121 ASN D N 1
ATOM 2537 C CA . ASN C 2 104 ? 39.783 -62.260 -0.098 1.00 48.15 121 ASN D CA 1
ATOM 2538 C C . ASN C 2 104 ? 41.255 -61.878 -0.170 1.00 53.50 121 ASN D C 1
ATOM 2539 O O . ASN C 2 104 ? 41.846 -61.871 -1.254 1.00 51.22 121 ASN D O 1
ATOM 2544 N N . VAL C 2 105 ? 41.843 -61.558 0.979 1.00 50.21 122 VAL D N 1
ATOM 2545 C CA . VAL C 2 105 ? 43.265 -61.239 1.063 1.00 45.43 122 VAL D CA 1
ATOM 2546 C C . VAL C 2 105 ? 44.033 -62.526 1.345 1.00 51.10 122 VAL D C 1
ATOM 2547 O O . VAL C 2 105 ? 43.822 -63.174 2.376 1.00 55.17 122 VAL D O 1
ATOM 2551 N N . HIS C 2 106 ? 44.925 -62.891 0.428 1.00 56.70 123 HIS D N 1
ATOM 2552 C CA . HIS C 2 106 ? 45.694 -64.124 0.488 1.00 58.39 123 HIS D CA 1
ATOM 2553 C C . HIS C 2 106 ? 47.184 -63.806 0.535 1.00 60.95 123 HIS D C 1
ATOM 2554 O O . HIS C 2 106 ? 47.623 -62.726 0.131 1.00 59.40 123 HIS D O 1
ATOM 2561 N N . SER C 2 107 ? 47.959 -64.758 1.046 1.00 62.86 124 SER D N 1
ATOM 2562 C CA . SER C 2 107 ? 49.407 -64.594 1.128 1.00 60.35 124 SER D CA 1
ATOM 2563 C C . SER C 2 107 ? 50.035 -64.690 -0.259 1.00 57.94 124 SER D C 1
ATOM 2564 O O . SER C 2 107 ? 50.653 -65.696 -0.605 1.00 66.31 124 SER D O 1
ATOM 2567 N N . LEU D 2 3 ? -3.086 -39.923 48.668 1.00 50.35 20 LEU C N 1
ATOM 2568 C CA . LEU D 2 3 ? -2.657 -38.529 48.640 1.00 53.84 20 LEU C CA 1
ATOM 2569 C C . LEU D 2 3 ? -3.668 -37.635 49.346 1.00 49.57 20 LEU C C 1
ATOM 2570 O O . LEU D 2 3 ? -4.876 -37.794 49.162 1.00 56.25 20 LEU C O 1
ATOM 2575 N N . PRO D 2 4 ? -3.177 -36.703 50.161 1.00 47.60 21 PRO C N 1
ATOM 2576 C CA . PRO D 2 4 ? -4.081 -35.743 50.800 1.00 38.74 21 PRO C CA 1
ATOM 2577 C C . PRO D 2 4 ? -4.780 -34.858 49.779 1.00 40.43 21 PRO C C 1
ATOM 2578 O O . PRO D 2 4 ? -4.284 -34.626 48.675 1.00 49.95 21 PRO C O 1
ATOM 2582 N N . GLU D 2 5 ? -5.955 -34.368 50.165 1.00 37.58 22 GLU C N 1
ATOM 2583 C CA . GLU D 2 5 ? -6.756 -33.492 49.326 1.00 35.97 22 GLU C CA 1
ATOM 2584 C C . GLU D 2 5 ? -7.240 -32.314 50.156 1.00 40.83 22 GLU C C 1
ATOM 2585 O O . GLU D 2 5 ? -7.680 -32.489 51.297 1.00 51.02 22 GLU C O 1
ATOM 2591 N N . VAL D 2 6 ? -7.151 -31.114 49.584 1.00 33.56 23 VAL C N 1
ATOM 2592 C CA . VAL D 2 6 ? -7.751 -29.925 50.172 1.00 31.13 23 VAL C CA 1
ATOM 2593 C C . VAL D 2 6 ? -8.510 -29.173 49.088 1.00 35.01 23 VAL C C 1
ATOM 2594 O O . VAL D 2 6 ? -8.300 -29.377 47.890 1.00 38.48 23 VAL C O 1
ATOM 2598 N N . LYS D 2 7 ? -9.400 -28.289 49.528 1.00 36.87 24 LYS C N 1
ATOM 2599 C CA . LYS D 2 7 ? -10.222 -27.483 48.637 1.00 36.64 24 LYS C CA 1
ATOM 2600 C C . LYS D 2 7 ? -10.202 -26.035 49.098 1.00 39.52 24 LYS C C 1
ATOM 2601 O O . LYS D 2 7 ? -10.293 -25.754 50.297 1.00 42.80 24 LYS C O 1
ATOM 2607 N N . VAL D 2 8 ? -10.079 -25.120 48.142 1.00 48.81 25 VAL C N 1
ATOM 2608 C CA . VAL D 2 8 ? -9.977 -23.698 48.431 1.00 39.21 25 VAL C CA 1
ATOM 2609 C C . VAL D 2 8 ? -11.100 -22.983 47.701 1.00 45.57 25 VAL C C 1
ATOM 2610 O O . VAL D 2 8 ? -11.615 -23.464 46.687 1.00 58.24 25 VAL C O 1
ATOM 2614 N N . GLU D 2 9 ? -11.484 -21.826 48.231 1.00 38.87 26 GLU C N 1
ATOM 2615 C CA . GLU D 2 9 ? -12.432 -20.940 47.575 1.00 44.26 26 GLU C CA 1
ATOM 2616 C C . GLU D 2 9 ? -11.853 -19.539 47.664 1.00 43.85 26 GLU C C 1
ATOM 2617 O O . GLU D 2 9 ? -11.501 -19.079 48.755 1.00 50.97 26 GLU C O 1
ATOM 2623 N N . GLY D 2 10 ? -11.758 -18.860 46.519 1.00 37.35 27 GLY C N 1
ATOM 2624 C CA . GLY D 2 10 ? -11.210 -17.525 46.473 1.00 38.29 27 GLY C CA 1
ATOM 2625 C C . GLY D 2 10 ? -12.162 -16.554 45.800 1.00 45.16 27 GLY C C 1
ATOM 2626 O O . GLY D 2 10 ? -13.127 -16.944 45.138 1.00 50.09 27 GLY C O 1
ATOM 2627 N N . GLU D 2 11 ? -11.860 -15.275 45.981 1.00 44.26 28 GLU C N 1
ATOM 2628 C CA . GLU D 2 11 ? -12.663 -14.195 45.436 1.00 52.92 28 GLU C CA 1
ATOM 2629 C C . GLU D 2 11 ? -12.012 -13.653 44.171 1.00 56.78 28 GLU C C 1
ATOM 2630 O O . GLU D 2 11 ? -10.786 -13.647 44.037 1.00 54.28 28 GLU C O 1
ATOM 2636 N N . LEU D 2 12 ? -12.848 -13.206 43.238 1.00 53.53 29 LEU C N 1
ATOM 2637 C CA . LEU D 2 12 ? -12.345 -12.578 42.024 1.00 49.64 29 LEU C CA 1
ATOM 2638 C C . LEU D 2 12 ? -11.578 -11.306 42.367 1.00 48.33 29 LEU C C 1
ATOM 2639 O O . LEU D 2 12 ? -12.079 -10.441 43.092 1.00 47.60 29 LEU C O 1
ATOM 2644 N N . GLY D 2 13 ? -10.357 -11.195 41.845 1.00 45.76 30 GLY C N 1
ATOM 2645 C CA . GLY D 2 13 ? -9.480 -10.096 42.183 1.00 42.29 30 GLY C CA 1
ATOM 2646 C C . GLY D 2 13 ? -8.811 -10.190 43.537 1.00 44.73 30 GLY C C 1
ATOM 2647 O O . GLY D 2 13 ? -7.968 -9.340 43.851 1.00 45.78 30 GLY C O 1
ATOM 2648 N N . GLY D 2 14 ? -9.150 -11.184 44.347 1.00 47.10 31 GLY C N 1
ATOM 2649 C CA . GLY D 2 14 ? -8.542 -11.373 45.649 1.00 44.49 31 GLY C CA 1
ATOM 2650 C C . GLY D 2 14 ? -7.293 -12.222 45.578 1.00 47.63 31 GLY C C 1
ATOM 2651 O O . GLY D 2 14 ? -6.615 -12.292 44.548 1.00 54.45 31 GLY C O 1
ATOM 2652 N N . SER D 2 15 ? -6.980 -12.879 46.693 1.00 39.60 32 SER C N 1
ATOM 2653 C CA . SER D 2 15 ? -5.780 -13.694 46.787 1.00 32.90 32 SER C CA 1
ATOM 2654 C C . SER D 2 15 ? -6.075 -14.945 47.602 1.00 37.37 32 SER C C 1
ATOM 2655 O O . SER D 2 15 ? -7.024 -14.992 48.390 1.00 44.28 32 SER C O 1
ATOM 2658 N N . VAL D 2 16 ? -5.232 -15.958 47.410 1.00 38.19 33 VAL C N 1
ATOM 2659 C CA . VAL D 2 16 ? -5.295 -17.207 48.159 1.00 41.22 33 VAL C CA 1
ATOM 2660 C C . VAL D 2 16 ? -3.874 -17.664 48.456 1.00 42.95 33 VAL C C 1
ATOM 2661 O O . VAL D 2 16 ? -2.932 -17.350 47.722 1.00 47.90 33 VAL C O 1
ATOM 2665 N N . THR D 2 17 ? -3.725 -18.407 49.549 1.00 40.54 34 THR C N 1
ATOM 2666 C CA . THR D 2 17 ? -2.435 -18.917 49.995 1.00 39.63 34 THR C CA 1
ATOM 2667 C C . THR D 2 17 ? -2.511 -20.435 50.081 1.00 40.06 34 THR C C 1
ATOM 2668 O O . THR D 2 17 ? -3.338 -20.975 50.823 1.00 46.94 34 THR C O 1
ATOM 2672 N N . ILE D 2 18 ? -1.652 -21.117 49.325 1.00 36.48 35 ILE C N 1
ATOM 2673 C CA . ILE D 2 18 ? -1.628 -22.575 49.272 1.00 35.83 35 ILE C CA 1
ATOM 2674 C C . ILE D 2 18 ? -0.380 -23.051 50.003 1.00 41.10 35 ILE C C 1
ATOM 2675 O O . ILE D 2 18 ? 0.745 -22.722 49.607 1.00 47.86 35 ILE C O 1
ATOM 2680 N N . LYS D 2 19 ? -0.580 -23.824 51.065 1.00 39.63 36 LYS C N 1
ATOM 2681 C CA . LYS D 2 19 ? 0.507 -24.397 51.843 1.00 35.70 36 LYS C CA 1
ATOM 2682 C C . LYS D 2 19 ? 0.759 -25.831 51.398 1.00 37.99 36 LYS C C 1
ATOM 2683 O O . LYS D 2 19 ? -0.182 -26.595 51.165 1.00 38.08 36 LYS C O 1
ATOM 2689 N N . CYS D 2 20 ? 2.032 -26.191 51.278 1.00 39.49 37 CYS C N 1
ATOM 2690 C CA . CYS D 2 20 ? 2.421 -27.491 50.762 1.00 41.28 37 CYS C CA 1
ATOM 2691 C C . CYS D 2 20 ? 3.586 -28.020 51.584 1.00 44.11 37 CYS C C 1
ATOM 2692 O O . CYS D 2 20 ? 4.398 -27.235 52.086 1.00 47.30 37 CYS C O 1
ATOM 2695 N N . PRO D 2 21 ? 3.695 -29.340 51.740 1.00 41.85 38 PRO C N 1
ATOM 2696 C CA . PRO D 2 21 ? 4.776 -29.896 52.565 1.00 48.17 38 PRO C CA 1
ATOM 2697 C C . PRO D 2 21 ? 6.152 -29.736 51.937 1.00 51.66 38 PRO C C 1
ATOM 2698 O O . PRO D 2 21 ? 6.325 -29.857 50.721 1.00 50.59 38 PRO C O 1
ATOM 2702 N N . LEU D 2 22 ? 7.138 -29.457 52.794 1.00 50.72 39 LEU C N 1
ATOM 2703 C CA . LEU D 2 22 ? 8.539 -29.316 52.398 1.00 52.86 39 LEU C CA 1
ATOM 2704 C C . LEU D 2 22 ? 9.334 -30.423 53.081 1.00 66.35 39 LEU C C 1
ATOM 2705 O O . LEU D 2 22 ? 9.814 -30.249 54.213 1.00 73.06 39 LEU C O 1
ATOM 2710 N N . PRO D 2 23 ? 9.494 -31.586 52.432 1.00 72.65 40 PRO C N 1
ATOM 2711 C CA . PRO D 2 23 ? 10.231 -32.697 53.054 1.00 77.44 40 PRO C CA 1
ATOM 2712 C C . PRO D 2 23 ? 11.747 -32.537 53.075 1.00 84.64 40 PRO C C 1
ATOM 2713 O O . PRO D 2 23 ? 12.381 -32.716 54.119 1.00 93.58 40 PRO C O 1
ATOM 2717 N N . GLU D 2 24 ? 12.336 -32.227 51.919 1.00 87.20 41 GLU C N 1
ATOM 2718 C CA . GLU D 2 24 ? 13.782 -32.183 51.744 1.00 93.70 41 GLU C CA 1
ATOM 2719 C C . GLU D 2 24 ? 14.210 -30.815 51.232 1.00 99.54 41 GLU C C 1
ATOM 2720 O O . GLU D 2 24 ? 13.554 -30.233 50.364 1.00 95.47 41 GLU C O 1
ATOM 2726 N N . MET D 2 25 ? 15.321 -30.310 51.772 1.00 106.47 42 MET C N 1
ATOM 2727 C CA . MET D 2 25 ? 15.819 -28.991 51.399 1.00 106.10 42 MET C CA 1
ATOM 2728 C C . MET D 2 25 ? 16.594 -28.969 50.086 1.00 98.02 42 MET C C 1
ATOM 2729 O O . MET D 2 25 ? 16.757 -27.889 49.507 1.00 98.76 42 MET C O 1
ATOM 2734 N N . HIS D 2 26 ? 17.117 -30.105 49.625 1.00 88.36 43 HIS C N 1
ATOM 2735 C CA . HIS D 2 26 ? 17.887 -30.160 48.385 1.00 88.71 43 HIS C CA 1
ATOM 2736 C C . HIS D 2 26 ? 17.158 -30.875 47.248 1.00 85.40 43 HIS C C 1
ATOM 2737 O O . HIS D 2 26 ? 17.772 -31.591 46.455 1.00 81.15 43 HIS C O 1
ATOM 2744 N N . VAL D 2 27 ? 15.841 -30.698 47.153 1.00 84.28 44 VAL C N 1
ATOM 2745 C CA . VAL D 2 27 ? 15.050 -31.292 46.084 1.00 79.60 44 VAL C CA 1
ATOM 2746 C C . VAL D 2 27 ? 14.303 -30.181 45.353 1.00 70.70 44 VAL C C 1
ATOM 2747 O O . VAL D 2 27 ? 14.292 -29.024 45.775 1.00 65.94 44 VAL C O 1
ATOM 2751 N N . ARG D 2 28 ? 13.671 -30.552 44.241 1.00 62.74 45 ARG C N 1
ATOM 2752 C CA . ARG D 2 28 ? 12.831 -29.617 43.503 1.00 54.65 45 ARG C CA 1
ATOM 2753 C C . ARG D 2 28 ? 11.481 -29.464 44.187 1.00 53.47 45 ARG C C 1
ATOM 2754 O O . ARG D 2 28 ? 10.841 -30.455 44.549 1.00 56.41 45 ARG C O 1
ATOM 2762 N N . ILE D 2 29 ? 11.060 -28.219 44.378 1.00 52.76 46 ILE C N 1
ATOM 2763 C CA . ILE D 2 29 ? 9.822 -27.888 45.067 1.00 45.34 46 ILE C CA 1
ATOM 2764 C C . ILE D 2 29 ? 8.932 -27.132 44.092 1.00 44.80 46 ILE C C 1
ATOM 2765 O O . ILE D 2 29 ? 9.365 -26.137 43.499 1.00 48.87 46 ILE C O 1
ATOM 2770 N N . TYR D 2 30 ? 7.692 -27.595 43.926 1.00 41.11 47 TYR C N 1
ATOM 2771 C CA . TYR D 2 30 ? 6.843 -27.031 42.887 1.00 40.83 47 TYR C CA 1
ATOM 2772 C C . TYR D 2 30 ? 5.372 -27.119 43.263 1.00 38.40 47 TYR C C 1
ATOM 2773 O O . TYR D 2 30 ? 4.964 -27.914 44.115 1.00 38.97 47 TYR C O 1
ATOM 2782 N N . LEU D 2 31 ? 4.582 -26.280 42.596 1.00 40.40 48 LEU C N 1
ATOM 2783 C CA . LEU D 2 31 ? 3.134 -26.404 42.515 1.00 39.91 48 LEU C CA 1
ATOM 2784 C C . LEU D 2 31 ? 2.754 -26.535 41.047 1.00 36.80 48 LEU C C 1
ATOM 2785 O O . LEU D 2 31 ? 3.271 -25.793 40.203 1.00 40.35 48 LEU C O 1
ATOM 2790 N N . CYS D 2 32 ? 1.862 -27.475 40.736 1.00 33.51 49 CYS C N 1
ATOM 2791 C CA . CYS D 2 32 ? 1.455 -27.706 39.358 1.00 36.65 49 CYS C CA 1
ATOM 2792 C C . CYS D 2 32 ? -0.061 -27.652 39.249 1.00 38.39 49 CYS C C 1
ATOM 2793 O O . CYS D 2 32 ? -0.786 -27.811 40.235 1.00 44.93 49 CYS C O 1
ATOM 2796 N N . ARG D 2 33 ? -0.531 -27.417 38.026 1.00 39.91 50 ARG C N 1
ATOM 2797 C CA . ARG D 2 33 ? -1.951 -27.371 37.709 1.00 40.55 50 ARG C CA 1
ATOM 2798 C C . ARG D 2 33 ? -2.280 -28.488 36.733 1.00 46.98 50 ARG C C 1
ATOM 2799 O O . ARG D 2 33 ? -1.643 -28.606 35.681 1.00 50.94 50 ARG C O 1
ATOM 2807 N N . GLU D 2 34 ? -3.274 -29.300 37.078 1.00 46.73 51 GLU C N 1
ATOM 2808 C CA . GLU D 2 34 ? -3.679 -30.418 36.231 1.00 53.89 51 GLU C CA 1
ATOM 2809 C C . GLU D 2 34 ? -4.478 -29.867 35.058 1.00 53.45 51 GLU C C 1
ATOM 2810 O O . GLU D 2 34 ? -5.656 -29.528 35.194 1.00 56.22 51 GLU C O 1
ATOM 2816 N N . MET D 2 35 ? -3.835 -29.770 33.898 1.00 59.70 52 MET C N 1
ATOM 2817 C CA . MET D 2 35 ? -4.504 -29.311 32.686 1.00 67.31 52 MET C CA 1
ATOM 2818 C C . MET D 2 35 ? -5.328 -30.468 32.137 1.00 73.16 52 MET C C 1
ATOM 2819 O O . MET D 2 35 ? -4.773 -31.454 31.642 1.00 74.50 52 MET C O 1
ATOM 2824 N N . ALA D 2 36 ? -6.656 -30.352 32.236 1.00 69.25 53 ALA C N 1
ATOM 2825 C CA . ALA D 2 36 ? -7.535 -31.444 31.829 1.00 73.19 53 ALA C CA 1
ATOM 2826 C C . ALA D 2 36 ? -7.370 -31.795 30.356 1.00 71.71 53 ALA C C 1
ATOM 2827 O O . ALA D 2 36 ? -7.507 -32.966 29.980 1.00 70.53 53 ALA C O 1
ATOM 2829 N N . GLY D 2 37 ? -7.080 -30.806 29.510 1.00 62.08 54 GLY C N 1
ATOM 2830 C CA . GLY D 2 37 ? -6.943 -31.084 28.091 1.00 64.97 54 GLY C CA 1
ATOM 2831 C C . GLY D 2 37 ? -5.719 -31.923 27.779 1.00 73.03 54 GLY C C 1
ATOM 2832 O O . GLY D 2 37 ? -5.768 -32.822 26.936 1.00 70.21 54 GLY C O 1
ATOM 2833 N N . SER D 2 38 ? -4.605 -31.640 28.454 1.00 78.52 55 SER C N 1
ATOM 2834 C CA . SER D 2 38 ? -3.392 -32.428 28.290 1.00 70.78 55 SER C CA 1
ATOM 2835 C C . SER D 2 38 ? -3.394 -33.703 29.122 1.00 70.45 55 SER C C 1
ATOM 2836 O O . SER D 2 38 ? -2.632 -34.627 28.816 1.00 71.09 55 SER C O 1
ATOM 2839 N N . GLY D 2 39 ? -4.227 -33.780 30.157 1.00 74.86 56 GLY C N 1
ATOM 2840 C CA . GLY D 2 39 ? -4.229 -34.951 31.010 1.00 61.74 56 GLY C CA 1
ATOM 2841 C C . GLY D 2 39 ? -3.011 -35.065 31.896 1.00 63.46 56 GLY C C 1
ATOM 2842 O O . GLY D 2 39 ? -2.680 -36.163 32.349 1.00 68.11 56 GLY C O 1
ATOM 2843 N N . THR D 2 40 ? -2.333 -33.949 32.156 1.00 64.76 57 THR C N 1
ATOM 2844 C CA . THR D 2 40 ? -1.095 -33.920 32.919 1.00 55.13 57 THR C CA 1
ATOM 2845 C C . THR D 2 40 ? -1.098 -32.688 33.813 1.00 51.82 57 THR C C 1
ATOM 2846 O O . THR D 2 40 ? -1.926 -31.786 33.662 1.00 55.84 57 THR C O 1
ATOM 2850 N N . CYS D 2 41 ? -0.159 -32.653 34.756 1.00 46.27 58 CYS C N 1
ATOM 2851 C CA . CYS D 2 41 ? -0.046 -31.552 35.708 1.00 48.56 58 CYS C CA 1
ATOM 2852 C C . CYS D 2 41 ? 1.120 -30.669 35.281 1.00 48.59 58 CYS C C 1
ATOM 2853 O O . CYS D 2 41 ? 2.283 -31.064 35.399 1.00 47.97 58 CYS C O 1
ATOM 2856 N N . GLY D 2 42 ? 0.802 -29.479 34.778 1.00 46.29 59 GLY C N 1
ATOM 2857 C CA . GLY D 2 42 ? 1.819 -28.546 34.326 1.00 46.64 59 GLY C CA 1
ATOM 2858 C C . GLY D 2 42 ? 2.247 -27.609 35.443 1.00 44.65 59 GLY C C 1
ATOM 2859 O O . GLY D 2 42 ? 1.425 -27.129 36.221 1.00 49.17 59 GLY C O 1
ATOM 2860 N N . THR D 2 43 ? 3.551 -27.350 35.505 1.00 43.61 60 THR C N 1
ATOM 2861 C CA . THR D 2 43 ? 4.108 -26.549 36.587 1.00 40.04 60 THR C CA 1
ATOM 2862 C C . THR D 2 43 ? 3.607 -25.112 36.508 1.00 41.07 60 THR C C 1
ATOM 2863 O O . THR D 2 43 ? 3.609 -24.497 35.436 1.00 43.81 60 THR C O 1
ATOM 2867 N N . VAL D 2 44 ? 3.172 -24.583 37.647 1.00 41.07 61 VAL C N 1
ATOM 2868 C CA . VAL D 2 44 ? 2.775 -23.187 37.761 1.00 38.30 61 VAL C CA 1
ATOM 2869 C C . VAL D 2 44 ? 3.859 -22.358 38.437 1.00 36.92 61 VAL C C 1
ATOM 2870 O O . VAL D 2 44 ? 4.095 -21.209 38.061 1.00 41.28 61 VAL C O 1
ATOM 2874 N N . VAL D 2 45 ? 4.549 -22.948 39.412 1.00 37.08 62 VAL C N 1
ATOM 2875 C CA . VAL D 2 45 ? 5.659 -22.297 40.093 1.00 37.47 62 VAL C CA 1
ATOM 2876 C C . VAL D 2 45 ? 6.570 -23.382 40.644 1.00 41.55 62 VAL C C 1
ATOM 2877 O O . VAL D 2 45 ? 6.126 -24.489 40.962 1.00 41.41 62 VAL C O 1
ATOM 2881 N N . SER D 2 46 ? 7.856 -23.063 40.736 1.00 40.83 63 SER C N 1
ATOM 2882 C CA . SER D 2 46 ? 8.846 -24.026 41.184 1.00 40.21 63 SER C CA 1
ATOM 2883 C C . SER D 2 46 ? 10.055 -23.273 41.712 1.00 38.41 63 SER C C 1
ATOM 2884 O O . SER D 2 46 ? 10.211 -22.071 41.480 1.00 42.64 63 SER C O 1
ATOM 2887 N N . THR D 2 47 ? 10.907 -23.995 42.432 1.00 38.82 64 THR C N 1
ATOM 2888 C CA . THR D 2 47 ? 12.196 -23.451 42.831 1.00 40.39 64 THR C CA 1
ATOM 2889 C C . THR D 2 47 ? 13.206 -23.511 41.698 1.00 50.38 64 THR C C 1
ATOM 2890 O O . THR D 2 47 ? 14.389 -23.233 41.917 1.00 56.07 64 THR C O 1
ATOM 2894 N N . THR D 2 48 ? 12.753 -23.870 40.498 1.00 53.39 65 THR C N 1
ATOM 2895 C CA . THR D 2 48 ? 13.574 -23.886 39.296 1.00 50.98 65 THR C CA 1
ATOM 2896 C C . THR D 2 48 ? 13.198 -22.707 38.397 1.00 48.67 65 THR C C 1
ATOM 2897 O O . THR D 2 48 ? 13.082 -22.838 37.177 1.00 49.20 65 THR C O 1
ATOM 2901 N N . ASN D 2 49 ? 13.001 -21.545 39.018 1.00 51.48 66 ASN C N 1
ATOM 2902 C CA . ASN D 2 49 ? 12.713 -20.273 38.348 1.00 55.69 66 ASN 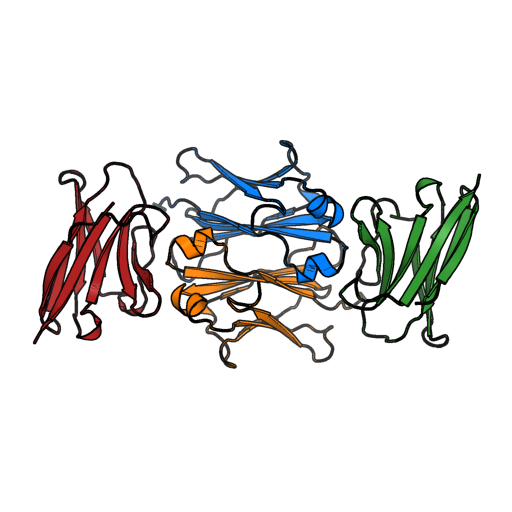C CA 1
ATOM 2903 C C . ASN D 2 49 ? 11.782 -20.438 37.145 1.00 61.13 66 ASN C C 1
ATOM 2904 O O . ASN D 2 49 ? 12.097 -20.047 36.021 1.00 76.40 66 ASN C O 1
ATOM 2909 N N . PHE D 2 50 ? 10.613 -21.021 37.395 1.00 48.37 67 PHE C N 1
ATOM 2910 C CA . PHE D 2 50 ? 9.593 -21.151 36.362 1.00 44.37 67 PHE C CA 1
ATOM 2911 C C . PHE D 2 50 ? 8.276 -20.604 36.881 1.00 43.88 67 PHE C C 1
ATOM 2912 O O . PHE D 2 50 ? 7.768 -21.064 37.909 1.00 49.48 67 PHE C O 1
ATOM 2920 N N . ILE D 2 51 ? 7.726 -19.629 36.164 1.00 44.99 68 ILE C N 1
ATOM 2921 C CA . ILE D 2 51 ? 6.383 -19.119 36.401 1.00 34.25 68 ILE C CA 1
ATOM 2922 C C . ILE D 2 51 ? 5.619 -19.290 35.098 1.00 37.52 68 ILE C C 1
ATOM 2923 O O . ILE D 2 51 ? 6.068 -18.814 34.047 1.00 43.08 68 ILE C O 1
ATOM 2928 N N . LYS D 2 52 ? 4.487 -19.985 35.158 1.00 38.69 69 LYS C N 1
ATOM 2929 C CA . LYS D 2 52 ? 3.642 -20.119 33.981 1.00 37.18 69 LYS C CA 1
ATOM 2930 C C . LYS D 2 52 ? 3.188 -18.745 33.504 1.00 43.22 69 LYS C C 1
ATOM 2931 O O . LYS D 2 52 ? 2.954 -17.839 34.309 1.00 49.50 69 LYS C O 1
ATOM 2937 N N . ALA D 2 53 ? 3.087 -18.590 32.181 1.00 48.66 70 ALA C N 1
ATOM 2938 C CA . ALA D 2 53 ? 2.813 -17.277 31.604 1.00 51.12 70 ALA C CA 1
ATOM 2939 C C . ALA D 2 53 ? 1.510 -16.698 32.141 1.00 51.64 70 ALA C C 1
ATOM 2940 O O . ALA D 2 53 ? 1.424 -15.497 32.426 1.00 48.76 70 ALA C O 1
ATOM 2942 N N . GLU D 2 54 ? 0.483 -17.539 32.284 1.00 48.32 71 GLU C N 1
ATOM 2943 C CA . GLU D 2 54 ? -0.790 -17.087 32.829 1.00 51.89 71 GLU C CA 1
ATOM 2944 C C . GLU D 2 54 ? -0.676 -16.655 34.286 1.00 47.79 71 GLU C C 1
ATOM 2945 O O . GLU D 2 54 ? -1.529 -15.898 34.763 1.00 51.08 71 GLU C O 1
ATOM 2951 N N . TYR D 2 55 ? 0.352 -17.118 34.997 1.00 44.02 72 TYR C N 1
ATOM 2952 C CA . TYR D 2 55 ? 0.551 -16.809 36.408 1.00 41.30 72 TYR C CA 1
ATOM 2953 C C . TYR D 2 55 ? 1.724 -15.864 36.650 1.00 44.37 72 TYR C C 1
ATOM 2954 O O . TYR D 2 55 ? 2.090 -15.635 37.808 1.00 41.25 72 TYR C O 1
ATOM 2963 N N . LYS D 2 56 ? 2.324 -15.317 35.594 1.00 49.28 73 LYS C N 1
ATOM 2964 C CA . LYS D 2 56 ? 3.485 -14.450 35.757 1.00 54.03 73 LYS C CA 1
ATOM 2965 C C . LYS D 2 56 ? 3.115 -13.186 36.522 1.00 51.07 73 LYS C C 1
ATOM 2966 O O . LYS D 2 56 ? 2.160 -12.488 36.170 1.00 55.13 73 LYS C O 1
ATOM 2972 N N . GLY D 2 57 ? 3.879 -12.893 37.574 1.00 46.49 74 GLY C N 1
ATOM 2973 C CA . GLY D 2 57 ? 3.627 -11.721 38.381 1.00 52.26 74 GLY C CA 1
ATOM 2974 C C . GLY D 2 57 ? 2.565 -11.893 39.442 1.00 55.14 74 GLY C C 1
ATOM 2975 O O . GLY D 2 57 ? 2.287 -10.936 40.176 1.00 53.59 74 GLY C O 1
ATOM 2976 N N . ARG D 2 58 ? 1.964 -13.078 39.552 1.00 51.33 75 ARG C N 1
ATOM 2977 C CA . ARG D 2 58 ? 0.877 -13.316 40.491 1.00 41.95 75 ARG C CA 1
ATOM 2978 C C . ARG D 2 58 ? 1.155 -14.466 41.450 1.00 43.74 75 ARG C C 1
ATOM 2979 O O . ARG D 2 58 ? 0.252 -14.863 42.196 1.00 43.84 75 ARG C O 1
ATOM 2987 N N . VAL D 2 59 ? 2.368 -15.011 41.463 1.00 46.35 76 VAL C N 1
ATOM 2988 C CA . VAL D 2 59 ? 2.681 -16.172 42.285 1.00 43.33 76 VAL C CA 1
ATOM 2989 C C . VAL D 2 59 ? 3.987 -15.930 43.028 1.00 39.46 76 VAL C C 1
ATOM 2990 O O . VAL D 2 59 ? 4.951 -15.404 42.461 1.00 38.19 76 VAL C O 1
ATOM 2994 N N . THR D 2 60 ? 4.013 -16.317 44.302 1.00 42.63 77 THR C N 1
ATOM 2995 C CA . THR D 2 60 ? 5.186 -16.180 45.154 1.00 38.71 77 THR C CA 1
ATOM 2996 C C . THR D 2 60 ? 5.343 -17.469 45.944 1.00 39.97 77 THR C C 1
ATOM 2997 O O . THR D 2 60 ? 4.367 -17.974 46.505 1.00 41.92 77 THR C O 1
ATOM 3001 N N . LEU D 2 61 ? 6.563 -17.998 45.983 1.00 40.58 78 LEU C N 1
ATOM 3002 C CA . LEU D 2 61 ? 6.865 -19.232 46.697 1.00 40.93 78 LEU C CA 1
ATOM 3003 C C . LEU D 2 61 ? 7.833 -18.917 47.827 1.00 47.41 78 LEU C C 1
ATOM 3004 O O . LEU D 2 61 ? 8.950 -18.448 47.580 1.00 49.95 78 LEU C O 1
ATOM 3009 N N . LYS D 2 62 ? 7.402 -19.172 49.059 1.00 43.31 79 LYS C N 1
ATOM 3010 C CA . LYS D 2 62 ? 8.200 -18.924 50.250 1.00 40.61 79 LYS C CA 1
ATOM 3011 C C . LYS D 2 62 ? 8.301 -20.215 51.047 1.00 40.31 79 LYS C C 1
ATOM 3012 O O . LYS D 2 62 ? 7.324 -20.961 51.162 1.00 40.43 79 LYS C O 1
ATOM 3018 N N . GLN D 2 63 ? 9.480 -20.471 51.605 1.00 41.76 80 GLN C N 1
ATOM 3019 C CA . GLN D 2 63 ? 9.770 -21.730 52.274 1.00 42.93 80 GLN C CA 1
ATOM 3020 C C . GLN D 2 63 ? 9.918 -21.517 53.773 1.00 50.29 80 GLN C C 1
ATOM 3021 O O . GLN D 2 63 ? 10.443 -20.493 54.218 1.00 47.29 80 GLN C O 1
ATOM 3027 N N . TYR D 2 64 ? 9.456 -22.497 54.544 1.00 54.58 81 TYR C N 1
ATOM 3028 C CA . TYR D 2 64 ? 9.559 -22.473 56.002 1.00 47.19 81 TYR C CA 1
ATOM 3029 C C . TYR D 2 64 ? 9.929 -23.866 56.485 1.00 51.01 81 TYR C C 1
ATOM 3030 O O . TYR D 2 64 ? 9.071 -24.641 56.925 1.00 54.43 81 TYR C O 1
ATOM 3039 N N . PRO D 2 65 ? 11.214 -24.224 56.409 1.00 48.56 82 PRO C N 1
ATOM 3040 C CA . PRO D 2 65 ? 11.612 -25.601 56.751 1.00 50.17 82 PRO C CA 1
ATOM 3041 C C . PRO D 2 65 ? 11.350 -25.962 58.200 1.00 50.50 82 PRO C C 1
ATOM 3042 O O . PRO D 2 65 ? 11.145 -27.142 58.509 1.00 49.19 82 PRO C O 1
ATOM 3046 N N . ARG D 2 66 ? 11.352 -24.978 59.101 1.00 54.25 83 ARG C N 1
ATOM 3047 C CA . ARG D 2 66 ? 11.062 -25.242 60.504 1.00 51.00 83 ARG C CA 1
ATOM 3048 C C . ARG D 2 66 ? 9.632 -25.718 60.713 1.00 51.02 83 ARG C C 1
ATOM 3049 O O . ARG D 2 66 ? 9.332 -26.305 61.758 1.00 51.65 83 ARG C O 1
ATOM 3057 N N . LYS D 2 67 ? 8.748 -25.476 59.747 1.00 51.90 84 LYS C N 1
ATOM 3058 C CA . LYS D 2 67 ? 7.380 -25.972 59.776 1.00 49.82 84 LYS C CA 1
ATOM 3059 C C . LYS D 2 67 ? 7.174 -27.120 58.797 1.00 54.35 84 LYS C C 1
ATOM 3060 O O . LYS D 2 67 ? 6.042 -27.587 58.627 1.00 53.66 84 LYS C O 1
ATOM 3066 N N . ASN D 2 68 ? 8.250 -27.578 58.150 1.00 51.32 85 ASN C N 1
ATOM 3067 C CA . ASN D 2 68 ? 8.208 -28.664 57.167 1.00 55.30 85 ASN C CA 1
ATOM 3068 C C . ASN D 2 68 ? 7.177 -28.396 56.074 1.00 56.44 85 ASN C C 1
ATOM 3069 O O . ASN D 2 68 ? 6.462 -29.295 55.626 1.00 53.65 85 ASN C O 1
ATOM 3074 N N . LEU D 2 69 ? 7.105 -27.142 55.637 1.00 49.76 86 LEU C N 1
ATOM 3075 C CA . LEU D 2 69 ? 6.113 -26.724 54.659 1.00 42.14 86 LEU C CA 1
ATOM 3076 C C . LEU D 2 69 ? 6.691 -25.586 53.833 1.00 42.57 86 LEU C C 1
ATOM 3077 O O . LEU D 2 69 ? 7.510 -24.802 54.321 1.00 44.23 86 LEU C O 1
ATOM 3082 N N . PHE D 2 70 ? 6.261 -25.503 52.578 1.00 43.59 87 PHE C N 1
ATOM 3083 C CA . PHE D 2 70 ? 6.513 -24.327 51.760 1.00 40.06 87 PHE C CA 1
ATOM 3084 C C . PHE D 2 70 ? 5.185 -23.742 51.306 1.00 42.24 87 PHE C C 1
ATOM 3085 O O . PHE D 2 70 ? 4.185 -24.453 51.166 1.00 38.26 87 PHE C O 1
ATOM 3093 N N . LEU D 2 71 ? 5.187 -22.433 51.079 1.00 46.39 88 LEU C N 1
ATOM 3094 C CA . LEU D 2 71 ? 3.969 -21.663 50.883 1.00 38.48 88 LEU C CA 1
ATOM 3095 C C . LEU D 2 71 ? 3.966 -21.032 49.499 1.00 37.79 88 LEU C C 1
ATOM 3096 O O . LEU D 2 71 ? 4.956 -20.418 49.087 1.00 41.70 88 LEU C O 1
ATOM 3101 N N . VAL D 2 72 ? 2.852 -21.185 48.788 1.00 38.37 89 VAL C N 1
ATOM 3102 C CA . VAL D 2 72 ? 2.647 -20.573 47.482 1.00 41.00 89 VAL C CA 1
ATOM 3103 C C . VAL D 2 72 ? 1.473 -19.613 47.608 1.00 40.50 89 VAL C C 1
ATOM 3104 O O . VAL D 2 72 ? 0.322 -20.046 47.757 1.00 48.27 89 VAL C O 1
ATOM 3108 N N . GLU D 2 73 ? 1.754 -18.316 47.550 1.00 35.91 90 GLU C N 1
ATOM 3109 C CA . GLU D 2 73 ? 0.723 -17.293 47.629 1.00 42.32 90 GLU C CA 1
ATOM 3110 C C . GLU D 2 73 ? 0.399 -16.809 46.222 1.00 40.00 90 GLU C C 1
ATOM 3111 O O . GLU D 2 73 ? 1.295 -16.382 45.485 1.00 45.17 90 GLU C O 1
ATOM 3117 N N . VAL D 2 74 ? -0.879 -16.873 45.858 1.00 34.15 91 VAL C N 1
ATOM 3118 C CA . VAL D 2 74 ? -1.360 -16.448 44.549 1.00 41.49 91 VAL C CA 1
ATOM 3119 C C . VAL D 2 74 ? -2.221 -15.208 44.741 1.00 43.05 91 VAL C C 1
ATOM 3120 O O . VAL D 2 74 ? -3.207 -15.236 45.488 1.00 50.02 91 VAL C O 1
ATOM 3124 N N . THR D 2 75 ? -1.849 -14.125 44.069 1.00 39.65 92 THR C N 1
ATOM 3125 C CA . THR D 2 75 ? -2.553 -12.853 44.131 1.00 41.65 92 THR C CA 1
ATOM 3126 C C . THR D 2 75 ? -3.159 -12.528 42.773 1.00 41.48 92 THR C C 1
ATOM 3127 O O . THR D 2 75 ? -2.859 -13.170 41.763 1.00 44.50 92 THR C O 1
ATOM 3131 N N . GLN D 2 76 ? -4.021 -11.513 42.766 1.00 45.30 93 GLN C N 1
ATOM 3132 C CA . GLN D 2 76 ? -4.687 -11.039 41.554 1.00 43.28 93 GLN C CA 1
ATOM 3133 C C . GLN D 2 76 ? -5.407 -12.187 40.843 1.00 39.45 93 GLN C C 1
ATOM 3134 O O . GLN D 2 76 ? -5.161 -12.495 39.676 1.00 47.10 93 GLN C O 1
ATOM 3140 N N . LEU D 2 77 ? -6.309 -12.819 41.587 1.00 41.26 94 LEU C N 1
ATOM 3141 C CA . LEU D 2 77 ? -6.993 -14.014 41.115 1.00 44.97 94 LEU C CA 1
ATOM 3142 C C . LEU D 2 77 ? -7.943 -13.707 39.962 1.00 46.05 94 LEU C C 1
ATOM 3143 O O . LEU D 2 77 ? -8.473 -12.600 39.836 1.00 48.29 94 LEU C O 1
ATOM 3148 N N . THR D 2 78 ? -8.151 -14.712 39.113 1.00 49.92 95 THR C N 1
ATOM 3149 C CA . THR D 2 78 ? -9.106 -14.632 38.020 1.00 55.87 95 THR C CA 1
ATOM 3150 C C . THR D 2 78 ? -9.853 -15.956 37.929 1.00 59.56 95 THR C C 1
ATOM 3151 O O . THR D 2 78 ? -9.433 -16.970 38.494 1.00 58.94 95 THR C O 1
ATOM 3155 N N . GLU D 2 79 ? -10.977 -15.935 37.210 1.00 66.90 96 GLU C N 1
ATOM 3156 C CA . GLU D 2 79 ? -11.812 -17.129 37.110 1.00 63.00 96 GLU C CA 1
ATOM 3157 C C . GLU D 2 79 ? -11.126 -18.244 36.329 1.00 60.62 96 GLU C C 1
ATOM 3158 O O . GLU D 2 79 ? -11.419 -19.424 36.556 1.00 57.15 96 GLU C O 1
ATOM 3164 N N . SER D 2 80 ? -10.219 -17.903 35.412 1.00 68.46 97 SER C N 1
ATOM 3165 C CA . SER D 2 80 ? -9.493 -18.928 34.671 1.00 65.43 97 SER C CA 1
ATOM 3166 C C . SER D 2 80 ? -8.560 -19.743 35.559 1.00 60.00 97 SER C C 1
ATOM 3167 O O . SER D 2 80 ? -8.072 -20.789 35.118 1.00 58.30 97 SER C O 1
ATOM 3170 N N . ASP D 2 81 ? -8.297 -19.288 36.786 1.00 57.07 98 ASP C N 1
ATOM 3171 C CA . ASP D 2 81 ? -7.465 -20.024 37.729 1.00 46.85 98 ASP C CA 1
ATOM 3172 C C . ASP D 2 81 ? -8.198 -21.194 38.371 1.00 47.57 98 ASP C C 1
ATOM 3173 O O . ASP D 2 81 ? -7.550 -22.048 38.985 1.00 48.39 98 ASP C O 1
ATOM 3178 N N . SER D 2 82 ? -9.522 -21.246 38.251 1.00 53.17 99 SER C N 1
ATOM 3179 C CA . SER D 2 82 ? -10.293 -22.322 38.857 1.00 54.16 99 SER C CA 1
ATOM 3180 C C . SER D 2 82 ? -9.935 -23.665 38.231 1.00 55.60 99 SER C C 1
ATOM 3181 O O . SER D 2 82 ? -9.892 -23.805 37.006 1.00 58.96 99 SER C O 1
ATOM 3184 N N . GLY D 2 83 ? -9.682 -24.649 39.082 1.00 45.73 100 GLY C N 1
ATOM 3185 C CA . GLY D 2 83 ? -9.300 -25.968 38.626 1.00 45.41 100 GLY C CA 1
ATOM 3186 C C . GLY D 2 83 ? -8.640 -26.743 39.750 1.00 45.45 100 GLY C C 1
ATOM 3187 O O . GLY D 2 83 ? -8.653 -26.329 40.908 1.00 49.07 100 GLY C O 1
ATOM 3188 N N . VAL D 2 84 ? -8.060 -27.881 39.375 1.00 44.56 101 VAL C N 1
ATOM 3189 C CA . VAL D 2 84 ? -7.398 -28.777 40.316 1.00 45.78 101 VAL C CA 1
ATOM 3190 C C . VAL D 2 84 ? -5.892 -28.587 40.191 1.00 44.32 101 VAL C C 1
ATOM 3191 O O . VAL D 2 84 ? -5.338 -28.656 39.087 1.00 48.24 101 VAL C O 1
ATOM 3195 N N . TYR D 2 85 ? -5.232 -28.347 41.322 1.00 39.88 102 TYR C N 1
ATOM 3196 C CA . TYR D 2 85 ? -3.790 -28.174 41.399 1.00 36.39 102 TYR C CA 1
ATOM 3197 C C . TYR D 2 85 ? -3.176 -29.332 42.179 1.00 36.54 102 TYR C C 1
ATOM 3198 O O . TYR D 2 85 ? -3.858 -30.299 42.538 1.00 41.29 102 TYR C O 1
ATOM 3207 N N . ALA D 2 86 ? -1.874 -29.226 42.449 1.00 36.92 103 ALA C N 1
ATOM 3208 C CA . ALA D 2 86 ? -1.166 -30.253 43.202 1.00 34.36 103 ALA C CA 1
ATOM 3209 C C . ALA D 2 86 ? 0.189 -29.763 43.695 1.00 34.87 103 ALA C C 1
ATOM 3210 O O . ALA D 2 86 ? 0.977 -29.209 42.922 1.00 39.37 103 ALA C O 1
ATOM 3212 N N . CYS D 2 87 ? 0.463 -29.956 44.982 1.00 40.40 104 CYS C N 1
ATOM 3213 C CA . CYS D 2 87 ? 1.812 -29.787 45.493 1.00 39.99 104 CYS C CA 1
ATOM 3214 C C . CYS D 2 87 ? 2.658 -30.996 45.108 1.00 43.08 104 CYS C C 1
ATOM 3215 O O . CYS D 2 87 ? 2.141 -32.081 44.827 1.00 49.21 104 CYS C O 1
ATOM 3218 N N . GLY D 2 88 ? 3.971 -30.804 45.090 1.00 36.90 105 GLY C N 1
ATOM 3219 C CA . GLY D 2 88 ? 4.836 -31.905 44.712 1.00 42.54 105 GLY C CA 1
ATOM 3220 C C . GLY D 2 88 ? 6.293 -31.587 44.951 1.00 46.91 105 GLY C C 1
ATOM 3221 O O . GLY D 2 88 ? 6.666 -30.456 45.273 1.00 47.66 105 GLY C O 1
ATOM 3222 N N . ALA D 2 89 ? 7.113 -32.622 44.782 1.00 45.24 106 ALA C N 1
ATOM 3223 C CA . ALA D 2 89 ? 8.559 -32.509 44.885 1.00 44.94 106 ALA C CA 1
ATOM 3224 C C . ALA D 2 89 ? 9.196 -33.503 43.926 1.00 45.50 106 ALA C C 1
ATOM 3225 O O . ALA D 2 89 ? 8.595 -34.523 43.579 1.00 54.08 106 ALA C O 1
ATOM 3227 N N . GLY D 2 90 ? 10.414 -33.196 43.498 1.00 45.96 107 GLY C N 1
ATOM 3228 C CA . GLY D 2 90 ? 11.175 -34.069 42.625 1.00 50.92 107 GLY C CA 1
ATOM 3229 C C . GLY D 2 90 ? 11.285 -33.509 41.216 1.00 47.61 107 GLY C C 1
ATOM 3230 O O . GLY D 2 90 ? 10.700 -32.482 40.869 1.00 45.46 107 GLY C O 1
ATOM 3231 N N . MET D 2 91 ? 12.059 -34.226 40.398 1.00 41.46 108 MET C N 1
ATOM 3232 C CA . MET D 2 91 ? 12.262 -33.842 39.007 1.00 40.84 108 MET C CA 1
ATOM 3233 C C . MET D 2 91 ? 11.163 -34.349 38.082 1.00 43.22 108 MET C C 1
ATOM 3234 O O . MET D 2 91 ? 11.150 -33.977 36.904 1.00 45.35 108 MET C O 1
ATOM 3239 N N . ASN D 2 92 ? 10.252 -35.180 38.579 1.00 40.23 109 ASN C N 1
ATOM 3240 C CA . ASN D 2 92 ? 9.059 -35.585 37.847 1.00 43.64 109 ASN C CA 1
ATOM 3241 C C . ASN D 2 92 ? 7.862 -34.889 38.478 1.00 47.79 109 ASN C C 1
ATOM 3242 O O . ASN D 2 92 ? 7.545 -35.133 39.647 1.00 48.71 109 ASN C O 1
ATOM 3247 N N . THR D 2 93 ? 7.203 -34.028 37.704 1.00 41.02 110 THR C N 1
ATOM 3248 C CA . THR D 2 93 ? 6.095 -33.248 38.242 1.00 40.78 110 THR C CA 1
ATOM 3249 C C . THR D 2 93 ? 4.832 -34.094 38.389 1.00 43.88 110 THR C C 1
ATOM 3250 O O . THR D 2 93 ? 4.103 -33.961 39.379 1.00 48.87 110 THR C O 1
ATOM 3254 N N . ASP D 2 94 ? 4.571 -34.975 37.421 1.00 40.07 111 ASP C N 1
ATOM 3255 C CA . ASP D 2 94 ? 3.383 -35.824 37.474 1.00 42.53 111 ASP C CA 1
ATOM 3256 C C . ASP D 2 94 ? 3.514 -36.933 38.516 1.00 45.64 111 ASP C C 1
ATOM 3257 O O . ASP D 2 94 ? 2.606 -37.142 39.328 1.00 48.32 111 ASP C O 1
ATOM 3262 N N . ARG D 2 95 ? 4.641 -37.650 38.515 1.00 46.35 112 ARG C N 1
ATOM 3263 C CA . ARG D 2 95 ? 4.801 -38.772 39.439 1.00 49.38 112 ARG C CA 1
ATOM 3264 C C . ARG D 2 95 ? 4.981 -38.296 40.876 1.00 46.10 112 ARG C C 1
ATOM 3265 O O . ARG D 2 95 ? 4.257 -38.734 41.778 1.00 51.23 112 ARG C O 1
ATOM 3273 N N . GLY D 2 96 ? 5.943 -37.408 41.114 1.00 45.87 113 GLY C N 1
ATOM 3274 C CA . GLY D 2 96 ? 6.109 -36.833 42.434 1.00 46.60 113 GLY C CA 1
ATOM 3275 C C . GLY D 2 96 ? 4.938 -35.928 42.764 1.00 48.13 113 GLY C C 1
ATOM 3276 O O . GLY D 2 96 ? 4.731 -34.905 42.092 1.00 52.19 113 GLY C O 1
ATOM 3277 N N . LYS D 2 97 ? 4.156 -36.287 43.780 1.00 45.55 114 LYS C N 1
ATOM 3278 C CA . LYS D 2 97 ? 3.042 -35.455 44.212 1.00 43.29 114 LYS C CA 1
ATOM 3279 C C . LYS D 2 97 ? 2.847 -35.620 45.712 1.00 50.09 114 LYS C C 1
ATOM 3280 O O . LYS D 2 97 ? 2.956 -36.731 46.239 1.00 60.58 114 LYS C O 1
ATOM 3286 N N . THR D 2 98 ? 2.561 -34.512 46.393 1.00 40.76 115 THR C N 1
ATOM 3287 C CA . THR D 2 98 ? 2.422 -34.508 47.846 1.00 38.32 115 THR C CA 1
ATOM 3288 C C . THR D 2 98 ? 1.027 -34.144 48.328 1.00 43.01 115 THR C C 1
ATOM 3289 O O . THR D 2 98 ? 0.559 -34.706 49.319 1.00 49.83 115 THR C O 1
ATOM 3293 N N . GLN D 2 99 ? 0.343 -33.228 47.646 1.00 38.08 116 GLN C N 1
ATOM 3294 C CA . GLN D 2 99 ? -1.008 -32.843 48.021 1.00 38.90 116 GLN C CA 1
ATOM 3295 C C . GLN D 2 99 ? -1.773 -32.404 46.783 1.00 41.42 116 GLN C C 1
ATOM 3296 O O . GLN D 2 99 ? -1.186 -32.068 45.754 1.00 46.51 116 GLN C O 1
ATOM 3302 N N . LYS D 2 100 ? -3.099 -32.422 46.896 1.00 37.07 117 LYS C N 1
ATOM 3303 C CA . LYS D 2 100 ? -3.991 -31.999 45.827 1.00 36.33 117 LYS C CA 1
ATOM 3304 C C . LYS D 2 100 ? -4.764 -30.783 46.316 1.00 38.08 117 LYS C C 1
ATOM 3305 O O . LYS D 2 100 ? -5.332 -30.807 47.413 1.00 42.52 117 LYS C O 1
ATOM 3311 N N . VAL D 2 101 ? -4.787 -29.727 45.507 1.00 36.38 118 VAL C N 1
ATOM 3312 C CA . VAL D 2 101 ? -5.433 -28.470 45.864 1.00 37.61 118 VAL C CA 1
ATOM 3313 C C . VAL D 2 101 ? -6.450 -28.133 44.787 1.00 45.20 118 VAL C C 1
ATOM 3314 O O . VAL D 2 101 ? -6.107 -28.070 43.602 1.00 49.48 118 VAL C O 1
ATOM 3318 N N . THR D 2 102 ? -7.695 -27.912 45.196 1.00 44.81 119 THR C N 1
ATOM 3319 C CA . THR D 2 102 ? -8.762 -27.530 44.281 1.00 41.89 119 THR C CA 1
ATOM 3320 C C . THR D 2 102 ? -9.195 -26.108 44.603 1.00 43.19 119 THR C C 1
ATOM 3321 O O . THR D 2 102 ? -9.693 -25.842 45.703 1.00 46.61 119 THR C O 1
ATOM 3325 N N . LEU D 2 103 ? -9.029 -25.214 43.641 1.00 40.51 120 LEU C N 1
ATOM 3326 C CA . LEU D 2 103 ? -9.362 -23.81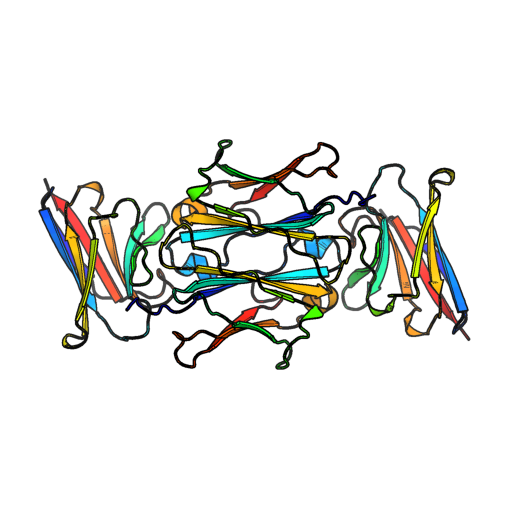2 43.786 1.00 40.93 120 LEU C CA 1
ATOM 3327 C C . LEU D 2 103 ? -10.431 -23.410 42.828 1.00 46.19 120 LEU C C 1
ATOM 3328 O O . LEU D 2 103 ? -10.340 -23.712 41.669 1.00 48.25 120 LEU C O 1
ATOM 3333 N N . ASN D 2 104 ? -11.442 -22.713 43.324 1.00 46.37 121 ASN C N 1
ATOM 3334 C CA . ASN D 2 104 ? -12.558 -22.248 42.544 1.00 43.44 121 ASN C CA 1
ATOM 3335 C C . ASN D 2 104 ? -12.695 -20.794 42.808 1.00 50.47 121 ASN C C 1
ATOM 3336 O O . ASN D 2 104 ? -12.873 -20.430 43.926 1.00 55.25 121 ASN C O 1
ATOM 3341 N N . VAL D 2 105 ? -12.643 -19.949 41.801 1.00 47.72 122 VAL C N 1
ATOM 3342 C CA . VAL D 2 105 ? -12.807 -18.547 42.048 1.00 45.17 122 VAL C CA 1
ATOM 3343 C C . VAL D 2 105 ? -14.238 -18.147 41.796 1.00 58.33 122 VAL C C 1
ATOM 3344 O O . VAL D 2 105 ? -14.771 -18.350 40.738 1.00 64.03 122 VAL C O 1
ATOM 3348 N N . HIS D 2 106 ? -14.852 -17.566 42.807 1.00 64.21 123 HIS C N 1
ATOM 3349 C CA . HIS D 2 106 ? -16.240 -17.196 42.780 1.00 64.27 123 HIS C CA 1
ATOM 3350 C C . HIS D 2 106 ? -16.426 -15.718 42.667 1.00 67.92 123 HIS C C 1
ATOM 3351 O O . HIS D 2 106 ? -15.813 -14.974 43.389 1.00 62.34 123 HIS C O 1
ATOM 3358 N N . SER D 2 107 ? -17.306 -15.296 41.777 1.00 72.79 124 SER C N 1
ATOM 3359 C CA . SER D 2 107 ? -17.591 -13.891 41.609 1.00 62.83 124 SER C CA 1
ATOM 3360 C C . SER D 2 107 ? -18.559 -13.490 42.686 1.00 69.37 124 SER C C 1
ATOM 3361 O O . SER D 2 107 ? -19.274 -14.329 43.236 1.00 77.34 124 SER C O 1
#

CATH classification: 2.60.40.10

Solvent-accessible surface area: 21664 Å² total; per-residue (Å²): 132,107,57,96,57,139,7,31,4,15,19,10,44,10,8,132,83,14,26,47,7,50,11,29,0,7,0,4,0,5,0,18,7,0,4,24,30,116,35,111,13,50,0,47,27,192,61,118,74,22,44,97,139,78,29,33,56,10,65,41,98,69,35,63,80,11,112,50,32,66,11,1,3,0,10,0,12,9,29,10,51,54,6,45,92,34,25,64,0,20,0,20,0,27,9,96,16,6,87,125,145,72,35,102,90,74,8,27,91,95,78,81,133,125,54,102,59,82,4,9,2,15,11,6,58,8,8,137,99,16,28,60,6,43,13,32,0,8,0,5,0,5,0,18,13,0,15,20,35,107,34,122,5,56,1,46,24,124,68,117,99,21,54,101,102,59,34,36,54,21,69,53,36,92,35,45,97,11,130,49,24,66,6,1,6,0,12,0,27,6,39,5,58,54,9,53,99,29,39,41,0,19,0,6,0,31,8,103,30,14,124,125,183,62,31,92,85,66,6,32,98,99,51,77,220,174,46,89,88,66,164,28,125,3,108,76,44,25,59,13,66,2,133,2,54,15,50,152,136,178,46,18,8,0,0,0,35,61,56,105,88,78,73,26,0,5,4,1,6,10,54,38,85,36,57,18,80,112,6,129,81,37,13,64,35,70,90,88,90,242,144,80,29,0,32,0,50,3,51,120,5,58,124,89,3,34,24,45,3,0,0,1,18,22,106,37,0,44,172,36,35,33,24,67,0,24,2,85,16,84,124,130,80,126,61,153,34,110,9,102,89,56,23,62,12,66,7,124,3,50,3,81,104,103,177,51,6,2,0,1,0,40,52,54,104,86,64,69,24,1,7,1,0,4,9,59,35,97,33,66,15,90,105,4,159,63,26,18,72,38,97,75,77,61,234,144,104,40,0,23,0,72,7,46,107,6,50,92,79,2,40,26,56,5,0,0,0,19,24,78,44,0,46,206,23,51,38,31,52,1,28,4,51,12,87,105

Secondary structure (DSSP, 8-state):
-PPPB--EEEEEPPPHHHHTT-SEEEEEEEEEEEBSS--EEEEEETTEEPPGGGEEEPPPEE-TTSTT-EEEEEEEEEEHHHHHHT--EEEEEE-TTSTTSEEEEEE-TT--/-------EEEEEPPPHHHHHTTSEEEEEEEEEEESS---EEEEEETTEEPPGGGEEE---EE-TTSTT-EEEEEEEEEEHHHHHTT--EEEEEE-TTSTTSEEEEEE-TTT-/--EEEEEEETT--EEEEEE---TTS-EEEEEEETTTTEEEEEEETTTEE-GGGTTSEEEEEEGGGTEEEEEE-S--GGG-EEEEEEESS-TTT---EEEEEEEE-/-PPPEEEEEEETT--EEEEEE--SS---EEEEEEETTTTEEEEEEETTTEE-GGGTTSEEEEEEGGGTEEEEEE-S--GGG-EEEEEEESS-SSSSEEEEEEEEEE-

Nearest PDB structures (foldseek):
  7yte-assembly1_B  TM=1.009E+00  e=2.719E-22  Homo sapiens
  8r84-assembly1_B  TM=9.810E-01  e=6.443E-19  Homo sapiens
  7xq8-assembly1_C  TM=9.907E-01  e=8.746E-18  Homo sapiens
  7xt6-assembly1_B  TM=9.632E-01  e=1.809E-18  Homo sapiens
  4jvw-assembly1_A  TM=9.778E-01  e=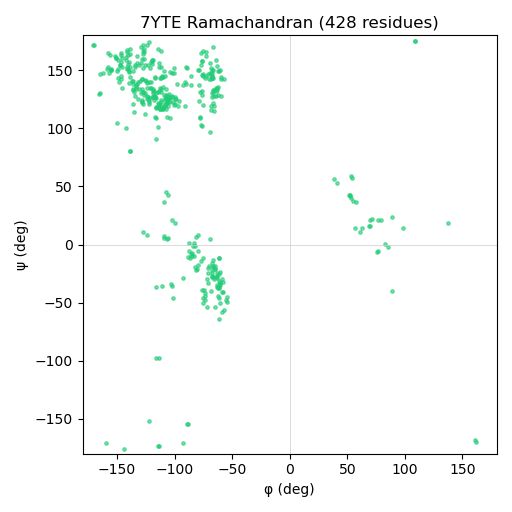1.065E-16  Mus musculus

B-factor: mean 48.21, std 14.33, range [20.9, 111.44]

InterPro domains:
  IPR003599 Immunoglobulin domain subtype [SM00409] (22-123)
  IPR013106 Immunoglobulin V-set domain [PF07686] (23-123)
  IPR013783 Immunoglobulin-like fold [G3DSA:2.60.40.10] (22-124)
  IPR036179 Immunoglobulin-like domain superfamily [SSF48726] (25-125)
  IPR050671 CD300 family immune receptors [PTHR11860] (4-298)

Radius of gyration: 26.52 Å; Cα contacts (8 Å, |Δi|>4): 1072; chains: 4; bounding box: 68×54×78 Å

Foldseek 3Di:
DQDFWDWDKDKDWFDPVVLVVQWKTKIKIKIWFGPPQDKDKFKAWPNHGDDCVFKDKARWDADVVRGSMTMIMIMGMGGSVCLVVWTKMKMKMADPRDPVRIDMDIDGPPPD/DDDWWDWDKDKDWFDPVVVVVQFKGKIKIKIWFTQPQDKDKFKDWPNGTDDCVFKDKAHWDADPVDGSITMIMMIGMGGSVCQVVWTKMKMKMADPPDPVRIDMDIDGNPPD/DDAAEDEWEAEAQFKTKDKDFADLPPFKWFKFFQDPPVRFTHTQDIPVPDHDPVQPPFWDWADDVVVRIIMIMGGNDDQVPFHKMFIATHPDRRPRTHHIYGYGYDD/DAEDEEEAEQQFKDKDKFFAADPPWKWFKWFQDVVVRATHTCDIPVPDHPPVQPPFWDWADDVVVRMIMIMGGNDHQVPFHKMFTAIHPDPRVTTGYIYGYGYDD